Protein AF-0000000080330917 (afdb_homodimer)

Organism: NCBI:txid40318

Secondary structure (DSSP, 8-state):
--EEEEEE--TTGGG-HHHHHHHHHHHT--SEEEEEETTTSPPPPP-HHHHHGGGS-GGG--HHHHHHHHHHHHHHHHHHH-SEEEEE---BTTB--HHHHHHHHHH--BTTTB-SSS--TTTT-EEEEE---SS--STTSTTTT---SHHHHIIIIIIIT--EEEEE----TTTTT-GGGGGGHHHHHHHHHHHHHHHHHHHHHHSPP-/--EEEEEE--TTGGG-HHHHHHHHHHHT--SEEEEEETTTSPPPPP-HHHHHGGGS-GGG--HHHHHHHHHHHHHHHHHHH-SEEEEE---BTTB--HHHHHHHHHH--BTTTB-SSS--TTTT-EEEEE---SS--STTSTTTT---SHHHHIIIIIIIT--EEEEE----TTTTT-GGGGGGHHHHHHHHHHHHHHHHHHHHHHSPP-

InterPro domains:
  IPR003680 Flavodoxin-like fold [PF02525] (4-158)
  IPR023048 NADH:quinone oxidoreductase, FMN-dependent [MF_01216] (2-207)
  IPR029039 Flavoprotein-like superfamily [G3DSA:3.40.50.360] (1-176)
  IPR029039 Flavoprotein-like superfamily [SSF52218] (3-171)
  IPR050104 FMN-dependent NADH:quinone oxidoreductase, azoreductase type 1 [PTHR43741] (1-173)

Solvent-accessible surface area (backbone atoms only — not comparable to full-atom values): 21514 Å² total; per-residue (Å²): 126,72,25,34,37,33,40,39,34,49,47,56,58,89,76,24,63,20,51,53,35,47,48,45,17,56,71,51,36,73,63,50,73,47,77,46,50,26,49,85,57,57,67,70,62,71,38,46,43,51,65,46,38,81,80,42,57,76,94,71,48,48,74,65,18,49,52,34,45,52,53,29,50,52,50,34,50,57,57,67,54,35,57,31,38,37,38,21,45,32,55,46,95,53,22,59,33,33,42,47,47,16,52,50,57,49,40,65,35,76,80,67,38,23,59,102,70,76,78,26,78,50,45,66,31,47,28,38,38,27,35,19,31,49,54,53,51,50,90,93,34,96,39,45,86,53,64,38,33,63,65,47,46,47,43,49,48,22,72,51,28,28,26,43,70,45,79,38,62,29,32,26,68,36,13,85,77,35,78,93,35,44,91,42,34,67,60,18,54,50,32,42,53,50,32,39,51,50,24,40,51,48,18,60,70,65,34,63,83,128,126,72,25,32,38,33,39,39,34,50,46,55,57,88,75,25,62,18,50,52,34,47,47,46,18,56,71,51,36,74,61,52,72,46,76,47,49,27,48,85,58,57,67,71,64,68,39,45,41,50,65,46,37,81,78,41,55,79,94,71,49,50,74,65,17,49,54,33,46,53,51,30,50,53,51,36,49,56,58,68,53,33,56,31,38,38,38,21,44,32,56,46,94,53,22,57,33,32,42,46,48,17,52,50,57,48,41,64,34,76,80,66,38,22,60,99,68,73,78,25,77,48,44,66,31,46,29,39,37,25,36,21,30,48,55,54,50,49,90,90,35,95,39,43,86,54,66,40,33,63,65,48,45,47,43,48,47,21,72,51,28,29,27,42,69,43,80,37,64,30,31,24,67,35,11,85,78,34,79,93,35,45,90,42,34,67,59,18,54,51,32,42,52,50,30,39,51,49,24,41,50,50,18,61,72,66,34,62,82,128

Foldseek 3Di:
DAEEEEEAEDLPPPLALLVVLLVLLVVLFPGHYDYDYCNVPFDDAQDPLLVCLLVDDPVRRDPSNVVSVVVLVVLQCSVLRHQEYEYRFEDDPLETHPRVVRSLVSPPDAPRQFHDDDAGSNAAREYEYEYEYQADADPPGPNDPSRHYPVVCCCSVPVTSRYHYDYQYQYNNNCVPDPVNVVCVVVNVVSSVVSNVVSNVVSVVNHPDD/DAEEEEEAEDLPPPLALLVVLLVLLVVLFPGHYDYDYCNVPFDDAQDPLLVCLLVDDPVRRDPSNVVLVVVLVVLQCSVLRHQEYEYRFEDDPLETHPRVVRSLVSPPDDPRQFHDDDAGSNAAREYEYEYEYQADADPPGPNDPSRHYPVVCCCSVPVTSRYHYDYQYQYNNCCVPDPVNVVCVVVNVVSSVVSNVVSNVVSVVNHPDD

Radius of gyration: 21.71 Å; Cα contacts (8 Å, |Δi|>4): 792; chains: 2; bounding box: 59×66×42 Å

Nearest PDB structures (foldseek):
  7awv-assembly1_B  TM=9.173E-01  e=1.172E-19  Rhodococcus opacus
  1tik-assembly1_A  TM=8.571E-01  e=1.453E-16  Escherichia coli
  4n9q-assembly1_B  TM=8.647E-01  e=3.650E-16  Pseudomonas aeruginosa PAO1
  7n2x-assembly1_A  TM=8.408E-01  e=2.233E-16  Escherichia coli O157:H7
  4c0w-assembly1_A  TM=8.159E-01  e=1.005E-16  Pseudomonas putida

pLDDT: mean 96.28, std 5.66, range [60.38, 98.94]

Sequence (420 aa):
MSYLLRIDSSASGDASHSRQVADTFAKDWSGDVVTRDLALNPLGHLDAAGITVRTTPAHEQTPEQQEAAALQDELVEEFLGASAYLFAVPMYNYSMPSVFKAWLDHIMIVGRTFGTGGTAPASGRPAVLVSARGGGYGPGSPQYGKDFVVPALETILGDTLGLDVRTITPELTYAPIMQPLRHLVPLYETSLARAHDLARRHAADLSPAAMSYLLRIDSSASGDASHSRQVADTFAKDWSGDVVTRDLALNPLGHLDAAGITVRTTPAHEQTPEQQEAAALQDELVEEFLGASAYLFAVPMYNYSMPSVFKAWLDHIMIVGRTFGTGGTAPASGRPAVLVSARGGGYGPGSPQYGKDFVVPALETILGDTLGLDVRTITPELTYAPIMQPLRHLVPLYETSLARAHDLARRHAADLSPAA

Structure (mmCIF, N/CA/C/O backbone):
data_AF-0000000080330917-model_v1
#
loop_
_entity.id
_entity.type
_entity.pdbx_description
1 polymer 'FMN dependent NADH:quinone oxidoreductase'
#
loop_
_atom_site.group_PDB
_atom_site.id
_atom_site.type_symbol
_atom_site.label_atom_id
_atom_site.label_alt_id
_atom_site.label_comp_id
_atom_site.label_asym_id
_atom_site.label_entity_id
_atom_site.label_seq_id
_atom_site.pdbx_PDB_ins_code
_atom_site.Cartn_x
_atom_site.Cartn_y
_atom_site.Cartn_z
_atom_site.occupancy
_atom_site.B_iso_or_equiv
_atom_site.auth_seq_id
_atom_site.auth_comp_id
_atom_site.auth_asym_id
_atom_site.auth_atom_id
_atom_site.pdbx_PDB_model_num
ATOM 1 N N . MET A 1 1 ? 2.123 31.562 4.246 1 65.88 1 MET A N 1
ATOM 2 C CA . MET A 1 1 ? 1.029 31.391 5.199 1 65.88 1 MET A CA 1
ATOM 3 C C . MET A 1 1 ? 0.945 29.953 5.68 1 65.88 1 MET A C 1
ATOM 5 O O . MET A 1 1 ? 1.295 29.016 4.949 1 65.88 1 MET A O 1
ATOM 9 N N . SER A 1 2 ? 0.688 29.734 6.977 1 87.81 2 SER A N 1
ATOM 10 C CA . SER A 1 2 ? 0.585 28.438 7.648 1 87.81 2 SER A CA 1
ATOM 11 C C . SER A 1 2 ? -0.74 27.75 7.328 1 87.81 2 SER A C 1
ATOM 13 O O . SER A 1 2 ? -1.781 28.406 7.254 1 87.81 2 SER A O 1
ATOM 15 N N . TYR A 1 3 ? -0.72 26.562 6.801 1 97.12 3 TYR A N 1
ATOM 16 C CA . TYR A 1 3 ? -1.969 25.875 6.492 1 97.12 3 TYR A CA 1
ATOM 17 C C . TYR A 1 3 ? -1.917 24.422 6.945 1 97.12 3 TYR A C 1
ATOM 19 O O . TYR A 1 3 ? -0.837 23.875 7.199 1 97.12 3 TYR A O 1
ATOM 27 N N . LEU A 1 4 ? -3.18 23.859 7.105 1 98.5 4 LEU A N 1
ATOM 28 C CA . LEU A 1 4 ? -3.402 22.438 7.27 1 98.5 4 LEU A CA 1
ATOM 29 C C . LEU A 1 4 ? -3.459 21.734 5.918 1 98.5 4 LEU A C 1
ATOM 31 O O . LEU A 1 4 ? -4.25 22.109 5.051 1 98.5 4 LEU A O 1
ATOM 35 N N . LEU A 1 5 ? -2.557 20.859 5.691 1 98.81 5 LEU A N 1
ATOM 36 C CA . LEU A 1 5 ? -2.662 20.016 4.504 1 98.81 5 LEU A CA 1
ATOM 37 C C . LEU A 1 5 ? -3.527 18.797 4.781 1 98.81 5 LEU A C 1
ATOM 39 O O . LEU A 1 5 ? -3.182 17.953 5.625 1 98.81 5 LEU A O 1
ATOM 43 N N . ARG A 1 6 ? -4.656 18.719 4.148 1 98.94 6 ARG A N 1
ATOM 44 C CA . ARG A 1 6 ? -5.551 17.578 4.234 1 98.94 6 ARG A CA 1
ATOM 45 C C . ARG A 1 6 ? -5.418 16.672 3.01 1 98.94 6 ARG A C 1
ATOM 47 O O . ARG A 1 6 ? -5.52 17.156 1.875 1 98.94 6 ARG A O 1
ATOM 54 N N . ILE A 1 7 ? -5.184 15.391 3.24 1 98.94 7 ILE A N 1
ATOM 55 C CA . ILE A 1 7 ? -5.105 14.391 2.184 1 98.94 7 ILE A CA 1
ATOM 56 C C . ILE A 1 7 ? -6.234 13.375 2.35 1 98.94 7 ILE A C 1
ATOM 58 O O . ILE A 1 7 ? -6.348 12.727 3.393 1 98.94 7 ILE A O 1
ATOM 62 N N . ASP A 1 8 ? -7.094 13.266 1.379 1 98.81 8 ASP A N 1
ATOM 63 C CA . ASP A 1 8 ? -8.148 12.258 1.343 1 98.81 8 ASP A CA 1
ATOM 64 C C . ASP A 1 8 ? -7.777 11.117 0.392 1 98.81 8 ASP A C 1
ATOM 66 O O . ASP A 1 8 ? -7.227 11.359 -0.684 1 98.81 8 ASP A O 1
ATOM 70 N N . SER A 1 9 ? -8.148 9.859 0.807 1 98.81 9 SER A N 1
ATOM 71 C CA . SER A 1 9 ? -7.699 8.758 -0.035 1 98.81 9 SER A CA 1
ATOM 72 C C . SER A 1 9 ? -8.781 7.691 -0.171 1 98.81 9 SER A C 1
ATOM 74 O O . SER A 1 9 ? -8.523 6.602 -0.685 1 98.81 9 SER A O 1
ATOM 76 N N . SER A 1 10 ? -10 7.945 0.262 1 98.44 10 SER A N 1
ATOM 77 C CA . SER A 1 10 ? -11.086 6.98 0.13 1 98.44 10 SER A CA 1
ATOM 78 C C . SER A 1 10 ? -11.781 7.113 -1.22 1 98.44 10 SER A C 1
ATOM 80 O O . SER A 1 10 ? -12.086 8.227 -1.66 1 98.44 10 SER A O 1
ATOM 82 N N . ALA A 1 11 ? -12.086 5.98 -1.809 1 97.19 11 ALA A N 1
ATOM 83 C CA . ALA A 1 11 ? -12.805 5.957 -3.08 1 97.19 11 ALA A CA 1
ATOM 84 C C . ALA A 1 11 ? -14.312 6.055 -2.863 1 97.19 11 ALA A C 1
ATOM 86 O O . ALA A 1 11 ? -15.078 6.152 -3.824 1 97.19 11 ALA A O 1
ATOM 87 N N . SER A 1 12 ? -14.758 6.109 -1.614 1 94.94 12 SER A N 1
ATOM 88 C CA . SER A 1 12 ? -16.188 6.008 -1.319 1 94.94 12 SER A CA 1
ATOM 89 C C . SER A 1 12 ? -16.828 7.387 -1.232 1 94.94 12 SER A C 1
ATOM 91 O O . SER A 1 12 ? -18.016 7.504 -0.888 1 94.94 12 SER A O 1
ATOM 93 N N . GLY A 1 13 ? -16.062 8.438 -1.474 1 92.75 13 GLY A N 1
ATOM 94 C CA . GLY A 1 13 ? -16.625 9.773 -1.459 1 92.75 13 GLY A CA 1
ATOM 95 C C . GLY A 1 13 ? -17.281 10.141 -0.138 1 92.75 13 GLY A C 1
ATOM 96 O O . GLY A 1 13 ? -16.672 9.984 0.923 1 92.75 13 GLY A O 1
ATOM 97 N N . ASP A 1 14 ? -18.484 10.469 -0.175 1 91.44 14 ASP A N 1
ATOM 98 C CA . ASP A 1 14 ? -19.203 10.992 0.989 1 91.44 14 ASP A CA 1
ATOM 99 C C . ASP A 1 14 ? -19.547 9.867 1.968 1 91.44 14 ASP A C 1
ATOM 101 O O . ASP A 1 14 ? -19.828 10.125 3.139 1 91.44 14 ASP A O 1
ATOM 105 N N . ALA A 1 15 ? -19.5 8.68 1.508 1 94.38 15 ALA A N 1
ATOM 106 C CA . ALA A 1 15 ? -19.828 7.547 2.363 1 94.38 15 ALA A CA 1
ATOM 107 C C . ALA A 1 15 ? -18.641 7.129 3.219 1 94.38 15 ALA A C 1
ATOM 109 O O . ALA A 1 15 ? -18.781 6.289 4.113 1 94.38 15 ALA A O 1
ATOM 110 N N . SER A 1 16 ? -17.531 7.742 2.973 1 97.56 16 SER A N 1
ATOM 111 C CA . SER A 1 16 ? -16.312 7.363 3.664 1 97.56 16 SER A CA 1
ATOM 112 C C . SER A 1 16 ? -16.328 7.82 5.121 1 97.56 16 SER A C 1
ATOM 114 O O . SER A 1 16 ? -16.484 9.008 5.402 1 97.56 16 SER A O 1
ATOM 116 N N . HIS A 1 17 ? -16.109 6.863 6.059 1 98.62 17 HIS A N 1
ATOM 117 C CA . HIS A 1 17 ? -16.047 7.18 7.48 1 98.62 17 HIS A CA 1
ATOM 118 C C . HIS A 1 17 ? -14.797 8 7.797 1 98.62 17 HIS A C 1
ATOM 120 O O . HIS A 1 17 ? -14.852 8.922 8.617 1 98.62 17 HIS A O 1
ATOM 126 N N . SER A 1 18 ? -13.656 7.652 7.164 1 98.81 18 SER A N 1
ATOM 127 C CA . SER A 1 18 ? -12.445 8.422 7.406 1 98.81 18 SER A CA 1
ATOM 128 C C . SER A 1 18 ? -12.609 9.875 6.965 1 98.81 18 SER A C 1
ATOM 130 O O . SER A 1 18 ? -12.18 10.789 7.664 1 98.81 18 SER A O 1
ATOM 132 N N . ARG A 1 19 ? -13.281 10.141 5.848 1 98.56 19 ARG A N 1
ATOM 133 C CA . ARG A 1 19 ? -13.555 11.492 5.371 1 98.56 19 ARG A CA 1
ATOM 134 C C . ARG A 1 19 ? -14.461 12.242 6.34 1 98.56 19 ARG A C 1
ATOM 136 O O . ARG A 1 19 ? -14.242 13.422 6.621 1 98.56 19 ARG A O 1
ATOM 143 N N . GLN A 1 20 ? -15.484 11.547 6.801 1 98.81 20 GLN A N 1
ATOM 144 C CA . GLN A 1 20 ? -16.438 12.188 7.699 1 98.81 20 GLN A CA 1
ATOM 145 C C . GLN A 1 20 ? -15.758 12.641 8.992 1 98.81 20 GLN A C 1
ATOM 147 O O . GLN A 1 20 ? -16.016 13.75 9.469 1 98.81 20 GLN A O 1
ATOM 152 N N . VAL A 1 21 ? -14.93 11.781 9.547 1 98.94 21 VAL A N 1
ATOM 153 C CA . VAL A 1 21 ? -14.203 12.125 10.766 1 98.94 21 VAL A CA 1
ATOM 154 C C . VAL A 1 21 ? -13.219 13.258 10.469 1 98.94 21 VAL A C 1
ATOM 156 O O . VAL A 1 21 ? -13.062 14.18 11.273 1 98.94 21 VAL A O 1
ATOM 159 N N . ALA A 1 22 ? -12.547 13.203 9.352 1 98.88 22 ALA A N 1
ATOM 160 C CA . ALA A 1 22 ? -11.648 14.273 8.938 1 98.88 22 ALA A CA 1
ATOM 161 C C . ALA A 1 22 ? -12.398 15.594 8.773 1 98.88 22 ALA A C 1
ATOM 163 O O . ALA A 1 22 ? -11.883 16.656 9.102 1 98.88 22 ALA A O 1
ATOM 164 N N . ASP A 1 23 ? -13.648 15.531 8.211 1 98.75 23 ASP A N 1
ATOM 165 C CA . ASP A 1 23 ? -14.5 16.719 8.102 1 98.75 23 ASP A CA 1
ATOM 166 C C . ASP A 1 23 ? -14.734 17.344 9.469 1 98.75 23 ASP A C 1
ATOM 168 O O . ASP A 1 23 ? -14.68 18.562 9.617 1 98.75 23 ASP A O 1
ATOM 172 N N . THR A 1 24 ? -15.016 16.484 10.398 1 98.81 24 THR A N 1
ATOM 173 C CA . THR A 1 24 ? -15.25 16.969 11.758 1 98.81 24 THR A CA 1
ATOM 174 C C . THR A 1 24 ? -14.031 17.719 12.289 1 98.81 24 THR A C 1
ATOM 176 O O . THR A 1 24 ? -14.164 18.797 12.867 1 98.81 24 THR A O 1
ATOM 179 N N . PHE A 1 25 ? -12.82 17.172 12.141 1 98.88 25 PHE A N 1
ATOM 180 C CA . PHE A 1 25 ? -11.586 17.844 12.539 1 98.88 25 PHE A CA 1
ATOM 181 C C . PHE A 1 25 ? -11.438 19.188 11.828 1 98.88 25 PHE A C 1
ATOM 183 O O . PHE A 1 25 ? -11.195 20.203 12.469 1 98.88 25 PHE A O 1
ATOM 190 N N . ALA A 1 26 ? -11.586 19.141 10.492 1 98.25 26 ALA A N 1
ATOM 191 C CA . ALA A 1 26 ? -11.336 20.328 9.672 1 98.25 26 ALA A CA 1
ATOM 192 C C . ALA A 1 26 ? -12.32 21.438 10.008 1 98.25 26 ALA A C 1
ATOM 194 O O . ALA A 1 26 ? -11.977 22.625 9.922 1 98.25 26 ALA A O 1
ATOM 195 N N . LYS A 1 27 ? -13.516 21.078 10.32 1 96.94 27 LYS A N 1
ATOM 196 C CA . LYS A 1 27 ? -14.539 22.062 10.68 1 96.94 27 LYS A CA 1
ATOM 197 C C . LYS A 1 27 ? -14.117 22.875 11.898 1 96.94 27 LYS A C 1
ATOM 199 O O . LYS A 1 27 ? -14.422 24.062 11.992 1 96.94 27 LYS A O 1
ATOM 204 N N . ASP A 1 28 ? -13.422 22.266 12.797 1 96.25 28 ASP A N 1
ATOM 205 C CA . ASP A 1 28 ? -13.039 22.922 14.047 1 96.25 28 ASP A CA 1
ATOM 206 C C . ASP A 1 28 ? -11.617 23.469 13.961 1 96.25 28 ASP A C 1
ATOM 208 O O . ASP A 1 28 ? -11.078 23.953 14.953 1 96.25 28 ASP A O 1
ATOM 212 N N . TRP A 1 29 ? -10.961 23.344 12.828 1 96.38 29 TRP A N 1
ATOM 213 C CA . TRP A 1 29 ? -9.641 23.922 12.594 1 96.38 29 TRP A CA 1
ATOM 214 C C . TRP A 1 29 ? -9.727 25.422 12.344 1 96.38 29 TRP A C 1
ATOM 216 O O . TRP A 1 29 ? -10.547 25.875 11.539 1 96.38 29 TRP A O 1
ATOM 226 N N . SER A 1 30 ? -8.953 26.391 13.016 1 93.25 30 SER A N 1
ATOM 227 C CA . SER A 1 30 ? -9.031 27.844 12.898 1 93.25 30 SER A CA 1
ATOM 228 C C . SER A 1 30 ? -8.086 28.359 11.82 1 93.25 30 SER A C 1
ATOM 230 O O . SER A 1 30 ? -8.094 29.547 11.508 1 93.25 30 SER A O 1
ATOM 232 N N . GLY A 1 31 ? -7.609 27.719 10.883 1 93.06 31 GLY A N 1
ATOM 233 C CA . GLY A 1 31 ? -6.68 28.156 9.859 1 93.06 31 GLY A CA 1
ATOM 234 C C . GLY A 1 31 ? -7.051 27.656 8.469 1 93.06 31 GLY A C 1
ATOM 235 O O . GLY A 1 31 ? -8.094 27.031 8.289 1 93.06 31 GLY A O 1
ATOM 236 N N . ASP A 1 32 ? -6.223 28.047 7.547 1 96.25 32 ASP A N 1
ATOM 237 C CA . ASP A 1 32 ? -6.449 27.641 6.164 1 96.25 32 ASP A CA 1
ATOM 238 C C . ASP A 1 32 ? -6.277 26.141 5.992 1 96.25 32 ASP A C 1
ATOM 240 O O . ASP A 1 32 ? -5.406 25.531 6.621 1 96.25 32 ASP A O 1
ATOM 244 N N . VAL A 1 33 ? -7.125 25.594 5.254 1 98 33 VAL A N 1
ATOM 245 C CA . VAL A 1 33 ? -7.031 24.172 4.902 1 98 33 VAL A CA 1
ATOM 246 C C . VAL A 1 33 ? -6.789 24.031 3.402 1 98 33 VAL A C 1
ATOM 248 O O . VAL A 1 33 ? -7.523 24.594 2.592 1 98 33 VAL A O 1
ATOM 251 N N . VAL A 1 34 ? -5.766 23.375 3.004 1 98.38 34 VAL A N 1
ATOM 252 C CA . VAL A 1 34 ? -5.516 22.953 1.63 1 98.38 34 VAL A CA 1
ATOM 253 C C . VAL A 1 34 ? -5.781 21.453 1.491 1 98.38 34 VAL A C 1
ATOM 255 O O . VAL A 1 34 ? -5.207 20.656 2.227 1 98.38 34 VAL A O 1
ATOM 258 N N . THR A 1 35 ? -6.672 21.141 0.562 1 98.56 35 THR A N 1
ATOM 259 C CA . THR A 1 35 ? -7.102 19.75 0.455 1 98.56 35 THR A CA 1
ATOM 260 C C . THR A 1 35 ? -6.613 19.125 -0.851 1 98.56 35 THR A C 1
ATOM 262 O O . THR A 1 35 ? -6.754 19.734 -1.919 1 98.56 35 THR A O 1
ATOM 265 N N . ARG A 1 36 ? -5.996 18.047 -0.742 1 98.75 36 ARG A N 1
ATOM 266 C CA . ARG A 1 36 ? -5.711 17.172 -1.878 1 98.75 36 ARG A CA 1
ATOM 267 C C . ARG A 1 36 ? -6.496 15.875 -1.782 1 98.75 36 ARG A C 1
ATOM 269 O O . ARG A 1 36 ? -6.316 15.102 -0.839 1 98.75 36 ARG A O 1
ATOM 276 N N . ASP A 1 37 ? -7.379 15.664 -2.672 1 98.62 37 ASP A N 1
ATOM 277 C CA . ASP A 1 37 ? -8.164 14.438 -2.738 1 98.62 37 ASP A CA 1
ATOM 278 C C . ASP A 1 37 ? -7.57 13.461 -3.752 1 98.62 37 ASP A C 1
ATOM 280 O O . ASP A 1 37 ? -7.766 13.617 -4.961 1 98.62 37 ASP A O 1
ATOM 284 N N . LEU A 1 38 ? -6.945 12.375 -3.295 1 98.81 38 LEU A N 1
ATOM 285 C CA . LEU A 1 38 ? -6.211 11.445 -4.141 1 98.81 38 LEU A CA 1
ATOM 286 C C . LEU A 1 38 ? -7.16 10.461 -4.82 1 98.81 38 LEU A C 1
ATOM 288 O O . LEU A 1 38 ? -6.789 9.812 -5.801 1 98.81 38 LEU A O 1
ATOM 292 N N . ALA A 1 39 ? -8.32 10.266 -4.273 1 97.69 39 ALA A N 1
ATOM 293 C CA . ALA A 1 39 ? -9.297 9.375 -4.898 1 97.69 39 ALA A CA 1
ATOM 294 C C . ALA A 1 39 ? -9.977 10.055 -6.086 1 97.69 39 ALA A C 1
ATOM 296 O O . ALA A 1 39 ? -10.25 9.406 -7.102 1 97.69 39 ALA A O 1
ATOM 297 N N . LEU A 1 40 ? -10.242 11.336 -5.938 1 96.25 40 LEU A N 1
ATOM 298 C CA . LEU A 1 40 ? -10.883 12.102 -6.996 1 96.25 40 LEU A CA 1
ATOM 299 C C . LEU A 1 40 ? -9.891 12.445 -8.102 1 96.25 40 LEU A C 1
ATOM 301 O O . LEU A 1 40 ? -10.234 12.445 -9.281 1 96.25 40 LEU A O 1
ATOM 305 N N . ASN A 1 41 ? -8.672 12.781 -7.723 1 97.62 41 ASN A N 1
ATOM 306 C CA . ASN A 1 41 ? -7.586 13.109 -8.633 1 97.62 41 ASN A CA 1
ATOM 307 C C . ASN A 1 41 ? -6.34 12.281 -8.344 1 97.62 41 ASN A C 1
ATOM 309 O O . ASN A 1 41 ? -5.352 12.797 -7.824 1 97.62 41 ASN A O 1
ATOM 313 N N . PRO A 1 42 ? -6.355 11.031 -8.742 1 98.44 42 PRO A N 1
ATOM 314 C CA . PRO A 1 42 ? -5.254 10.125 -8.406 1 98.44 42 PRO A CA 1
ATOM 315 C C . PRO A 1 42 ? -3.953 10.484 -9.125 1 98.44 42 PRO A C 1
ATOM 317 O O . PRO A 1 42 ? -3.98 10.906 -10.281 1 98.44 42 PRO A O 1
ATOM 320 N N . LEU A 1 43 ? -2.855 10.359 -8.406 1 98.62 43 LEU A N 1
ATOM 321 C CA . LEU A 1 43 ? -1.525 10.422 -9 1 98.62 43 LEU A CA 1
ATOM 322 C C . LEU A 1 43 ? -1.154 9.102 -9.656 1 98.62 43 LEU A C 1
ATOM 324 O O . LEU A 1 43 ? -1.614 8.039 -9.234 1 98.62 43 LEU A O 1
ATOM 328 N N . GLY A 1 44 ? -0.384 9.188 -10.695 1 97.94 44 GLY A N 1
ATOM 329 C CA . GLY A 1 44 ? 0.227 7.969 -11.188 1 97.94 44 GLY A CA 1
ATOM 330 C C . GLY A 1 44 ? 1.16 7.316 -10.188 1 97.94 44 GLY A C 1
ATOM 331 O O . GLY A 1 44 ? 1.618 7.969 -9.242 1 97.94 44 GLY A O 1
ATOM 332 N N . HIS A 1 45 ? 1.441 6.047 -10.344 1 98.62 45 HIS A N 1
ATOM 333 C CA . HIS A 1 45 ? 2.41 5.344 -9.508 1 98.62 45 HIS A CA 1
ATOM 334 C C . HIS A 1 45 ? 3.816 5.891 -9.719 1 98.62 45 HIS A C 1
ATOM 336 O O . HIS A 1 45 ? 4.133 6.41 -10.789 1 98.62 45 HIS A O 1
ATOM 342 N N . LEU A 1 46 ? 4.621 5.84 -8.648 1 97.88 46 LEU A N 1
ATOM 343 C CA . LEU A 1 46 ? 6.039 6.121 -8.836 1 97.88 46 LEU A CA 1
ATOM 344 C C . LEU A 1 46 ? 6.668 5.125 -9.805 1 97.88 46 LEU A C 1
ATOM 346 O O . LEU A 1 46 ? 6.551 3.912 -9.625 1 97.88 46 LEU A O 1
ATOM 350 N N . ASP A 1 47 ? 7.289 5.645 -10.852 1 97.31 47 ASP A N 1
ATOM 351 C CA . ASP A 1 47 ? 7.887 4.793 -11.875 1 97.31 47 ASP A CA 1
ATOM 352 C C . ASP A 1 47 ? 9.406 4.973 -11.922 1 97.31 47 ASP A C 1
ATOM 354 O O . ASP A 1 47 ? 9.984 5.625 -11.055 1 97.31 47 ASP A O 1
ATOM 358 N N . ALA A 1 48 ? 10.016 4.336 -12.898 1 96.94 48 ALA A N 1
ATOM 359 C CA . ALA A 1 48 ? 11.469 4.359 -13.023 1 96.94 48 ALA A CA 1
ATOM 360 C C . ALA A 1 48 ? 11.984 5.785 -13.172 1 96.94 48 ALA A C 1
ATOM 362 O O . ALA A 1 48 ? 13.008 6.152 -12.586 1 96.94 48 ALA A O 1
ATOM 363 N N . ALA A 1 49 ? 11.289 6.574 -13.961 1 97.56 49 ALA A N 1
ATOM 364 C CA . ALA A 1 49 ? 11.688 7.961 -14.172 1 97.56 49 ALA A CA 1
ATOM 365 C C . ALA A 1 49 ? 11.68 8.742 -12.859 1 97.56 49 ALA A C 1
ATOM 367 O O . ALA A 1 49 ? 12.609 9.492 -12.562 1 97.56 49 ALA A O 1
ATOM 368 N N . GLY A 1 50 ? 10.594 8.539 -12.07 1 97.31 50 GLY A N 1
ATOM 369 C CA . GLY A 1 50 ? 10.484 9.227 -10.789 1 97.31 50 GLY A CA 1
ATOM 370 C C . GLY A 1 50 ? 11.562 8.812 -9.805 1 97.31 50 GLY A C 1
ATOM 371 O O . GLY A 1 50 ? 12.039 9.633 -9.016 1 97.31 50 GLY A O 1
ATOM 372 N N . ILE A 1 51 ? 11.945 7.594 -9.852 1 96.06 51 ILE A N 1
ATOM 373 C CA . ILE A 1 51 ? 12.961 7.078 -8.938 1 96.06 51 ILE A CA 1
ATOM 374 C C . ILE A 1 51 ? 14.336 7.598 -9.352 1 96.06 51 ILE A C 1
ATOM 376 O O . ILE A 1 51 ? 15.102 8.086 -8.508 1 96.06 51 ILE A O 1
ATOM 380 N N . THR A 1 52 ? 14.641 7.637 -10.60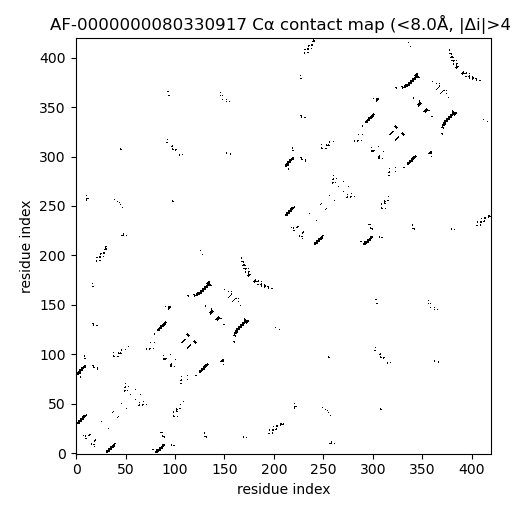2 1 95.75 52 THR A N 1
ATOM 381 C CA . THR A 1 52 ? 16 7.891 -11.07 1 95.75 52 THR A CA 1
ATOM 382 C C . THR A 1 52 ? 16.234 9.391 -11.242 1 95.75 52 THR A C 1
ATOM 384 O O . THR A 1 52 ? 17.391 9.836 -11.297 1 95.75 52 THR A O 1
ATOM 387 N N . VAL A 1 53 ? 15.195 10.148 -11.359 1 96.5 53 VAL A N 1
ATOM 388 C CA . VAL A 1 53 ? 15.336 11.57 -11.664 1 96.5 53 VAL A CA 1
ATOM 389 C C . VAL A 1 53 ? 16.125 12.266 -10.555 1 96.5 53 VAL A C 1
ATOM 391 O O . VAL A 1 53 ? 16.844 13.234 -10.805 1 96.5 53 VAL A O 1
ATOM 394 N N . ARG A 1 54 ? 16.062 11.703 -9.398 1 92.31 54 ARG A N 1
ATOM 395 C CA . ARG A 1 54 ? 16.641 12.398 -8.25 1 92.31 54 ARG A CA 1
ATOM 396 C C . ARG A 1 54 ? 18.156 12.188 -8.18 1 92.31 54 ARG A C 1
ATOM 398 O O . ARG A 1 54 ? 18.859 12.898 -7.453 1 92.31 54 ARG A O 1
ATOM 405 N N . THR A 1 55 ? 18.625 11.25 -8.953 1 91.38 55 THR A N 1
ATOM 406 C CA . THR A 1 55 ? 20.062 11.008 -9 1 91.38 55 THR A CA 1
ATOM 407 C C . THR A 1 55 ? 20.609 11.266 -10.398 1 91.38 55 THR A C 1
ATOM 409 O O . THR A 1 55 ? 21.781 10.969 -10.688 1 91.38 55 THR A O 1
ATOM 412 N N . THR A 1 56 ? 19.781 11.781 -11.273 1 95.56 56 THR A N 1
ATOM 413 C CA . THR A 1 56 ? 20.188 12.109 -12.633 1 95.56 56 THR A CA 1
ATOM 414 C C . THR A 1 56 ? 20.469 13.609 -12.773 1 95.56 56 THR A C 1
ATOM 416 O O . THR A 1 56 ? 19.594 14.43 -12.484 1 95.56 56 THR A O 1
ATOM 419 N N . PRO A 1 57 ? 21.641 13.922 -13.25 1 95.88 57 PRO A N 1
ATOM 420 C CA . PRO A 1 57 ? 21.906 15.352 -13.477 1 95.88 57 PRO A CA 1
ATOM 421 C C . PRO A 1 57 ? 20.875 16 -14.398 1 95.88 57 PRO A C 1
ATOM 423 O O . PRO A 1 57 ? 20.406 15.367 -15.359 1 95.88 57 PRO A O 1
ATOM 426 N N . ALA A 1 58 ? 20.625 17.219 -14.094 1 93.12 58 ALA A N 1
ATOM 427 C CA . ALA A 1 58 ? 19.562 17.938 -14.781 1 93.12 58 ALA A CA 1
ATOM 428 C C . ALA A 1 58 ? 19.75 17.906 -16.297 1 93.12 58 ALA A C 1
ATOM 430 O O . ALA A 1 58 ? 18.797 17.688 -17.047 1 93.12 58 ALA A O 1
ATOM 431 N N . HIS A 1 59 ? 21 18.062 -16.766 1 95.38 59 HIS A N 1
ATOM 432 C CA . HIS A 1 59 ? 21.281 18.156 -18.188 1 95.38 59 HIS A CA 1
ATOM 433 C C . HIS A 1 59 ? 21.156 16.797 -18.875 1 95.38 59 HIS A C 1
ATOM 435 O O . HIS A 1 59 ? 21.125 16.719 -20.094 1 95.38 59 HIS A O 1
ATOM 441 N N . GLU A 1 60 ? 21.016 15.719 -18.094 1 97.38 60 GLU A N 1
ATOM 442 C CA . GLU A 1 60 ? 20.938 14.367 -18.625 1 97.38 60 GLU A CA 1
ATOM 443 C C . GLU A 1 60 ? 19.516 13.805 -18.484 1 97.38 60 GLU A C 1
ATOM 445 O O . GLU A 1 60 ? 19.234 12.695 -18.953 1 97.38 60 GLU A O 1
ATOM 450 N N . GLN A 1 61 ? 18.656 14.547 -17.922 1 97.5 61 GLN A N 1
ATOM 451 C CA . GLN A 1 61 ? 17.312 14.062 -17.641 1 97.5 61 GLN A CA 1
ATOM 452 C C . GLN A 1 61 ? 16.484 13.977 -18.906 1 97.5 61 GLN A C 1
ATOM 454 O O . GLN A 1 61 ? 16.516 14.891 -19.734 1 97.5 61 GLN A O 1
ATOM 459 N N . THR A 1 62 ? 15.812 12.891 -19.109 1 98.06 62 THR A N 1
ATOM 460 C CA . THR A 1 62 ? 14.844 12.727 -20.188 1 98.06 62 THR A CA 1
ATOM 461 C C . THR A 1 62 ? 13.602 13.586 -19.922 1 98.06 62 THR A C 1
ATOM 463 O O . THR A 1 62 ? 13.398 14.07 -18.812 1 98.06 62 THR A O 1
ATOM 466 N N . PRO A 1 63 ? 12.805 13.812 -20.969 1 98 63 PRO A N 1
ATOM 467 C CA . PRO A 1 63 ? 11.547 14.531 -20.75 1 98 63 PRO A CA 1
ATOM 468 C C . PRO A 1 63 ? 10.664 13.883 -19.688 1 98 63 PRO A C 1
ATOM 470 O O . PRO A 1 63 ? 10.031 14.578 -18.906 1 98 63 PRO A O 1
ATOM 473 N N . GLU A 1 64 ? 10.656 12.547 -19.656 1 97.69 64 GLU A N 1
ATOM 474 C CA . GLU A 1 64 ? 9.875 11.828 -18.656 1 97.69 64 GLU A CA 1
ATOM 475 C C . GLU A 1 64 ? 10.406 12.086 -17.25 1 97.69 64 GLU A C 1
ATOM 477 O O . GLU A 1 64 ? 9.625 12.227 -16.312 1 97.69 64 GLU A O 1
ATOM 482 N N . GLN A 1 65 ? 11.648 12.109 -17.141 1 98.19 65 GLN A N 1
ATOM 483 C CA . GLN A 1 65 ? 12.266 12.398 -15.852 1 98.19 65 GLN A CA 1
ATOM 484 C C . GLN A 1 65 ? 11.953 13.82 -15.398 1 98.19 65 GLN A C 1
ATOM 486 O O . GLN A 1 65 ? 11.688 14.055 -14.219 1 98.19 65 GLN A O 1
ATOM 491 N N . GLN A 1 66 ? 12 14.734 -16.297 1 98.25 66 GLN A N 1
ATOM 492 C CA . GLN A 1 66 ? 11.703 16.125 -15.969 1 98.25 66 GLN A CA 1
ATOM 493 C C . GLN A 1 66 ? 10.258 16.281 -15.492 1 98.25 66 GLN A C 1
ATOM 495 O O . GLN A 1 66 ? 9.992 17.016 -14.547 1 98.25 66 GLN A O 1
ATOM 500 N N . GLU A 1 67 ? 9.391 15.602 -16.172 1 98.25 67 GLU A N 1
ATOM 501 C CA . GLU A 1 67 ? 7.996 15.617 -15.758 1 98.25 67 GLU A CA 1
ATOM 502 C C . GLU A 1 67 ? 7.84 15.031 -14.359 1 98.25 67 GLU A C 1
ATOM 504 O O . GLU A 1 67 ? 7.098 15.57 -13.531 1 98.25 67 GLU A O 1
ATOM 509 N N . ALA A 1 68 ? 8.508 13.938 -14.117 1 98.19 68 ALA A N 1
ATOM 510 C CA . ALA A 1 68 ? 8.477 13.305 -12.805 1 98.19 68 ALA A CA 1
ATOM 511 C C . ALA A 1 68 ? 9.031 14.234 -11.734 1 98.19 68 ALA A C 1
ATOM 513 O O . ALA A 1 68 ? 8.469 14.344 -10.641 1 98.19 68 ALA A O 1
ATOM 514 N N . ALA A 1 69 ? 10.102 14.906 -12.039 1 97.94 69 ALA A N 1
ATOM 515 C CA . ALA A 1 69 ? 10.703 15.852 -11.102 1 97.94 69 ALA A CA 1
ATOM 516 C C . ALA A 1 69 ? 9.742 16.984 -10.766 1 97.94 69 ALA A C 1
ATOM 518 O O . ALA A 1 69 ? 9.617 17.375 -9.602 1 97.94 69 ALA A O 1
ATOM 519 N N . ALA A 1 70 ? 9.125 17.516 -11.781 1 98.38 70 ALA A N 1
ATOM 520 C CA . ALA A 1 70 ? 8.195 18.625 -11.586 1 98.38 70 ALA A CA 1
ATOM 521 C C . ALA A 1 70 ? 7.043 18.219 -10.672 1 98.38 70 ALA A C 1
ATOM 523 O O . ALA A 1 70 ? 6.656 18.969 -9.773 1 98.38 70 ALA A O 1
ATOM 524 N N . LEU A 1 71 ? 6.508 17.031 -10.891 1 98.69 71 LEU A N 1
ATOM 525 C CA . LEU A 1 71 ? 5.434 16.531 -10.039 1 98.69 71 LEU A CA 1
ATOM 526 C C . LEU A 1 71 ? 5.914 16.375 -8.602 1 98.69 71 LEU A C 1
ATOM 528 O O . LEU A 1 71 ? 5.254 16.844 -7.668 1 98.69 71 LEU A O 1
ATOM 532 N N . GLN A 1 72 ? 7.02 15.719 -8.469 1 98.75 72 GLN A N 1
ATOM 533 C CA . GLN A 1 72 ? 7.566 15.508 -7.133 1 98.75 72 GLN A CA 1
ATOM 534 C C . GLN A 1 72 ? 7.836 16.828 -6.426 1 98.75 72 GLN A C 1
ATOM 536 O O . GLN A 1 72 ? 7.539 16.984 -5.238 1 98.75 72 GLN A O 1
ATOM 541 N N . ASP A 1 73 ? 8.414 17.781 -7.133 1 98.5 73 ASP A N 1
ATOM 542 C CA . ASP A 1 73 ? 8.688 19.094 -6.559 1 98.5 73 ASP A CA 1
ATOM 543 C C . ASP A 1 73 ? 7.398 19.766 -6.082 1 98.5 73 ASP A C 1
ATOM 545 O O . ASP A 1 73 ? 7.355 20.344 -4.992 1 98.5 73 ASP A O 1
ATOM 549 N N . GLU A 1 74 ? 6.383 19.672 -6.906 1 98.69 74 GLU A N 1
ATOM 550 C CA . GLU A 1 74 ? 5.086 20.234 -6.539 1 98.69 74 GLU A CA 1
ATOM 551 C C . GLU A 1 74 ? 4.555 19.609 -5.254 1 98.69 74 GLU A C 1
ATOM 553 O O . GLU A 1 74 ? 4.125 20.312 -4.34 1 98.69 74 GLU A O 1
ATOM 558 N N . LEU A 1 75 ? 4.566 18.328 -5.188 1 98.88 75 LEU A N 1
ATOM 559 C CA . LEU A 1 75 ? 4.035 17.594 -4.043 1 98.88 75 LEU A CA 1
ATOM 560 C C . LEU A 1 75 ? 4.867 17.859 -2.793 1 98.88 75 LEU A C 1
ATOM 562 O O . LEU A 1 75 ? 4.316 18.031 -1.702 1 98.88 75 LEU A O 1
ATOM 566 N N . VAL A 1 76 ? 6.16 17.859 -2.959 1 98.5 76 VAL A N 1
ATOM 567 C CA . VAL A 1 76 ? 7.059 18.109 -1.836 1 98.5 76 VAL A CA 1
ATOM 568 C C . VAL A 1 76 ? 6.867 19.531 -1.312 1 98.5 76 VAL A C 1
ATOM 570 O O . VAL A 1 76 ? 6.84 19.75 -0.099 1 98.5 76 VAL A O 1
ATOM 573 N N . GLU A 1 77 ? 6.758 20.5 -2.186 1 98.44 77 GLU A N 1
ATOM 574 C CA . GLU A 1 77 ? 6.52 21.875 -1.774 1 98.44 77 GLU A CA 1
ATOM 575 C C . GLU A 1 77 ? 5.203 22.016 -1.017 1 98.44 77 GLU A C 1
ATOM 577 O O . GLU A 1 77 ? 5.129 22.719 -0.003 1 98.44 77 GLU A O 1
ATOM 582 N N . GLU A 1 78 ? 4.18 21.359 -1.524 1 98.75 78 GLU A N 1
ATOM 583 C CA . GLU A 1 78 ? 2.895 21.359 -0.831 1 98.75 78 GLU A CA 1
ATOM 584 C C . GLU A 1 78 ? 3.025 20.766 0.567 1 98.75 78 GLU A C 1
ATOM 586 O O . GLU A 1 78 ? 2.521 21.328 1.539 1 98.75 78 GLU A O 1
ATOM 591 N N . PHE A 1 79 ? 3.711 19.719 0.689 1 98.81 79 PHE A N 1
ATOM 592 C CA . PHE A 1 79 ? 3.906 19.016 1.95 1 98.81 79 PHE A CA 1
ATOM 593 C C . PHE A 1 79 ? 4.727 19.859 2.92 1 98.81 79 PHE A C 1
ATOM 595 O O . PHE A 1 79 ? 4.328 20.062 4.07 1 98.81 79 PHE A O 1
ATOM 602 N N . LEU A 1 80 ? 5.832 20.344 2.434 1 98.25 80 LEU A N 1
ATOM 603 C CA . LEU A 1 80 ? 6.75 21.062 3.312 1 98.25 80 LEU A CA 1
ATOM 604 C C . LEU A 1 80 ? 6.227 22.453 3.619 1 98.25 80 LEU A C 1
ATOM 606 O O . LEU A 1 80 ? 6.668 23.094 4.578 1 98.25 80 LEU A O 1
ATOM 610 N N . GLY A 1 81 ? 5.352 22.938 2.809 1 98.19 81 GLY A N 1
ATOM 611 C CA . GLY A 1 81 ? 4.773 24.234 3.061 1 98.19 81 GLY A CA 1
ATOM 612 C C . GLY A 1 81 ? 3.75 24.234 4.18 1 98.19 81 GLY A C 1
ATOM 613 O O . GLY A 1 81 ? 3.402 25.297 4.715 1 98.19 81 GLY A O 1
ATOM 614 N N . ALA A 1 82 ? 3.258 23.094 4.547 1 98.38 82 ALA A N 1
ATOM 615 C CA . ALA A 1 82 ? 2.207 22.969 5.559 1 98.38 82 ALA A CA 1
ATOM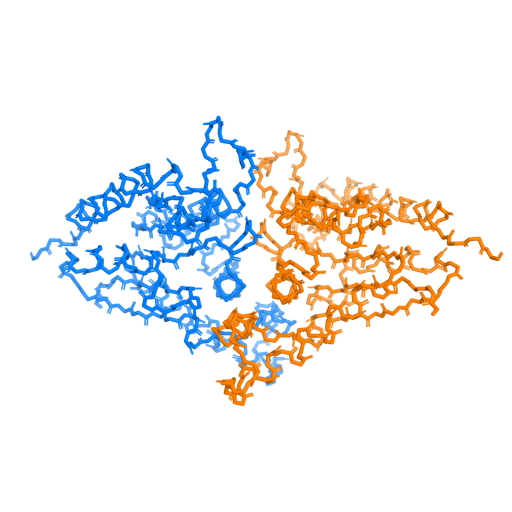 616 C C . ALA A 1 82 ? 2.791 23.031 6.965 1 98.38 82 ALA A C 1
ATOM 618 O O . ALA A 1 82 ? 3.936 22.625 7.188 1 98.38 82 ALA A O 1
ATOM 619 N N . SER A 1 83 ? 1.943 23.5 7.906 1 97.44 83 SER A N 1
ATOM 620 C CA . SER A 1 83 ? 2.367 23.547 9.297 1 97.44 83 SER A CA 1
ATOM 621 C C . SER A 1 83 ? 1.734 22.438 10.117 1 97.44 83 SER A C 1
ATOM 623 O O . SER A 1 83 ? 2.15 22.172 11.25 1 97.44 83 SER A O 1
ATOM 625 N N . ALA A 1 84 ? 0.704 21.812 9.547 1 98.44 84 ALA A N 1
ATOM 626 C CA . ALA A 1 84 ? -0.021 20.688 10.133 1 98.44 84 ALA A CA 1
ATOM 627 C C . ALA A 1 84 ? -0.623 19.797 9.047 1 98.44 84 ALA A C 1
ATOM 629 O O . ALA A 1 84 ? -0.75 20.203 7.891 1 98.44 84 ALA A O 1
ATOM 630 N N . TYR A 1 85 ? -0.975 18.547 9.508 1 98.88 85 TYR A N 1
ATOM 631 C CA . TYR A 1 85 ? -1.423 17.578 8.516 1 98.88 85 TYR A CA 1
ATOM 632 C C . TYR A 1 85 ? -2.65 16.828 9.008 1 98.88 85 TYR A C 1
ATOM 634 O O . TYR A 1 85 ? -2.781 16.547 10.211 1 98.88 85 TYR A O 1
ATOM 642 N N . LEU A 1 86 ? -3.562 16.516 8.133 1 98.94 86 LEU A N 1
ATOM 643 C CA . LEU A 1 86 ? -4.723 15.656 8.328 1 98.94 86 LEU A CA 1
ATOM 644 C C . LEU A 1 86 ? -4.812 14.602 7.223 1 98.94 86 LEU A C 1
ATOM 646 O O . LEU A 1 86 ? -5.066 14.938 6.062 1 98.94 86 LEU A O 1
ATOM 650 N N . PHE A 1 87 ? -4.543 13.367 7.602 1 98.94 87 PHE A N 1
ATOM 651 C CA . PHE A 1 87 ? -4.559 12.266 6.648 1 98.94 87 PHE A CA 1
ATOM 652 C C . PHE A 1 87 ? -5.789 11.383 6.855 1 98.94 87 PHE A C 1
ATOM 654 O O . PHE A 1 87 ? -5.926 10.734 7.895 1 98.94 87 PHE A O 1
ATOM 661 N N . ALA A 1 88 ? -6.73 11.391 5.934 1 98.94 88 ALA A N 1
ATOM 662 C CA . ALA A 1 88 ? -7.836 10.43 5.918 1 98.94 88 ALA A CA 1
ATOM 663 C C . ALA A 1 88 ? -7.504 9.227 5.047 1 98.94 88 ALA A C 1
ATOM 665 O O . ALA A 1 88 ? -7.602 9.289 3.818 1 98.94 88 ALA A O 1
ATOM 666 N N . VAL A 1 89 ? -7.141 8.102 5.66 1 98.94 89 VAL A N 1
ATOM 667 C CA . VAL A 1 89 ? -6.613 6.918 4.984 1 98.94 89 VAL A CA 1
ATOM 668 C C . VAL A 1 89 ? -7.328 5.668 5.488 1 98.94 89 VAL A C 1
ATOM 670 O O . VAL A 1 89 ? -6.898 5.047 6.465 1 98.94 89 VAL A O 1
ATOM 673 N N . PRO A 1 90 ? -8.398 5.281 4.816 1 98.81 90 PRO A N 1
ATOM 674 C CA . PRO A 1 90 ? -9.07 4.055 5.25 1 98.81 90 PRO A CA 1
ATOM 675 C C . PRO A 1 90 ? -8.25 2.797 4.961 1 98.81 90 PRO A C 1
ATOM 677 O O . PRO A 1 90 ? -7.242 2.863 4.254 1 98.81 90 PRO A O 1
ATOM 680 N N . MET A 1 91 ? -8.68 1.723 5.598 1 98.56 91 MET A N 1
ATOM 681 C CA . MET A 1 91 ? -8.094 0.424 5.281 1 98.56 91 MET A CA 1
ATOM 682 C C . MET A 1 91 ? -8.789 -0.207 4.078 1 98.56 91 MET A C 1
ATOM 684 O O . MET A 1 91 ? -10.016 -0.337 4.059 1 98.56 91 MET A O 1
ATOM 688 N N . TYR A 1 92 ? -8.008 -0.534 3.016 1 98.06 92 TYR A N 1
ATOM 689 C CA . TYR A 1 92 ? -8.453 -1.355 1.895 1 98.06 92 TYR A CA 1
ATOM 690 C C . TYR A 1 92 ? -7.664 -2.656 1.824 1 98.06 92 TYR A C 1
ATOM 692 O O . TYR A 1 92 ? -6.441 -2.639 1.66 1 98.06 92 TYR A O 1
ATOM 700 N N . ASN A 1 93 ? -8.43 -3.764 2.041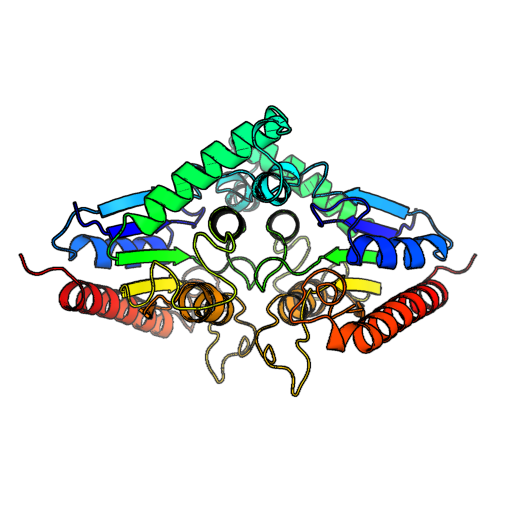 1 97.25 93 ASN A N 1
ATOM 701 C CA . ASN A 1 93 ? -7.785 -5.066 1.919 1 97.25 93 ASN A CA 1
ATOM 702 C C . ASN A 1 93 ? -6.512 -5.141 2.754 1 97.25 93 ASN A C 1
ATOM 704 O O . ASN A 1 93 ? -5.445 -5.473 2.236 1 97.25 93 ASN A O 1
ATOM 708 N N . TYR A 1 94 ? -6.59 -4.766 4.07 1 98.19 94 TYR A N 1
ATOM 709 C CA . TYR A 1 94 ? -5.617 -4.941 5.145 1 98.19 94 TYR A CA 1
ATOM 710 C C . TYR A 1 94 ? -4.523 -3.883 5.07 1 98.19 94 TYR A C 1
ATOM 712 O O . TYR A 1 94 ? -3.719 -3.746 5.996 1 98.19 94 TYR A O 1
ATOM 720 N N . SER A 1 95 ? -4.43 -3.059 4.023 1 98.5 95 SER A N 1
ATOM 721 C CA . SER A 1 95 ? -3.367 -2.076 3.852 1 98.5 95 SER A CA 1
ATOM 722 C C . SER A 1 95 ? -3.916 -0.752 3.328 1 98.5 95 SER A C 1
ATOM 724 O O . SER A 1 95 ? -5.125 -0.611 3.129 1 98.5 95 SER A O 1
ATOM 726 N N . MET A 1 96 ? -3.023 0.257 3.213 1 98.88 96 MET A N 1
ATOM 727 C CA . MET A 1 96 ? -3.438 1.591 2.787 1 98.88 96 MET A CA 1
ATOM 728 C C . MET A 1 96 ? -3.877 1.584 1.327 1 98.88 96 MET A C 1
ATOM 730 O O . MET A 1 96 ? -3.439 0.738 0.546 1 98.88 96 MET A O 1
ATOM 734 N N . PRO A 1 97 ? -4.781 2.52 0.966 1 98.81 97 PRO A N 1
ATOM 735 C CA . PRO A 1 97 ? -5.156 2.637 -0.445 1 98.81 97 PRO A CA 1
ATOM 736 C C . PRO A 1 97 ? -3.957 2.893 -1.355 1 98.81 97 PRO A C 1
ATOM 738 O O . PRO A 1 97 ? -3.045 3.637 -0.987 1 98.81 97 PRO A O 1
ATOM 741 N N . SER A 1 98 ? -4.012 2.311 -2.559 1 98.81 98 SER A N 1
ATOM 742 C CA . SER A 1 98 ? -2.9 2.453 -3.494 1 98.81 98 SER A CA 1
ATOM 743 C C . SER A 1 98 ? -2.67 3.916 -3.861 1 98.81 98 S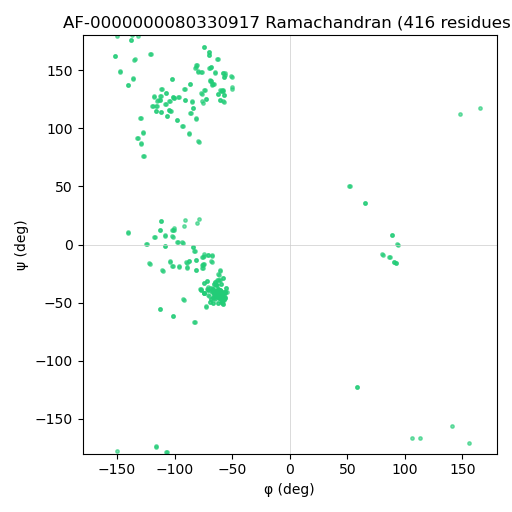ER A C 1
ATOM 745 O O . SER A 1 98 ? -1.532 4.332 -4.09 1 98.81 98 SER A O 1
ATOM 747 N N . VAL A 1 99 ? -3.729 4.773 -3.869 1 98.88 99 VAL A N 1
ATOM 748 C CA . VAL A 1 99 ? -3.594 6.184 -4.227 1 98.88 99 VAL A CA 1
ATOM 749 C C . VAL A 1 99 ? -2.756 6.906 -3.172 1 98.88 99 VAL A C 1
ATOM 751 O O . VAL A 1 99 ? -1.961 7.789 -3.498 1 98.88 99 VAL A O 1
ATOM 754 N N . PHE A 1 100 ? -2.951 6.547 -1.925 1 98.94 100 PHE A N 1
ATOM 755 C CA . PHE A 1 100 ? -2.172 7.168 -0.86 1 98.94 100 PHE A CA 1
ATOM 756 C C . PHE A 1 100 ? -0.72 6.707 -0.914 1 98.94 100 PHE A C 1
ATOM 758 O O . PHE A 1 100 ? 0.198 7.512 -0.743 1 98.94 100 PHE A O 1
ATOM 765 N N . LYS A 1 101 ? -0.52 5.395 -1.123 1 98.94 101 LYS A N 1
ATOM 766 C CA . LYS A 1 101 ? 0.833 4.859 -1.234 1 98.94 101 LYS A CA 1
ATOM 767 C C . LYS A 1 101 ? 1.602 5.535 -2.365 1 98.94 101 LYS A C 1
ATOM 769 O O . LYS A 1 101 ? 2.803 5.781 -2.246 1 98.94 101 LYS A O 1
ATOM 774 N N . ALA A 1 102 ? 0.919 5.746 -3.473 1 98.88 102 ALA A N 1
ATOM 775 C CA . ALA A 1 102 ? 1.562 6.445 -4.582 1 98.88 102 ALA A CA 1
ATOM 776 C C . ALA A 1 102 ? 2.012 7.84 -4.168 1 98.88 102 ALA A C 1
ATOM 778 O O . ALA A 1 102 ? 3.141 8.25 -4.457 1 98.88 102 ALA A O 1
ATOM 779 N N . TRP A 1 103 ? 1.147 8.586 -3.51 1 98.94 103 TRP A N 1
ATOM 780 C CA . TRP A 1 103 ? 1.469 9.93 -3.025 1 98.94 103 TRP A CA 1
ATOM 781 C C . TRP A 1 103 ? 2.68 9.891 -2.098 1 98.94 103 TRP A C 1
ATOM 783 O O . TRP A 1 103 ? 3.619 10.672 -2.264 1 98.94 103 TRP A O 1
ATOM 793 N N . LEU A 1 104 ? 2.67 8.945 -1.115 1 98.88 104 LEU A N 1
ATOM 794 C CA . LEU A 1 104 ? 3.783 8.797 -0.185 1 98.88 104 LEU A CA 1
ATOM 795 C C . LEU A 1 104 ? 5.09 8.562 -0.935 1 98.88 104 LEU A C 1
ATOM 797 O O . LEU A 1 104 ? 6.105 9.195 -0.631 1 98.88 104 LEU A O 1
ATOM 801 N N . ASP A 1 105 ? 5.055 7.703 -1.889 1 98.62 105 ASP A N 1
ATOM 802 C CA . ASP A 1 105 ? 6.266 7.336 -2.613 1 98.62 105 ASP A CA 1
ATOM 803 C C . ASP A 1 105 ? 6.824 8.523 -3.393 1 98.62 105 ASP A C 1
ATOM 805 O O . ASP A 1 105 ? 8.039 8.656 -3.547 1 98.62 105 ASP A O 1
ATOM 809 N N . HIS A 1 106 ? 5.93 9.391 -3.867 1 98.75 106 HIS A N 1
ATOM 810 C CA . HIS A 1 106 ? 6.379 10.562 -4.617 1 98.75 106 HIS A CA 1
ATOM 811 C C . HIS A 1 106 ? 7.051 11.578 -3.701 1 98.75 106 HIS A C 1
ATOM 813 O O . HIS A 1 106 ? 7.953 12.305 -4.129 1 98.75 106 HIS A O 1
ATOM 819 N N . ILE A 1 107 ? 6.641 11.68 -2.436 1 98.62 107 ILE A N 1
ATOM 820 C CA . ILE A 1 107 ? 7.152 12.781 -1.623 1 98.62 107 ILE A CA 1
ATOM 821 C C . ILE A 1 107 ? 8.336 12.297 -0.787 1 98.62 107 ILE A C 1
ATOM 823 O O . ILE A 1 107 ? 9.078 13.109 -0.225 1 98.62 107 ILE A O 1
ATOM 827 N N . MET A 1 108 ? 8.492 10.961 -0.59 1 97.62 108 MET A N 1
ATOM 828 C CA . MET A 1 108 ? 9.609 10.445 0.208 1 97.62 108 MET A CA 1
ATOM 829 C C . MET A 1 108 ? 10.898 10.43 -0.604 1 97.62 108 MET A C 1
ATOM 831 O O . MET A 1 108 ? 11.188 9.445 -1.29 1 97.62 108 MET A O 1
ATOM 835 N N . ILE A 1 109 ? 11.562 11.516 -0.544 1 96 109 ILE A N 1
ATOM 836 C CA . ILE A 1 109 ? 12.812 11.727 -1.265 1 96 109 ILE A CA 1
ATOM 837 C C . ILE A 1 109 ? 13.945 11.992 -0.271 1 96 109 ILE A C 1
ATOM 839 O O . ILE A 1 109 ? 13.891 12.953 0.499 1 96 109 ILE A O 1
ATOM 843 N N . VAL A 1 110 ? 14.914 11.141 -0.301 1 92.5 110 VAL A N 1
ATOM 844 C CA . VAL A 1 110 ? 16.062 11.281 0.582 1 92.5 110 VAL A CA 1
ATOM 845 C C . VAL A 1 110 ? 16.734 12.633 0.362 1 92.5 110 VAL A C 1
ATOM 847 O O . VAL A 1 110 ? 16.953 13.047 -0.778 1 92.5 110 VAL A O 1
ATOM 850 N N . GLY A 1 111 ? 17 13.297 1.398 1 91.69 111 GLY A N 1
ATOM 851 C CA . GLY A 1 111 ? 17.656 14.594 1.322 1 91.69 111 GLY A CA 1
ATOM 852 C C . GLY A 1 111 ? 16.672 15.742 1.139 1 91.69 111 GLY A C 1
ATOM 853 O O . GLY A 1 111 ? 17.047 16.906 1.259 1 91.69 111 GLY A O 1
ATOM 854 N N . ARG A 1 112 ? 15.477 15.367 0.86 1 94.5 112 ARG A N 1
ATOM 855 C CA . ARG A 1 112 ? 14.484 16.406 0.659 1 94.5 112 ARG A CA 1
ATOM 856 C C . ARG A 1 112 ? 13.43 16.391 1.764 1 94.5 112 ARG A C 1
ATOM 858 O O . ARG A 1 112 ? 13.172 17.406 2.406 1 94.5 112 ARG A O 1
ATOM 865 N N . THR A 1 113 ? 12.805 15.203 1.92 1 97.25 113 THR A N 1
ATOM 866 C CA . THR A 1 113 ? 11.758 15.141 2.932 1 97.25 113 THR A CA 1
ATOM 867 C C . THR A 1 113 ? 12.195 14.281 4.117 1 97.25 113 THR A C 1
ATOM 869 O O . THR A 1 113 ? 11.555 14.305 5.172 1 97.25 113 THR A O 1
ATOM 872 N N . PHE A 1 114 ? 13.18 13.375 3.857 1 93.88 114 PHE A N 1
ATOM 873 C CA . PHE A 1 114 ? 13.781 12.625 4.957 1 93.88 114 PHE A CA 1
ATOM 874 C C . PHE A 1 114 ? 15.234 12.281 4.645 1 93.88 114 PHE A C 1
ATOM 876 O O . PHE A 1 114 ? 15.695 12.492 3.523 1 93.88 114 PHE A O 1
ATOM 883 N N . GLY A 1 115 ? 16.031 11.578 5.531 1 78.56 115 GLY A N 1
ATOM 884 C CA . GLY A 1 115 ? 17.375 11.227 5.094 1 78.56 115 GLY A CA 1
ATOM 885 C C . GLY A 1 115 ? 18.344 11.008 6.242 1 78.56 115 GLY A C 1
ATOM 886 O O . GLY A 1 115 ? 17.938 10.922 7.398 1 78.56 115 GLY A O 1
ATOM 887 N N . THR A 1 116 ? 19.828 10.859 5.637 1 61.5 116 THR A N 1
ATOM 888 C CA . THR A 1 116 ? 20.969 10.102 6.145 1 61.5 116 THR A CA 1
ATOM 889 C C . THR A 1 116 ? 21.672 10.867 7.262 1 61.5 116 THR A C 1
ATOM 891 O O . THR A 1 116 ? 22.797 10.531 7.641 1 61.5 116 THR A O 1
ATOM 894 N N . GLY A 1 117 ? 20.953 11.773 7.781 1 63.53 117 GLY A N 1
ATOM 895 C CA . GLY A 1 117 ? 21.578 12.508 8.875 1 63.53 117 GLY A CA 1
ATOM 896 C C . GLY A 1 117 ? 20.844 13.789 9.227 1 63.53 117 GLY A C 1
ATOM 897 O O . GLY A 1 117 ? 20.141 14.359 8.391 1 63.53 117 GLY A O 1
ATOM 898 N N . GLY A 1 118 ? 20.375 13.789 10.461 1 75.62 118 GLY A N 1
ATOM 899 C CA . GLY A 1 118 ? 19.734 14.969 11.016 1 75.62 118 GLY A CA 1
ATOM 900 C C . GLY A 1 118 ? 18.234 14.836 11.133 1 75.62 118 GLY A C 1
ATOM 901 O O . GLY A 1 118 ? 17.688 13.75 10.953 1 75.62 118 GLY A O 1
ATOM 902 N N . THR A 1 119 ? 17.609 15.992 11.375 1 89.5 119 THR A N 1
ATOM 903 C CA . THR A 1 119 ? 16.172 16.078 11.609 1 89.5 119 THR A CA 1
ATOM 904 C C . THR A 1 119 ? 15.422 16.312 10.305 1 89.5 119 THR A C 1
ATOM 906 O O . THR A 1 119 ? 15.82 17.156 9.5 1 89.5 119 THR A O 1
ATOM 909 N N . ALA A 1 120 ? 14.445 15.469 9.938 1 94.44 120 ALA A N 1
ATOM 910 C CA . ALA A 1 120 ? 13.602 15.68 8.766 1 94.44 120 ALA A CA 1
ATOM 911 C C . ALA A 1 120 ? 13 17.078 8.758 1 94.44 120 ALA A C 1
ATOM 913 O O . ALA A 1 120 ? 12.664 17.625 9.812 1 94.44 120 ALA A O 1
ATOM 914 N N . PRO A 1 121 ? 12.859 17.641 7.594 1 96 121 PRO A N 1
ATOM 915 C CA . PRO A 1 121 ? 12.422 19.031 7.488 1 96 121 PRO A CA 1
ATOM 916 C C . PRO A 1 121 ? 11.07 19.281 8.156 1 96 121 PRO A C 1
ATOM 918 O O . PRO A 1 121 ? 10.82 20.375 8.656 1 96 121 PRO A O 1
ATOM 921 N N . ALA A 1 122 ? 10.211 18.297 8.211 1 97 122 ALA A N 1
ATOM 922 C CA . ALA A 1 122 ? 8.875 18.5 8.758 1 97 122 ALA A CA 1
ATOM 923 C C . ALA A 1 122 ? 8.789 17.984 10.195 1 97 122 ALA A C 1
ATOM 925 O O . ALA A 1 122 ? 7.695 17.875 10.758 1 97 122 ALA A O 1
ATOM 926 N N . SER A 1 123 ? 9.953 17.719 10.797 1 97.31 123 SER A N 1
ATOM 927 C CA . SER A 1 123 ? 9.992 17.078 12.117 1 97.31 123 SER A CA 1
ATOM 928 C C . SER A 1 123 ? 9.25 17.922 13.148 1 97.31 123 SER A C 1
ATOM 930 O O . SER A 1 123 ? 9.406 19.141 13.188 1 97.31 123 SER A O 1
ATOM 932 N N . GLY A 1 124 ? 8.414 17.203 13.906 1 97.62 124 GLY A N 1
ATOM 933 C CA . GLY A 1 124 ? 7.746 17.828 15.039 1 97.62 124 GLY A CA 1
ATOM 934 C C . GLY A 1 124 ? 6.406 18.438 14.672 1 97.62 124 GLY A C 1
ATOM 935 O O . GLY A 1 124 ? 5.613 18.781 15.555 1 97.62 124 GLY A O 1
ATOM 936 N N . ARG A 1 125 ? 6.082 18.641 13.375 1 98.06 125 ARG A N 1
ATOM 937 C CA . ARG A 1 125 ? 4.805 19.219 12.984 1 98.06 125 ARG A CA 1
ATOM 938 C C . ARG A 1 125 ? 3.652 18.266 13.297 1 98.06 125 ARG A C 1
ATOM 940 O O . ARG A 1 125 ? 3.775 17.062 13.102 1 98.06 125 ARG A O 1
ATOM 947 N N . PRO A 1 126 ? 2.564 18.781 13.812 1 98.5 126 PRO A N 1
ATOM 948 C CA . PRO A 1 126 ? 1.444 17.922 14.203 1 98.5 126 PRO A CA 1
ATOM 949 C C . PRO A 1 126 ? 0.735 17.297 13.008 1 98.5 126 PRO A C 1
ATOM 951 O O . PRO A 1 126 ? 0.587 17.938 11.961 1 98.5 126 PRO A O 1
ATOM 954 N N . ALA A 1 127 ? 0.352 16.062 13.18 1 98.88 127 ALA A N 1
ATOM 955 C CA . ALA A 1 127 ? -0.394 15.32 12.172 1 98.88 127 ALA A CA 1
ATOM 956 C C . ALA A 1 127 ? -1.479 14.453 12.812 1 98.88 127 ALA A C 1
ATOM 958 O O . ALA A 1 127 ? -1.26 13.844 13.859 1 98.88 127 ALA A O 1
ATOM 959 N N . VAL A 1 128 ? -2.658 14.445 12.203 1 98.94 128 VAL A N 1
ATOM 960 C CA . VAL A 1 128 ? -3.734 13.539 12.586 1 98.94 128 VAL A CA 1
ATOM 961 C C . VAL A 1 128 ? -3.979 12.531 11.461 1 98.94 128 VAL A C 1
ATOM 963 O O . VAL A 1 128 ? -4.148 12.914 10.305 1 98.94 128 VAL A O 1
ATOM 966 N N . LEU A 1 129 ? -3.906 11.281 11.805 1 98.94 129 LEU A N 1
ATOM 967 C CA . LEU A 1 129 ? -4.215 10.172 10.914 1 98.94 129 LEU A CA 1
ATOM 968 C C . LEU A 1 129 ? -5.57 9.562 11.258 1 98.94 129 LEU A C 1
ATOM 970 O O . LEU A 1 129 ? -5.781 9.094 12.375 1 98.94 129 LEU A O 1
ATOM 974 N N . VAL A 1 130 ? -6.496 9.656 10.344 1 98.94 130 VAL A N 1
ATOM 975 C CA . VAL A 1 130 ? -7.793 9 10.484 1 98.94 130 VAL A CA 1
ATOM 976 C C . VAL A 1 130 ? -7.844 7.75 9.609 1 98.94 130 VAL A C 1
ATOM 978 O O . VAL A 1 130 ? -7.82 7.852 8.383 1 98.94 130 VAL A O 1
ATOM 981 N N . SER A 1 131 ? -7.949 6.605 10.219 1 98.94 131 SER A N 1
ATOM 982 C CA . SER A 1 131 ? -7.949 5.352 9.469 1 98.94 131 SER A CA 1
ATOM 983 C C . SER A 1 131 ? -9.156 4.492 9.836 1 98.94 131 SER A C 1
ATOM 985 O O . SER A 1 131 ? -9.125 3.756 10.82 1 98.94 131 SER A O 1
ATOM 987 N N . ALA A 1 132 ? -10.172 4.582 9.039 1 98.75 132 ALA A N 1
ATOM 988 C CA . ALA A 1 132 ? -11.383 3.785 9.242 1 98.75 132 ALA A CA 1
ATOM 989 C C . ALA A 1 132 ? -11.172 2.346 8.773 1 98.75 132 ALA A C 1
ATOM 991 O O . ALA A 1 132 ? -10.438 2.1 7.812 1 98.75 132 ALA A O 1
ATOM 992 N N . ARG A 1 133 ? -11.844 1.428 9.43 1 97.81 133 ARG A N 1
ATOM 993 C CA . ARG A 1 133 ? -11.719 0.026 9.039 1 97.81 133 ARG A CA 1
ATOM 994 C C . ARG A 1 133 ? -13.023 -0.729 9.281 1 97.81 133 ARG A C 1
ATOM 996 O O . ARG A 1 133 ? -13.766 -0.415 10.203 1 97.81 133 ARG A O 1
ATOM 1003 N N . GLY A 1 134 ? -13.242 -1.68 8.477 1 96.88 134 GLY A N 1
ATOM 1004 C CA . GLY A 1 134 ? -14.5 -2.412 8.477 1 96.88 134 GLY A CA 1
ATOM 1005 C C . GLY A 1 134 ? -14.672 -3.303 9.695 1 96.88 134 GLY A C 1
ATOM 1006 O O . GLY A 1 134 ? -15.773 -3.408 10.242 1 96.88 134 GLY A O 1
ATOM 1007 N N . GLY A 1 135 ? -13.586 -3.949 10.133 1 96.06 135 GLY A N 1
ATOM 1008 C CA . GLY A 1 135 ? -13.609 -4.859 11.266 1 96.06 135 GLY A CA 1
ATOM 1009 C C . GLY A 1 135 ? -12.938 -4.293 12.5 1 96.06 135 GLY A C 1
ATOM 1010 O O . GLY A 1 135 ? -12.625 -3.102 12.555 1 96.06 135 GLY A O 1
ATOM 1011 N N . GLY A 1 136 ? -12.93 -5.125 13.492 1 95.94 136 GLY A N 1
ATOM 1012 C CA . GLY A 1 136 ? -12.133 -4.832 14.672 1 95.94 136 GLY A CA 1
ATOM 1013 C C . GLY A 1 136 ? -10.727 -5.406 14.602 1 95.94 136 GLY A C 1
ATOM 1014 O O . GLY A 1 136 ? -10.539 -6.551 14.188 1 95.94 136 GLY A O 1
ATOM 1015 N N . TYR A 1 137 ? -9.734 -4.609 14.953 1 96.81 137 TYR A N 1
ATOM 1016 C CA . TYR A 1 137 ? -8.344 -5.027 14.797 1 96.81 137 TYR A CA 1
ATOM 1017 C C . TYR A 1 137 ? -7.598 -4.926 16.125 1 96.81 137 TYR A C 1
ATOM 1019 O O . TYR A 1 137 ? -6.387 -5.152 16.188 1 96.81 137 TYR A O 1
ATOM 1027 N N . GLY A 1 138 ? -8.266 -4.508 17.156 1 92.88 138 GLY A N 1
ATOM 1028 C CA . GLY A 1 138 ? -7.656 -4.395 18.469 1 92.88 138 GLY A CA 1
ATOM 1029 C C . GLY A 1 138 ? -7.441 -5.738 19.141 1 92.88 138 GLY A C 1
ATOM 1030 O O . GLY A 1 138 ? -7.879 -6.77 18.625 1 92.88 138 GLY A O 1
ATOM 1031 N N . PRO A 1 139 ? -6.699 -5.68 20.25 1 92.75 139 PRO A N 1
ATOM 1032 C CA . PRO A 1 139 ? -6.477 -6.926 20.984 1 92.75 139 PRO A CA 1
ATOM 1033 C C . PRO A 1 139 ? -7.773 -7.684 21.266 1 92.75 139 PRO A C 1
ATOM 1035 O O . PRO A 1 139 ? -8.781 -7.078 21.625 1 92.75 139 PRO A O 1
ATOM 1038 N N . GLY A 1 140 ? -7.797 -8.984 21.062 1 92.12 140 GLY A N 1
ATOM 1039 C CA . GLY A 1 140 ? -8.961 -9.82 21.344 1 92.12 140 GLY A CA 1
ATOM 1040 C C . GLY A 1 140 ? -9.867 -9.977 20.141 1 92.12 140 GLY A C 1
ATOM 1041 O O . GLY A 1 140 ? -10.727 -10.867 20.109 1 92.12 140 GLY A O 1
ATOM 1042 N N . SER A 1 141 ? -9.719 -9.141 19.125 1 92.62 141 SER A N 1
ATOM 1043 C CA . SER A 1 141 ? -10.531 -9.25 17.906 1 92.62 141 SER A CA 1
ATOM 1044 C C . SER A 1 141 ? -9.977 -10.328 16.984 1 92.62 141 SER A C 1
ATOM 1046 O O . SER A 1 141 ? -8.797 -10.672 17.047 1 92.62 141 SER A O 1
ATOM 1048 N N . PRO A 1 142 ? -10.859 -10.883 16.141 1 88.62 142 PRO A N 1
ATOM 1049 C CA . PRO A 1 142 ? -10.414 -11.914 15.195 1 88.62 142 PRO A CA 1
ATOM 1050 C C . PRO A 1 142 ? -9.352 -11.406 14.227 1 88.62 142 PRO A C 1
ATOM 1052 O O . PRO A 1 142 ? -8.578 -12.195 13.68 1 88.62 142 PRO A O 1
ATOM 1055 N N . GLN A 1 143 ? -9.305 -10.102 14.039 1 94.62 143 GLN A N 1
ATOM 1056 C CA . GLN A 1 143 ? -8.383 -9.562 13.047 1 94.62 143 GLN A CA 1
ATOM 1057 C C . GLN A 1 143 ? -7.133 -8.984 13.711 1 94.62 143 GLN A C 1
ATOM 1059 O O . GLN A 1 143 ? -6.328 -8.312 13.062 1 94.62 143 GLN A O 1
ATOM 1064 N N . TYR A 1 144 ? -6.961 -9.297 15.023 1 95.69 144 TYR A N 1
ATOM 1065 C CA . TYR A 1 144 ? -5.805 -8.781 15.758 1 95.69 144 TYR A CA 1
ATOM 1066 C C . TYR A 1 144 ? -4.504 -9.188 15.07 1 95.69 144 TYR A C 1
ATOM 1068 O O . TYR A 1 144 ? -4.328 -10.344 14.688 1 95.69 144 TYR A O 1
ATOM 1076 N N . GLY A 1 145 ? -3.641 -8.164 14.828 1 95.69 145 GLY A N 1
ATOM 1077 C CA . GLY A 1 145 ? -2.352 -8.43 14.211 1 95.69 145 GLY A CA 1
ATOM 1078 C C . GLY A 1 145 ? -2.373 -8.273 12.695 1 95.69 145 GLY A C 1
ATOM 1079 O O . GLY A 1 145 ? -1.336 -8.391 12.039 1 95.69 145 GLY A O 1
ATOM 1080 N N . LYS A 1 146 ? -3.535 -7.926 12.156 1 97.62 146 LYS A N 1
ATOM 1081 C CA . LYS A 1 146 ? -3.648 -7.883 10.703 1 97.62 146 LYS A CA 1
ATOM 1082 C C . LYS A 1 146 ? -3.85 -6.453 10.211 1 97.62 146 LYS A C 1
ATOM 1084 O O . LYS A 1 146 ? -4.371 -6.234 9.117 1 97.62 146 LYS A O 1
ATOM 1089 N N . ASP A 1 147 ? -3.615 -5.496 11.141 1 98.19 147 ASP A N 1
ATOM 1090 C CA . ASP A 1 147 ? -3.588 -4.094 10.727 1 98.19 147 ASP A CA 1
ATOM 1091 C C . ASP A 1 147 ? -2.236 -3.729 10.117 1 98.19 147 ASP A C 1
ATOM 1093 O O . ASP A 1 147 ? -1.247 -3.578 10.844 1 98.19 147 ASP A O 1
ATOM 1097 N N . PHE A 1 148 ? -2.221 -3.545 8.812 1 98.5 148 PHE A N 1
ATOM 1098 C CA . PHE A 1 148 ? -0.986 -3.158 8.141 1 98.5 148 PHE A CA 1
ATOM 1099 C C . PHE A 1 148 ? -1.084 -1.732 7.609 1 98.5 148 PHE A C 1
ATOM 1101 O O . PHE A 1 148 ? -0.401 -1.375 6.648 1 98.5 148 PHE A O 1
ATOM 1108 N N . VAL A 1 149 ? -2.004 -0.921 8.148 1 98.75 149 VAL A N 1
ATOM 1109 C CA . VAL A 1 149 ? -2.17 0.481 7.781 1 98.75 149 VAL A CA 1
ATOM 1110 C C . VAL A 1 149 ? -1.533 1.374 8.844 1 98.75 149 VAL A C 1
ATOM 1112 O O . VAL A 1 149 ? -0.536 2.049 8.578 1 98.75 149 VAL A O 1
ATOM 1115 N N . VAL A 1 150 ? -2.047 1.284 10.078 1 98.69 150 VAL A N 1
ATOM 1116 C CA . VAL A 1 150 ? -1.719 2.275 11.102 1 98.69 150 VAL A CA 1
ATOM 1117 C C . VAL A 1 150 ? -0.257 2.123 11.516 1 98.69 150 VAL A C 1
ATOM 1119 O O . VAL A 1 150 ? 0.505 3.092 11.492 1 98.69 150 VAL A O 1
ATOM 1122 N N . PRO A 1 151 ? 0.228 0.879 11.844 1 98.5 151 PRO A N 1
ATOM 1123 C CA . PRO A 1 151 ? 1.645 0.784 12.203 1 98.5 151 PRO A CA 1
ATOM 1124 C C . PRO A 1 151 ? 2.57 1.228 11.07 1 98.5 151 PRO A C 1
ATOM 1126 O O . PRO A 1 151 ? 3.598 1.86 11.32 1 98.5 151 PRO A O 1
ATOM 1129 N N . ALA A 1 152 ? 2.203 0.877 9.859 1 98.81 152 ALA A N 1
ATOM 1130 C CA . ALA A 1 152 ? 3.004 1.31 8.711 1 98.81 152 ALA A CA 1
ATOM 1131 C C . ALA A 1 152 ? 3.045 2.832 8.617 1 98.81 152 ALA A C 1
ATOM 1133 O O . ALA A 1 152 ? 4.117 3.422 8.461 1 98.81 152 ALA A O 1
ATOM 1134 N N . LEU A 1 153 ? 1.896 3.461 8.773 1 98.94 153 LEU A N 1
ATOM 1135 C CA . LEU A 1 153 ? 1.821 4.906 8.586 1 98.94 153 LEU A CA 1
ATOM 1136 C C . LEU A 1 153 ? 2.457 5.641 9.766 1 98.94 153 LEU A C 1
ATOM 1138 O O . LEU A 1 153 ? 3.047 6.707 9.586 1 98.94 153 LEU A O 1
ATOM 1142 N N . GLU A 1 154 ? 2.355 5.086 10.938 1 98.75 154 GLU A N 1
ATOM 1143 C CA . GLU A 1 154 ? 3.055 5.688 12.07 1 98.75 154 GLU A CA 1
ATOM 1144 C C . GLU A 1 154 ? 4.566 5.594 11.898 1 98.75 154 GLU A C 1
ATOM 1146 O O . GLU A 1 154 ? 5.301 6.496 12.305 1 98.75 154 GLU A O 1
ATOM 1151 N N . THR A 1 155 ? 5.027 4.543 11.305 1 98.25 155 THR A N 1
ATOM 1152 C CA . THR A 1 155 ? 6.445 4.395 11 1 98.25 155 THR A CA 1
ATOM 1153 C C . THR A 1 155 ? 6.879 5.391 9.93 1 98.25 155 THR A C 1
ATOM 1155 O O . THR A 1 155 ? 7.879 6.09 10.094 1 98.25 155 THR A O 1
ATOM 1158 N N . ILE A 1 156 ? 6.117 5.512 8.859 1 98.5 156 ILE A N 1
ATOM 1159 C CA . ILE A 1 156 ? 6.477 6.336 7.711 1 98.5 156 ILE A CA 1
ATOM 1160 C C . ILE A 1 156 ? 6.328 7.812 8.062 1 98.5 156 ILE A C 1
ATOM 1162 O O . ILE A 1 156 ? 7.285 8.578 7.969 1 98.5 156 ILE A O 1
ATOM 1166 N N . LEU A 1 157 ? 5.133 8.219 8.57 1 98.81 157 LEU A N 1
ATOM 1167 C CA . LEU A 1 157 ? 4.832 9.617 8.859 1 98.81 157 LEU A CA 1
ATOM 1168 C C . LEU A 1 157 ? 5.547 10.078 10.125 1 98.81 157 LEU A C 1
ATOM 1170 O O . LEU A 1 157 ? 6.066 11.195 10.18 1 98.81 157 LEU A O 1
ATOM 1174 N N . GLY A 1 158 ? 5.543 9.211 11.109 1 98.06 158 GLY A N 1
ATOM 1175 C CA . GLY A 1 158 ? 6.137 9.539 12.398 1 98.06 158 GLY A CA 1
ATOM 1176 C C . GLY A 1 158 ? 7.641 9.344 12.43 1 98.06 158 GLY A C 1
ATOM 1177 O O . GLY A 1 158 ? 8.398 10.305 12.367 1 98.06 158 GLY A O 1
ATOM 1178 N N . ASP A 1 159 ? 8.102 8.109 12.328 1 95.75 159 ASP A N 1
ATOM 1179 C CA . ASP A 1 159 ? 9.508 7.777 12.531 1 95.75 159 ASP A CA 1
ATOM 1180 C C . ASP A 1 159 ? 10.367 8.297 11.383 1 95.75 159 ASP A C 1
ATOM 1182 O O . ASP A 1 159 ? 11.484 8.781 11.609 1 95.75 159 ASP A O 1
ATOM 1186 N N . THR A 1 160 ? 9.914 8.25 10.172 1 96.31 160 THR A N 1
ATOM 1187 C CA . THR A 1 160 ? 10.75 8.562 9.016 1 96.31 160 THR A CA 1
ATOM 1188 C C . THR A 1 160 ? 10.625 10.039 8.641 1 96.31 160 THR A C 1
ATOM 1190 O O . THR A 1 160 ? 11.625 10.742 8.531 1 96.31 160 THR A O 1
ATOM 1193 N N . LEU A 1 161 ? 9.398 10.555 8.578 1 98.06 161 LEU A N 1
ATOM 1194 C CA . LEU A 1 161 ? 9.195 11.945 8.18 1 98.06 161 LEU A CA 1
ATOM 1195 C C . LEU A 1 161 ? 9.219 12.867 9.391 1 98.06 161 LEU A C 1
ATOM 1197 O O . LEU A 1 161 ? 9.258 14.094 9.25 1 98.06 161 LEU A O 1
ATOM 1201 N N . GLY A 1 162 ? 9.102 12.32 10.617 1 97.69 162 GLY A N 1
ATOM 1202 C CA . GLY A 1 162 ? 9.336 13.039 11.859 1 97.69 162 GLY A CA 1
ATOM 1203 C C . GLY A 1 162 ? 8.094 13.727 12.398 1 97.69 162 GLY A C 1
ATOM 1204 O O . GLY A 1 162 ? 8.164 14.5 13.352 1 97.69 162 GLY A O 1
ATOM 1205 N N . LEU A 1 163 ? 6.93 13.484 11.828 1 98.56 163 LEU A N 1
ATOM 1206 C CA . LEU A 1 163 ? 5.715 14.164 12.258 1 98.56 163 LEU A CA 1
ATOM 1207 C C . LEU A 1 163 ? 5.289 13.688 13.641 1 98.56 163 LEU A C 1
ATOM 1209 O O . LEU A 1 163 ? 5.617 12.57 14.047 1 98.56 163 LEU A O 1
ATOM 1213 N N . ASP A 1 164 ? 4.613 14.523 14.391 1 98.75 164 ASP A N 1
ATOM 1214 C CA . ASP A 1 164 ? 3.951 14.156 15.633 1 98.75 164 ASP A CA 1
ATOM 1215 C C . ASP A 1 164 ? 2.537 13.641 15.375 1 98.75 164 ASP A C 1
ATOM 1217 O O . ASP A 1 164 ? 1.584 14.422 15.336 1 98.75 164 ASP A O 1
ATOM 1221 N N . VAL A 1 165 ? 2.402 12.352 15.289 1 98.88 165 VAL A N 1
ATOM 1222 C CA . VAL A 1 165 ? 1.199 11.75 14.719 1 98.88 165 VAL A CA 1
ATOM 1223 C C . VAL A 1 165 ? 0.237 11.359 15.844 1 98.88 165 VAL A C 1
ATOM 1225 O O . VAL A 1 165 ? 0.623 10.672 16.797 1 98.88 165 VAL A O 1
ATOM 1228 N N . ARG A 1 166 ? -0.977 11.805 15.758 1 98.88 166 ARG A N 1
ATOM 1229 C CA . ARG A 1 166 ? -2.121 11.312 16.516 1 98.88 166 ARG A CA 1
ATOM 1230 C C . ARG A 1 166 ? -3.062 10.508 15.625 1 98.88 166 ARG A C 1
ATOM 1232 O O . ARG A 1 166 ? -3.502 10.992 14.578 1 98.88 166 ARG A O 1
ATOM 1239 N N . THR A 1 167 ? -3.418 9.32 16.094 1 98.88 167 THR A N 1
ATOM 1240 C CA . THR A 1 167 ? -4.184 8.414 15.242 1 98.88 167 THR A CA 1
ATOM 1241 C C . THR A 1 167 ? -5.609 8.258 15.773 1 98.88 167 THR A C 1
ATOM 1243 O O . THR A 1 167 ? -5.816 8.109 16.984 1 98.88 167 THR A O 1
ATOM 1246 N N . ILE A 1 168 ? -6.543 8.352 14.891 1 98.88 168 ILE A N 1
ATOM 1247 C CA . ILE A 1 168 ? -7.957 8.094 15.141 1 98.88 168 ILE A CA 1
ATOM 1248 C C . ILE A 1 168 ? -8.43 6.922 14.281 1 98.88 168 ILE A C 1
ATOM 1250 O O . ILE A 1 168 ? -8.25 6.93 13.062 1 98.88 168 ILE A O 1
ATOM 1254 N N . THR A 1 169 ? -9.062 5.887 14.883 1 98.62 169 THR A N 1
ATOM 1255 C CA . THR A 1 169 ? -9.438 4.699 14.125 1 98.62 169 THR A CA 1
ATOM 1256 C C . THR A 1 169 ? -10.906 4.352 14.359 1 98.62 169 THR A C 1
ATOM 1258 O O . THR A 1 169 ? -11.234 3.557 15.242 1 98.62 169 THR A O 1
ATOM 1261 N N . PRO A 1 170 ? -11.805 4.934 13.609 1 98.5 170 PRO A N 1
ATOM 1262 C CA . PRO A 1 170 ? -13.156 4.371 13.641 1 98.5 170 PRO A CA 1
ATOM 1263 C C . PRO A 1 170 ? -13.211 2.928 13.141 1 98.5 170 PRO A C 1
ATOM 1265 O O . PRO A 1 170 ? -12.766 2.639 12.031 1 98.5 170 PRO A O 1
ATOM 1268 N N . GLU A 1 171 ? -13.836 2.018 13.914 1 98.06 171 GLU A N 1
ATOM 1269 C CA . GLU A 1 171 ? -13.805 0.588 13.617 1 98.06 171 GLU A CA 1
ATOM 1270 C C . GLU A 1 171 ? -15.219 0.031 13.438 1 98.06 171 GLU A C 1
ATOM 1272 O O . GLU A 1 171 ? -16.203 0.672 13.82 1 98.06 171 GLU A O 1
ATOM 1277 N N . LEU A 1 172 ? -15.312 -1.135 12.867 1 97.88 172 LEU A N 1
ATOM 1278 C CA . LEU A 1 172 ? -16.531 -1.924 12.711 1 97.88 172 LEU A CA 1
ATOM 1279 C C . LEU A 1 172 ? -17.516 -1.22 11.789 1 97.88 172 LEU A C 1
ATOM 1281 O O . LEU A 1 172 ? -18.734 -1.309 11.992 1 97.88 172 LEU A O 1
ATOM 1285 N N . THR A 1 173 ? -16.922 -0.542 10.773 1 97.94 173 THR A N 1
ATOM 1286 C CA . THR A 1 173 ? -17.766 0.226 9.859 1 97.94 173 THR A CA 1
ATOM 1287 C C . THR A 1 173 ? -18.578 -0.702 8.969 1 97.94 173 THR A C 1
ATOM 1289 O O . THR A 1 173 ? -19.531 -0.266 8.32 1 97.94 173 THR A O 1
ATOM 1292 N N . TYR A 1 174 ? -18.312 -2.002 8.977 1 95.62 174 TYR A N 1
ATOM 1293 C CA . TYR A 1 174 ? -19.078 -2.975 8.219 1 95.62 174 TYR A CA 1
ATOM 1294 C C . TYR A 1 174 ? -20.281 -3.461 9.023 1 95.62 174 TYR A C 1
ATOM 1296 O O . TYR A 1 174 ? -21.203 -4.074 8.469 1 95.62 174 TYR A O 1
ATOM 1304 N N . ALA A 1 175 ? -20.328 -3.215 10.312 1 97.25 175 ALA A N 1
ATOM 1305 C CA . ALA A 1 175 ? -21.359 -3.756 11.188 1 97.25 175 ALA A CA 1
ATOM 1306 C C . ALA A 1 175 ? -22.766 -3.377 10.695 1 97.25 175 ALA A C 1
ATOM 1308 O O . ALA A 1 175 ? -23.656 -4.219 10.641 1 97.25 175 ALA A O 1
ATOM 1309 N N . PRO A 1 176 ? -22.953 -2.104 10.219 1 96.69 176 PRO A N 1
ATOM 1310 C CA . PRO A 1 176 ? -24.312 -1.732 9.797 1 96.69 176 PRO A CA 1
ATOM 1311 C C . PRO A 1 176 ? -24.688 -2.336 8.453 1 96.69 176 PRO A C 1
ATOM 1313 O O . PRO A 1 176 ? -25.875 -2.348 8.086 1 96.69 176 PRO A O 1
ATOM 1316 N N . ILE A 1 177 ? -23.75 -2.934 7.684 1 92.88 177 ILE A N 1
ATOM 1317 C CA . ILE A 1 177 ? -24.078 -3.262 6.301 1 92.88 177 ILE A CA 1
ATOM 1318 C C . ILE A 1 177 ? -23.891 -4.758 6.066 1 92.88 177 ILE A C 1
ATOM 1320 O O . ILE A 1 177 ? -24.344 -5.297 5.055 1 92.88 177 ILE A O 1
ATOM 1324 N N . MET A 1 178 ? -23.203 -5.41 6.953 1 91.44 178 MET A N 1
ATOM 1325 C CA . MET A 1 178 ? -23 -6.852 6.832 1 91.44 178 MET A CA 1
ATOM 1326 C C . MET A 1 178 ? -23.812 -7.609 7.871 1 91.44 178 MET A C 1
ATOM 1328 O O . MET A 1 178 ? -23.578 -7.469 9.07 1 91.44 178 MET A O 1
ATOM 1332 N N . GLN A 1 179 ? -24.656 -8.453 7.426 1 92.12 179 GLN A N 1
ATOM 1333 C CA . GLN A 1 179 ? -25.609 -9.141 8.281 1 92.12 179 GLN A CA 1
ATOM 1334 C C . GLN A 1 179 ? -24.906 -9.891 9.406 1 92.12 179 GLN A C 1
ATOM 1336 O O . GLN A 1 179 ? -25.281 -9.773 10.578 1 92.12 179 GLN A O 1
ATOM 1341 N N . PRO A 1 180 ? -23.766 -10.555 9.125 1 90.12 180 PRO A N 1
ATOM 1342 C CA . PRO A 1 180 ? -23.109 -11.328 10.18 1 90.12 180 PRO A CA 1
ATOM 1343 C C . PRO A 1 180 ? -22.516 -10.453 11.273 1 90.12 180 PRO A C 1
ATOM 1345 O O . PRO A 1 180 ? -22.219 -10.938 12.367 1 90.12 180 PRO A O 1
ATOM 1348 N N . LEU A 1 181 ? -22.406 -9.172 10.984 1 94.25 181 LEU A N 1
ATOM 1349 C CA . LEU A 1 181 ? -21.75 -8.281 11.93 1 94.25 181 LEU A CA 1
ATOM 1350 C C . LEU A 1 181 ? -22.766 -7.371 12.609 1 94.25 181 LEU A C 1
ATOM 1352 O O . LEU A 1 181 ? -22.406 -6.508 13.414 1 94.25 181 LEU A O 1
ATOM 1356 N N . ARG A 1 182 ? -24.031 -7.57 12.438 1 96.25 182 ARG A N 1
ATOM 1357 C CA . ARG A 1 182 ? -25.078 -6.668 12.906 1 96.25 182 ARG A CA 1
ATOM 1358 C C . ARG A 1 182 ? -25.078 -6.578 14.43 1 96.25 182 ARG A C 1
ATOM 1360 O O . ARG A 1 182 ? -25.406 -5.527 14.992 1 96.25 182 ARG A O 1
ATOM 1367 N N . HIS A 1 183 ? -24.688 -7.645 15.078 1 96.38 183 HIS A N 1
ATOM 1368 C CA . HIS A 1 183 ? -24.672 -7.672 16.531 1 96.38 183 HIS A CA 1
ATOM 1369 C C . HIS A 1 183 ? -23.609 -6.727 17.094 1 96.38 183 HIS A C 1
ATOM 1371 O O . HIS A 1 183 ? -23.625 -6.41 18.281 1 96.38 183 HIS A O 1
ATOM 1377 N N . LEU A 1 184 ? -22.75 -6.184 16.203 1 97.5 184 LEU A N 1
ATOM 1378 C CA . LEU A 1 184 ? -21.656 -5.32 16.625 1 97.5 184 LEU A CA 1
ATOM 1379 C C . LEU A 1 184 ? -21.984 -3.854 16.375 1 97.5 184 LEU A C 1
ATOM 1381 O O . LEU A 1 184 ? -21.156 -2.973 16.625 1 97.5 184 LEU A O 1
ATOM 1385 N N . VAL A 1 185 ? -23.203 -3.525 15.969 1 98.31 185 VAL A N 1
ATOM 1386 C CA . VAL A 1 185 ? -23.609 -2.172 15.602 1 98.31 185 VAL A CA 1
ATOM 1387 C C . VAL A 1 185 ? -23.438 -1.239 16.797 1 98.31 185 VAL A C 1
ATOM 1389 O O . VAL A 1 185 ? -22.922 -0.127 16.656 1 98.31 185 VAL A O 1
ATOM 1392 N N . PRO A 1 186 ? -23.766 -1.635 18.047 1 98.38 186 PRO A N 1
ATOM 1393 C CA . PRO A 1 186 ? -23.547 -0.718 19.172 1 98.38 186 PRO A CA 1
ATOM 1394 C C . PRO A 1 186 ? -22.078 -0.36 19.359 1 98.38 186 PRO A C 1
ATOM 1396 O O . PRO A 1 186 ? -21.75 0.786 19.688 1 98.38 186 PRO A O 1
ATOM 1399 N N . LEU A 1 187 ? -21.188 -1.305 19.172 1 97.56 187 LEU A N 1
ATOM 1400 C CA . LEU A 1 187 ? -19.766 -1.045 19.281 1 97.56 187 LEU A CA 1
ATOM 1401 C C . LEU A 1 187 ? -19.281 -0.131 18.156 1 97.56 187 LEU A C 1
ATOM 1403 O O . LEU A 1 187 ? -18.422 0.721 18.375 1 97.56 187 LEU A O 1
ATOM 1407 N N . TYR A 1 188 ? -19.859 -0.364 17.016 1 98.19 188 TYR A N 1
ATOM 1408 C CA . TYR A 1 188 ? -19.609 0.522 15.883 1 98.19 188 TYR A CA 1
ATOM 1409 C C . TYR A 1 188 ? -20 1.954 16.203 1 98.19 188 TYR A C 1
ATOM 1411 O O . TYR A 1 188 ? -19.219 2.887 16.016 1 98.19 188 TYR A O 1
ATOM 1419 N N . GLU A 1 189 ? -21.172 2.174 16.703 1 98.56 189 GLU A N 1
ATOM 1420 C CA . GLU A 1 189 ? -21.672 3.504 17.031 1 98.56 189 GLU A CA 1
ATOM 1421 C C . GLU A 1 189 ? -20.797 4.184 18.078 1 98.56 189 GLU A C 1
ATOM 1423 O O . GLU A 1 189 ? -20.5 5.375 17.984 1 98.56 189 GLU A O 1
ATOM 1428 N N . THR A 1 190 ? -20.359 3.432 19.047 1 98.56 190 THR A N 1
ATOM 1429 C CA . THR A 1 190 ? -19.484 3.951 20.078 1 98.56 190 THR A CA 1
ATOM 1430 C C . THR A 1 190 ? -18.125 4.352 19.484 1 98.56 190 THR A C 1
ATOM 1432 O O . THR A 1 190 ? -17.609 5.426 19.797 1 98.56 190 THR A O 1
ATOM 1435 N N . SER A 1 191 ? -17.594 3.49 18.656 1 98.5 191 SER A N 1
ATOM 1436 C CA . SER A 1 191 ? -16.312 3.754 18.016 1 98.5 191 SER A CA 1
ATOM 1437 C C . SER A 1 191 ? -16.375 5.012 17.156 1 98.5 191 SER A C 1
ATOM 1439 O O . SER A 1 191 ? -15.461 5.84 17.188 1 98.5 191 SER A O 1
ATOM 1441 N N . LEU A 1 192 ? -17.422 5.133 16.438 1 98.69 192 LEU A N 1
ATOM 1442 C CA . LEU A 1 192 ? -17.594 6.281 15.547 1 98.69 192 LEU A CA 1
ATOM 1443 C C . LEU A 1 192 ? -17.75 7.566 16.359 1 98.69 192 LEU A C 1
ATOM 1445 O O . LEU A 1 192 ? -17.141 8.594 16.016 1 98.69 192 LEU A O 1
ATOM 1449 N N . ALA A 1 193 ? -18.547 7.527 17.375 1 98.81 193 ALA A N 1
ATOM 1450 C CA . ALA A 1 193 ? -18.734 8.695 18.25 1 98.81 193 ALA A CA 1
ATOM 1451 C C . ALA A 1 193 ? -17.406 9.125 18.859 1 98.81 193 ALA A C 1
ATOM 1453 O O . ALA A 1 193 ? -17.094 10.312 18.906 1 98.81 193 ALA A O 1
ATOM 1454 N N . ARG A 1 194 ? -16.672 8.18 19.344 1 98.81 194 ARG A N 1
ATOM 1455 C CA . ARG A 1 194 ? -15.375 8.461 19.922 1 98.81 194 ARG A CA 1
ATOM 1456 C C . ARG A 1 194 ? -14.438 9.086 18.906 1 98.81 194 ARG A C 1
ATOM 1458 O O . ARG A 1 194 ? -13.68 10 19.219 1 98.81 194 ARG A O 1
ATOM 1465 N N . ALA A 1 195 ? -14.453 8.586 17.703 1 98.94 195 ALA A N 1
ATOM 1466 C CA . ALA A 1 195 ? -13.609 9.117 16.625 1 98.94 195 ALA A CA 1
ATOM 1467 C C . ALA A 1 195 ? -13.914 10.586 16.375 1 98.94 195 ALA A C 1
ATOM 1469 O O . ALA A 1 195 ? -13 11.406 16.25 1 98.94 195 ALA A O 1
ATOM 1470 N N . HIS A 1 196 ? -15.156 10.938 16.297 1 98.94 196 HIS A N 1
ATOM 1471 C CA . HIS A 1 196 ? -15.547 12.32 16.094 1 98.94 196 HIS A CA 1
ATOM 1472 C C . HIS A 1 196 ? -15.164 13.195 17.281 1 98.94 196 HIS A C 1
ATOM 1474 O O . HIS A 1 196 ? -14.742 14.344 17.094 1 98.94 196 HIS A O 1
ATOM 1480 N N . ASP A 1 197 ? -15.336 12.664 18.469 1 98.88 197 ASP A N 1
ATOM 1481 C CA . ASP A 1 197 ? -14.938 13.406 19.656 1 98.88 197 ASP A CA 1
ATOM 1482 C C . ASP A 1 197 ? -13.438 13.695 19.656 1 98.88 197 ASP A C 1
ATOM 1484 O O . ASP A 1 197 ? -13.023 14.82 19.922 1 98.88 197 ASP A O 1
ATOM 1488 N N . LEU A 1 198 ? -12.672 12.688 19.328 1 98.88 198 LEU A N 1
ATOM 1489 C CA . LEU A 1 198 ? -11.227 12.867 19.25 1 98.88 198 LEU A CA 1
ATOM 1490 C C . LEU A 1 198 ? -10.859 13.891 18.188 1 98.88 198 LEU A C 1
ATOM 1492 O O . LEU A 1 198 ? -9.953 14.703 18.375 1 98.88 198 LEU A O 1
ATOM 1496 N N . ALA A 1 199 ? -11.547 13.805 17.062 1 98.88 199 ALA A N 1
ATOM 1497 C CA . ALA A 1 199 ? -11.297 14.766 15.977 1 98.88 199 ALA A CA 1
ATOM 1498 C C . ALA A 1 199 ? -11.508 16.203 16.453 1 98.88 199 ALA A C 1
ATOM 1500 O O . ALA A 1 199 ? -10.68 17.078 16.188 1 98.88 199 ALA A O 1
ATOM 1501 N N . ARG A 1 200 ? -12.602 16.469 17.156 1 98.56 200 ARG A N 1
ATOM 1502 C CA . ARG A 1 200 ? -12.891 17.797 17.672 1 98.56 200 ARG A CA 1
ATOM 1503 C C . ARG A 1 200 ? -11.836 18.234 18.688 1 98.56 200 ARG A C 1
ATOM 1505 O O . ARG A 1 200 ? -11.344 19.359 18.625 1 98.56 200 ARG A O 1
ATOM 1512 N N . ARG A 1 201 ? -11.477 17.328 19.531 1 98.44 201 ARG A N 1
ATOM 1513 C CA . ARG A 1 201 ? -10.5 17.656 20.562 1 98.44 201 ARG A CA 1
ATOM 1514 C C . ARG A 1 201 ? -9.133 17.953 19.953 1 98.44 201 ARG A C 1
ATOM 1516 O O . ARG A 1 201 ? -8.477 18.922 20.359 1 98.44 201 ARG A O 1
ATOM 1523 N N . HIS A 1 202 ? -8.711 17.109 19.031 1 98.56 202 HIS A N 1
ATOM 1524 C CA . HIS A 1 202 ? -7.422 17.328 18.391 1 98.56 202 HIS A CA 1
ATOM 1525 C C . HIS A 1 202 ? -7.402 18.641 17.609 1 98.56 202 HIS A C 1
ATOM 1527 O O . HIS A 1 202 ? -6.387 19.344 17.594 1 98.56 202 HIS A O 1
ATOM 1533 N N . ALA A 1 203 ? -8.477 18.938 16.922 1 98.06 203 ALA A N 1
ATOM 1534 C CA . ALA A 1 203 ? -8.547 20.203 16.203 1 98.06 203 ALA A CA 1
ATOM 1535 C C . ALA A 1 203 ? -8.383 21.391 17.141 1 98.06 203 ALA A C 1
ATOM 1537 O O . ALA A 1 203 ? -7.648 22.328 16.844 1 98.06 203 ALA A O 1
ATOM 1538 N N . ALA A 1 204 ? -9.094 21.328 18.266 1 96.12 204 ALA A N 1
ATOM 1539 C CA . ALA A 1 204 ? -9 22.406 19.25 1 96.12 204 ALA A CA 1
ATOM 1540 C C . ALA A 1 204 ? -7.582 22.5 19.812 1 96.12 204 ALA A C 1
ATOM 1542 O O . ALA A 1 204 ? -7.066 23.609 20 1 96.12 204 ALA A O 1
ATOM 1543 N N . ASP A 1 205 ? -6.973 21.406 20.047 1 96.75 205 ASP A N 1
ATOM 1544 C CA . ASP A 1 205 ? -5.645 21.328 20.641 1 96.75 205 ASP A CA 1
ATOM 1545 C C . ASP A 1 205 ? -4.578 21.844 19.672 1 96.75 205 ASP A C 1
ATOM 1547 O O . ASP A 1 205 ? -3.613 22.484 20.078 1 96.75 205 ASP A O 1
ATOM 1551 N N . LEU A 1 206 ? -4.73 21.578 18.391 1 96.31 206 LEU A N 1
ATOM 1552 C CA . LEU A 1 206 ? -3.641 21.75 17.438 1 96.31 206 LEU A CA 1
ATOM 1553 C C . LEU A 1 206 ? -3.805 23.031 16.641 1 96.31 206 LEU A C 1
ATOM 1555 O O . LEU A 1 206 ? -2.854 23.5 16.016 1 96.31 206 LEU A O 1
ATOM 1559 N N . SER A 1 207 ? -4.977 23.547 16.641 1 93.75 207 SER A N 1
ATOM 1560 C CA . SER A 1 207 ? -5.242 24.75 15.859 1 93.75 207 SER A CA 1
ATOM 1561 C C . SER A 1 207 ? -4.359 25.922 16.312 1 93.75 207 SER A C 1
ATOM 1563 O O . SER A 1 207 ? -4.133 26.109 17.5 1 93.75 207 SER A O 1
ATOM 1565 N N . PRO A 1 208 ? -3.807 26.516 15.289 1 87.5 208 PRO A N 1
ATOM 1566 C CA . PRO A 1 208 ? -3.057 27.719 15.68 1 87.5 208 PRO A CA 1
ATOM 1567 C C . PRO A 1 208 ? -3.922 28.75 16.406 1 87.5 208 PRO A C 1
ATOM 1569 O O . PRO A 1 208 ? -5.141 28.766 16.219 1 87.5 208 PRO A O 1
ATOM 1572 N N . ALA A 1 209 ? -3.268 29.422 17.297 1 78.81 209 ALA A N 1
ATOM 1573 C CA . ALA A 1 209 ? -3.965 30.516 17.984 1 78.81 209 ALA A CA 1
ATOM 1574 C C . ALA A 1 209 ? -4.5 31.547 16.984 1 78.81 209 ALA A C 1
ATOM 1576 O O . ALA A 1 209 ? -3.855 31.828 15.984 1 78.81 209 ALA A O 1
ATOM 1577 N N . ALA A 1 210 ? -5.988 31.703 17.156 1 62.78 210 ALA A N 1
ATOM 1578 C CA . ALA A 1 210 ? -6.602 32.781 16.375 1 62.78 210 ALA A CA 1
ATOM 1579 C C . ALA A 1 210 ? -5.816 34.062 16.5 1 62.78 210 ALA A C 1
ATOM 1581 O O . ALA A 1 210 ? -5.246 34.344 17.562 1 62.78 210 ALA A O 1
ATOM 1582 N N . MET B 1 1 ? -5.113 -24.906 -19.938 1 65.56 1 MET B N 1
ATOM 1583 C CA . MET B 1 1 ? -3.732 -25.297 -19.672 1 65.56 1 MET B CA 1
ATOM 1584 C C . MET B 1 1 ? -3.23 -24.688 -18.375 1 65.56 1 MET B C 1
ATOM 1586 O O . MET B 1 1 ? -3.666 -23.594 -18 1 65.56 1 MET B O 1
ATOM 1590 N N . SER B 1 2 ? -2.49 -25.438 -17.547 1 87.62 2 SER B N 1
ATOM 1591 C CA . SER B 1 2 ? -1.93 -25.062 -16.25 1 87.62 2 SER B CA 1
ATOM 1592 C C . SER B 1 2 ? -0.714 -24.156 -16.422 1 87.62 2 SER B C 1
ATOM 1594 O O . SER B 1 2 ? 0.108 -24.375 -17.312 1 87.62 2 SER B O 1
ATOM 1596 N N . TYR B 1 3 ? -0.731 -22.969 -15.875 1 97.06 3 TYR B N 1
ATOM 1597 C CA . TYR B 1 3 ? 0.419 -22.094 -16 1 97.06 3 TYR B CA 1
ATOM 1598 C C . TYR B 1 3 ? 0.776 -21.453 -14.672 1 97.06 3 TYR B C 1
ATOM 1600 O O . TYR B 1 3 ? -0.032 -21.453 -13.734 1 97.06 3 TYR B O 1
ATOM 1608 N N . LEU B 1 4 ? 2.082 -20.984 -14.633 1 98.5 4 LEU B N 1
ATOM 1609 C CA . LEU B 1 4 ? 2.584 -20.109 -13.578 1 98.5 4 LEU B CA 1
ATOM 1610 C C . LEU B 1 4 ? 2.262 -18.656 -13.883 1 98.5 4 LEU B C 1
ATOM 1612 O O . LEU B 1 4 ? 2.613 -18.156 -14.945 1 98.5 4 LEU B O 1
ATOM 1616 N N . LEU B 1 5 ? 1.502 -18.062 -13.047 1 98.81 5 LEU B N 1
ATOM 1617 C CA . LEU B 1 5 ? 1.309 -16.625 -13.172 1 98.81 5 LEU B CA 1
ATOM 1618 C C . LEU B 1 5 ? 2.404 -15.859 -12.438 1 98.81 5 LEU B C 1
ATOM 1620 O O . LEU B 1 5 ? 2.531 -15.969 -11.211 1 98.81 5 LEU B O 1
ATOM 1624 N N . ARG B 1 6 ? 3.221 -15.164 -13.164 1 98.94 6 ARG B N 1
ATOM 1625 C CA . ARG B 1 6 ? 4.266 -14.32 -12.602 1 98.94 6 ARG B CA 1
ATOM 1626 C C . ARG B 1 6 ? 3.85 -12.852 -12.625 1 98.94 6 ARG B C 1
ATOM 1628 O O . ARG B 1 6 ? 3.457 -12.328 -13.672 1 98.94 6 ARG B O 1
ATOM 1635 N N . ILE B 1 7 ? 3.918 -12.195 -11.469 1 98.94 7 ILE B N 1
ATOM 1636 C CA . ILE B 1 7 ? 3.631 -10.773 -11.336 1 98.94 7 ILE B CA 1
ATOM 1637 C C . ILE B 1 7 ? 4.895 -10.031 -10.906 1 98.94 7 ILE B C 1
ATOM 1639 O O . ILE B 1 7 ? 5.48 -10.336 -9.867 1 98.94 7 ILE B O 1
ATOM 1643 N N . ASP B 1 8 ? 5.359 -9.109 -11.711 1 98.81 8 ASP B N 1
ATOM 1644 C CA . ASP B 1 8 ? 6.477 -8.234 -11.375 1 98.81 8 ASP B CA 1
ATOM 1645 C C . ASP B 1 8 ? 5.984 -6.848 -10.969 1 98.81 8 ASP B C 1
ATOM 1647 O O . ASP B 1 8 ? 5.047 -6.316 -11.57 1 98.81 8 ASP B O 1
ATOM 1651 N N . SER B 1 9 ? 6.672 -6.238 -9.945 1 98.81 9 SER B N 1
ATOM 1652 C CA . SER B 1 9 ? 6.137 -4.969 -9.469 1 98.81 9 SER B CA 1
ATOM 1653 C C . SER B 1 9 ? 7.254 -3.977 -9.164 1 98.81 9 SER B C 1
ATOM 1655 O O . SER B 1 9 ? 7.008 -2.912 -8.594 1 98.81 9 SER B O 1
ATOM 1657 N N . SER B 1 10 ? 8.492 -4.266 -9.531 1 98.44 10 SER B N 1
ATOM 1658 C CA . SER B 1 10 ? 9.602 -3.346 -9.297 1 98.44 10 SER B CA 1
ATOM 1659 C C . SER B 1 10 ? 9.734 -2.334 -10.43 1 98.44 10 SER B C 1
ATOM 1661 O O . SER B 1 10 ? 9.672 -2.701 -11.602 1 98.44 10 SER B O 1
ATOM 1663 N N . ALA B 1 11 ? 9.977 -1.096 -10.062 1 97.12 11 ALA B N 1
ATOM 1664 C CA . ALA B 1 11 ? 10.18 -0.033 -11.047 1 97.12 11 ALA B CA 1
ATOM 1665 C C . ALA B 1 11 ? 11.625 -0.007 -11.531 1 97.12 11 ALA B C 1
ATOM 1667 O O . ALA B 1 11 ? 11.969 0.75 -12.438 1 97.12 11 ALA B O 1
ATOM 1668 N N . SER B 1 12 ? 12.477 -0.872 -10.992 1 94.81 12 SER B N 1
ATOM 1669 C CA . SER B 1 12 ? 13.914 -0.786 -11.258 1 94.81 12 SER B CA 1
ATOM 1670 C C . SER B 1 12 ? 14.305 -1.661 -12.445 1 94.81 12 SER B C 1
ATOM 1672 O O . SER B 1 12 ? 15.492 -1.789 -12.758 1 94.81 12 SER B O 1
ATOM 1674 N N . GLY B 1 13 ? 13.344 -2.316 -13.062 1 92.5 13 GLY B N 1
ATOM 1675 C CA . GLY B 1 13 ? 13.641 -3.129 -14.227 1 92.5 13 GLY B CA 1
ATOM 1676 C C . GLY B 1 13 ? 14.664 -4.219 -13.953 1 92.5 13 GLY B C 1
ATOM 1677 O O . GLY B 1 13 ? 14.516 -4.988 -13 1 92.5 13 GLY B O 1
ATOM 1678 N N . ASP B 1 14 ? 15.711 -4.211 -14.664 1 91.12 14 ASP B N 1
ATOM 1679 C CA . ASP B 1 14 ? 16.703 -5.285 -14.625 1 91.12 14 ASP B CA 1
ATOM 1680 C C . ASP B 1 14 ? 17.547 -5.191 -13.359 1 91.12 14 ASP B C 1
ATOM 1682 O O . ASP B 1 14 ? 18.203 -6.164 -12.969 1 91.12 14 ASP B O 1
ATOM 1686 N N . ALA B 1 15 ? 17.531 -4.074 -12.742 1 94.12 15 ALA B N 1
ATOM 1687 C CA . ALA B 1 15 ? 18.344 -3.881 -11.547 1 94.12 15 ALA B CA 1
ATOM 1688 C C . ALA B 1 15 ? 17.625 -4.422 -10.312 1 94.12 15 ALA B C 1
ATOM 1690 O O . ALA B 1 15 ? 18.219 -4.496 -9.227 1 94.12 15 ALA B O 1
ATOM 1691 N N . SER B 1 16 ? 16.422 -4.844 -10.5 1 97.44 16 SER B N 1
ATOM 1692 C CA . SER B 1 16 ? 15.609 -5.301 -9.383 1 97.44 16 SER B CA 1
ATOM 1693 C C . SER B 1 16 ? 16.094 -6.656 -8.875 1 97.44 16 SER B C 1
ATOM 1695 O O . SER B 1 16 ? 16.125 -7.633 -9.625 1 97.44 16 SER B O 1
ATOM 1697 N N . HIS B 1 17 ? 16.391 -6.738 -7.543 1 98.62 17 HIS B N 1
ATOM 1698 C CA . HIS B 1 17 ? 16.781 -7.996 -6.914 1 98.62 17 HIS B CA 1
ATOM 1699 C C . HIS B 1 17 ? 15.617 -8.984 -6.883 1 98.62 17 HIS B C 1
ATOM 1701 O O . HIS B 1 17 ? 15.805 -10.18 -7.09 1 98.62 17 HIS B O 1
ATOM 1707 N N . SER B 1 18 ? 14.398 -8.477 -6.59 1 98.81 18 SER B N 1
ATOM 1708 C CA . SER B 1 18 ? 13.242 -9.367 -6.57 1 98.81 18 SER B CA 1
ATOM 1709 C C . SER B 1 18 ? 12.992 -9.984 -7.941 1 98.81 18 SER B C 1
ATOM 1711 O O . SER B 1 18 ? 12.703 -11.18 -8.047 1 98.81 18 SER B O 1
ATOM 1713 N N . ARG B 1 19 ? 13.172 -9.234 -9.031 1 98.56 19 ARG B N 1
ATOM 1714 C CA . ARG B 1 19 ? 13.023 -9.75 -10.391 1 98.56 19 ARG B CA 1
ATOM 1715 C C . ARG B 1 19 ? 14.086 -10.805 -10.695 1 98.56 19 ARG B C 1
ATOM 1717 O O . ARG B 1 19 ? 13.789 -11.828 -11.312 1 98.56 19 ARG B O 1
ATOM 1724 N N . GLN B 1 20 ? 15.305 -10.508 -10.297 1 98.75 20 GLN B N 1
ATOM 1725 C CA . GLN B 1 20 ? 16.391 -11.43 -10.578 1 98.75 20 GLN B CA 1
ATOM 1726 C C . GLN B 1 20 ? 16.172 -12.781 -9.906 1 98.75 20 GLN B C 1
ATOM 1728 O O . GLN B 1 20 ? 16.391 -13.828 -10.523 1 98.75 20 GLN B O 1
ATOM 1733 N N . VAL B 1 21 ? 15.75 -12.75 -8.648 1 98.94 21 VAL B N 1
ATOM 1734 C CA . VAL B 1 21 ? 15.461 -13.984 -7.93 1 98.94 21 VAL B CA 1
ATOM 1735 C C . VAL B 1 21 ? 14.258 -14.688 -8.57 1 98.94 21 VAL B C 1
ATOM 1737 O O . VAL B 1 21 ? 14.258 -15.914 -8.711 1 98.94 21 VAL B O 1
ATOM 1740 N N . ALA B 1 22 ? 13.242 -13.953 -8.945 1 98.88 22 ALA B N 1
ATOM 1741 C CA . ALA B 1 22 ? 12.094 -14.516 -9.648 1 98.88 22 ALA B CA 1
ATOM 1742 C C . ALA B 1 22 ? 12.516 -15.148 -10.969 1 98.88 22 ALA B C 1
ATOM 1744 O O . ALA B 1 22 ? 11.992 -16.188 -11.367 1 98.88 22 ALA B O 1
ATOM 1745 N N . ASP B 1 23 ? 13.469 -14.492 -11.703 1 98.75 23 ASP B N 1
ATOM 1746 C CA . ASP B 1 23 ? 14.023 -15.062 -12.93 1 98.75 23 ASP B CA 1
ATOM 1747 C C . ASP B 1 23 ? 14.625 -16.438 -12.672 1 98.75 23 ASP B C 1
ATOM 1749 O O . ASP B 1 23 ? 14.43 -17.375 -13.461 1 98.75 23 ASP B O 1
ATOM 1753 N N . THR B 1 24 ? 15.367 -16.5 -11.602 1 98.81 24 THR B N 1
ATOM 1754 C CA . THR B 1 24 ? 15.992 -17.766 -11.242 1 98.81 24 THR B CA 1
ATOM 1755 C C . THR B 1 24 ? 14.938 -18.859 -11.047 1 98.81 24 THR B C 1
ATOM 1757 O O . THR B 1 24 ? 15.094 -19.969 -11.539 1 98.81 24 THR B O 1
ATOM 1760 N N . PHE B 1 25 ? 13.867 -18.578 -10.305 1 98.88 25 PHE B N 1
ATOM 1761 C CA . PHE B 1 25 ? 12.766 -19.516 -10.109 1 98.88 25 PHE B CA 1
ATOM 1762 C C . PHE B 1 25 ? 12.156 -19.922 -11.445 1 98.88 25 PHE B C 1
ATOM 1764 O O . PHE B 1 25 ? 11.992 -21.109 -11.727 1 98.88 25 PHE B O 1
ATOM 1771 N N . ALA B 1 26 ? 11.812 -18.906 -12.25 1 98.25 26 ALA B N 1
ATOM 1772 C CA . ALA B 1 26 ? 11.094 -19.141 -13.5 1 98.25 26 ALA B CA 1
ATOM 1773 C C . ALA B 1 26 ? 11.938 -19.969 -14.469 1 98.25 26 ALA B C 1
ATOM 1775 O O . ALA B 1 26 ? 11.398 -20.75 -15.258 1 98.25 26 ALA B O 1
ATOM 1776 N N . LYS B 1 27 ? 13.211 -19.75 -14.445 1 96.88 27 LYS B N 1
ATOM 1777 C CA . LYS B 1 27 ? 14.117 -20.5 -15.312 1 96.88 27 LYS B CA 1
ATOM 1778 C C . LYS B 1 27 ? 14.039 -21.984 -15.031 1 96.88 27 LYS B C 1
ATOM 1780 O O . LYS B 1 27 ? 14.156 -22.812 -15.953 1 96.88 27 LYS B O 1
ATOM 1785 N N . ASP B 1 28 ? 13.82 -22.359 -13.82 1 96.25 28 ASP B N 1
ATOM 1786 C CA . ASP B 1 28 ? 13.805 -23.766 -13.414 1 96.25 28 ASP B CA 1
ATOM 1787 C C . ASP B 1 28 ? 12.383 -24.297 -13.359 1 96.25 28 ASP B C 1
ATOM 1789 O O . ASP B 1 28 ? 12.164 -25.438 -12.945 1 96.25 28 ASP B O 1
ATOM 1793 N N . TRP B 1 29 ? 11.391 -23.5 -13.703 1 96.31 29 TRP B N 1
ATOM 1794 C CA . TRP B 1 29 ? 10 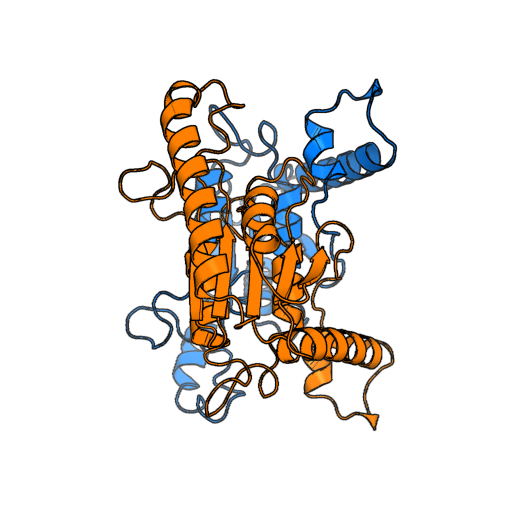-23.938 -13.781 1 96.31 29 TRP B CA 1
ATOM 1795 C C . TRP B 1 29 ? 9.75 -24.734 -15.055 1 96.31 29 TRP B C 1
ATOM 1797 O O . TRP B 1 29 ? 10.148 -24.328 -16.141 1 96.31 29 TRP B O 1
ATOM 1807 N N . SER B 1 30 ? 9.117 -25.984 -15.094 1 93.19 30 SER B N 1
ATOM 1808 C CA . SER B 1 30 ? 8.922 -26.859 -16.25 1 93.19 30 SER B CA 1
ATOM 1809 C C . SER B 1 30 ? 7.586 -26.594 -16.938 1 93.19 30 SER B C 1
ATOM 1811 O O . SER B 1 30 ? 7.305 -27.141 -18 1 93.19 30 SER B O 1
ATOM 1813 N N . GLY B 1 31 ? 6.879 -25.578 -16.766 1 93 31 GLY B N 1
ATOM 1814 C CA . GLY B 1 31 ? 5.586 -25.281 -17.359 1 93 31 GLY B CA 1
ATOM 1815 C C . GLY B 1 31 ? 5.504 -23.891 -17.953 1 93 31 GLY B C 1
ATOM 1816 O O . GLY B 1 31 ? 6.5 -23.156 -17.984 1 93 31 GLY B O 1
ATOM 1817 N N . ASP B 1 32 ? 4.344 -23.609 -18.5 1 96.19 32 ASP B N 1
ATOM 1818 C CA . ASP B 1 32 ? 4.117 -22.297 -19.094 1 96.19 32 ASP B CA 1
ATOM 1819 C C . ASP B 1 32 ? 4.145 -21.188 -18.047 1 96.19 32 ASP B C 1
ATOM 1821 O O . ASP B 1 32 ? 3.682 -21.391 -16.922 1 96.19 32 ASP B O 1
ATOM 1825 N N . VAL B 1 33 ? 4.75 -20.141 -18.391 1 98 33 VAL B N 1
ATOM 1826 C CA . VAL B 1 33 ? 4.773 -18.969 -17.531 1 98 33 VAL B CA 1
ATOM 1827 C C . VAL B 1 33 ? 4.031 -17.812 -18.219 1 98 33 VAL B C 1
ATOM 1829 O O . VAL B 1 33 ? 4.312 -17.484 -19.375 1 98 33 VAL B O 1
ATOM 1832 N N . VAL B 1 34 ? 3.057 -17.266 -17.609 1 98.38 34 VAL B N 1
ATOM 1833 C CA . VAL B 1 34 ? 2.398 -16.016 -18.016 1 98.38 34 VAL B CA 1
ATOM 1834 C C . VAL B 1 34 ? 2.84 -14.875 -17.109 1 98.38 34 VAL B C 1
ATOM 1836 O O . VAL B 1 34 ? 2.717 -14.969 -15.883 1 98.38 34 VAL B O 1
ATOM 1839 N N . THR B 1 35 ? 3.375 -13.844 -17.75 1 98.56 35 THR B N 1
ATOM 1840 C CA . THR B 1 35 ? 3.965 -12.766 -16.953 1 98.56 35 THR B CA 1
ATOM 1841 C C . THR B 1 35 ? 3.148 -11.484 -17.094 1 98.56 35 THR B C 1
ATOM 1843 O O . THR B 1 35 ? 2.791 -11.086 -18.203 1 98.56 35 THR B O 1
ATOM 1846 N N . ARG B 1 36 ? 2.801 -10.945 -16.031 1 98.75 36 ARG B N 1
ATOM 1847 C CA . ARG B 1 36 ? 2.271 -9.586 -15.953 1 98.75 36 ARG B CA 1
ATOM 1848 C C . ARG B 1 36 ? 3.242 -8.656 -15.234 1 98.75 36 ARG B C 1
ATOM 1850 O O . ARG B 1 36 ? 3.541 -8.852 -14.055 1 98.75 36 ARG B O 1
ATOM 1857 N N . ASP B 1 37 ? 3.766 -7.723 -15.914 1 98.62 37 ASP B N 1
ATOM 1858 C CA . ASP B 1 37 ? 4.664 -6.727 -15.344 1 98.62 37 ASP B CA 1
ATOM 1859 C C . ASP B 1 37 ? 3.912 -5.438 -15.016 1 98.62 37 ASP B C 1
ATOM 1861 O O . ASP B 1 37 ? 3.627 -4.633 -15.906 1 98.62 37 ASP B O 1
ATOM 1865 N N . LEU B 1 38 ? 3.682 -5.156 -13.734 1 98.81 38 LEU B N 1
ATOM 1866 C CA . LEU B 1 38 ? 2.854 -4.043 -13.289 1 98.81 38 LEU B CA 1
ATOM 1867 C C . LEU B 1 38 ? 3.639 -2.734 -13.312 1 98.81 38 LEU B C 1
ATOM 1869 O O . LEU B 1 38 ? 3.051 -1.651 -13.281 1 98.81 38 LEU B O 1
ATOM 1873 N N . ALA B 1 39 ? 4.941 -2.805 -13.273 1 97.69 39 ALA B N 1
ATOM 1874 C CA . ALA B 1 39 ? 5.754 -1.593 -13.336 1 97.69 39 ALA B CA 1
ATOM 1875 C C . ALA B 1 39 ? 5.84 -1.067 -14.766 1 97.69 39 ALA B C 1
ATOM 1877 O O . ALA B 1 39 ? 5.828 0.145 -14.992 1 97.69 39 ALA B O 1
ATOM 1878 N N . LEU B 1 40 ? 5.934 -1.98 -15.703 1 96.19 40 LEU B N 1
ATOM 1879 C CA . LEU B 1 40 ? 6.02 -1.613 -17.109 1 96.19 40 LEU B CA 1
ATOM 1880 C C . LEU B 1 40 ? 4.652 -1.217 -17.656 1 96.19 40 LEU B C 1
ATOM 1882 O O . LEU B 1 40 ? 4.547 -0.303 -18.469 1 96.19 40 LEU B O 1
ATOM 1886 N N . ASN B 1 41 ? 3.617 -1.914 -17.25 1 97.62 41 ASN B N 1
ATOM 1887 C CA . ASN B 1 41 ? 2.234 -1.656 -17.625 1 97.62 41 ASN B CA 1
ATOM 1888 C C . ASN B 1 41 ? 1.33 -1.516 -16.406 1 97.62 41 ASN B C 1
ATOM 1890 O O . ASN B 1 41 ? 0.523 -2.4 -16.125 1 97.62 41 ASN B O 1
ATOM 1894 N N . PRO B 1 42 ? 1.399 -0.391 -15.742 1 98.38 42 PRO B N 1
ATOM 1895 C CA . PRO B 1 42 ? 0.66 -0.215 -14.492 1 98.38 42 PRO B CA 1
ATOM 1896 C C . PRO B 1 42 ? -0.852 -0.152 -14.703 1 98.38 42 PRO B C 1
ATOM 1898 O O . PRO B 1 42 ? -1.316 0.412 -15.695 1 98.38 42 PRO B O 1
ATOM 1901 N N . LEU B 1 43 ? -1.576 -0.765 -13.797 1 98.62 43 LEU B N 1
ATOM 1902 C CA . LEU B 1 43 ? -3.023 -0.601 -13.719 1 98.62 43 LEU B CA 1
ATOM 1903 C C . LEU B 1 43 ? -3.385 0.701 -13.016 1 98.62 43 LEU B C 1
ATOM 1905 O O . LEU B 1 43 ? -2.631 1.182 -12.164 1 98.62 43 LEU B O 1
ATOM 1909 N N . GLY B 1 44 ? -4.492 1.259 -13.406 1 97.94 44 GLY B N 1
ATOM 1910 C CA . GLY B 1 44 ? -5.031 2.332 -12.594 1 97.94 44 GLY B CA 1
ATOM 1911 C C . GLY B 1 44 ? -5.414 1.885 -11.195 1 97.94 44 GLY B C 1
ATOM 1912 O O . GLY B 1 44 ? -5.594 0.69 -10.945 1 97.94 44 GLY B O 1
ATOM 1913 N N . HIS B 1 45 ? -5.52 2.799 -10.258 1 98.62 45 HIS B N 1
ATOM 1914 C CA . HIS B 1 45 ? -5.992 2.506 -8.914 1 98.62 45 HIS B CA 1
ATOM 1915 C C . HIS B 1 45 ? -7.449 2.055 -8.922 1 98.62 45 HIS B C 1
ATOM 1917 O O . HIS B 1 45 ? -8.211 2.434 -9.812 1 98.62 45 HIS B O 1
ATOM 1923 N N . LEU B 1 46 ? -7.789 1.178 -7.98 1 97.94 46 LEU B N 1
ATOM 1924 C CA . LEU B 1 46 ? -9.203 0.893 -7.781 1 97.94 46 LEU B CA 1
ATOM 1925 C C . LEU B 1 46 ? -9.969 2.158 -7.395 1 97.94 46 LEU B C 1
ATOM 1927 O O . LEU B 1 46 ? -9.594 2.844 -6.438 1 97.94 46 LEU B O 1
ATOM 1931 N N . ASP B 1 47 ? -11.008 2.475 -8.156 1 97.44 47 ASP B N 1
ATOM 1932 C CA . ASP B 1 47 ? -11.781 3.689 -7.918 1 97.44 47 ASP B CA 1
ATOM 1933 C C . ASP B 1 47 ? -13.219 3.355 -7.527 1 97.44 47 ASP B C 1
ATOM 1935 O O . ASP B 1 47 ? -13.547 2.193 -7.289 1 97.44 47 ASP B O 1
ATOM 1939 N N . ALA B 1 48 ? -14.023 4.387 -7.418 1 97 48 ALA B N 1
ATOM 1940 C CA . ALA B 1 48 ? -15.406 4.219 -6.98 1 97 48 ALA B CA 1
ATOM 1941 C C . ALA B 1 48 ? -16.172 3.297 -7.922 1 97 48 ALA B C 1
ATOM 1943 O O . ALA B 1 48 ? -16.953 2.457 -7.48 1 97 48 ALA B O 1
ATOM 1944 N N . ALA B 1 49 ? -15.945 3.461 -9.203 1 97.62 49 ALA B N 1
ATOM 1945 C CA . ALA B 1 49 ? -16.625 2.619 -10.188 1 97.62 49 ALA B CA 1
ATOM 1946 C C . ALA B 1 49 ? -16.266 1.148 -9.984 1 97.62 49 ALA B C 1
ATOM 1948 O O . ALA B 1 49 ? -17.141 0.283 -10.031 1 97.62 49 ALA B O 1
ATOM 1949 N N . GLY B 1 50 ? -14.945 0.886 -9.781 1 97.38 50 GLY B N 1
ATOM 1950 C CA . GLY B 1 50 ? -14.508 -0.484 -9.562 1 97.38 50 GLY B CA 1
ATOM 1951 C C . GLY B 1 50 ? -15.062 -1.102 -8.297 1 97.38 50 GLY B C 1
ATOM 1952 O O . GLY B 1 50 ? -15.359 -2.297 -8.266 1 97.38 50 GLY B O 1
ATOM 1953 N N . ILE B 1 51 ? -15.234 -0.317 -7.305 1 96.12 51 ILE B N 1
ATOM 1954 C CA . ILE B 1 51 ? -15.75 -0.8 -6.027 1 96.12 51 ILE B CA 1
ATOM 1955 C C . ILE B 1 51 ? -17.25 -1.074 -6.145 1 96.12 51 ILE B C 1
ATOM 1957 O O . ILE B 1 51 ? -17.719 -2.131 -5.727 1 96.12 51 ILE B O 1
ATOM 1961 N N . THR B 1 52 ? -17.984 -0.234 -6.793 1 95.81 52 THR B N 1
ATOM 1962 C CA . THR B 1 52 ? -19.438 -0.291 -6.758 1 95.81 52 THR B CA 1
ATOM 1963 C C . THR B 1 52 ? -19.969 -1.2 -7.863 1 95.81 52 THR B C 1
ATOM 1965 O O . THR B 1 52 ? -21.125 -1.649 -7.805 1 95.81 52 THR B O 1
ATOM 1968 N N . VAL B 1 53 ? -19.172 -1.456 -8.859 1 96.56 53 VAL B N 1
ATOM 1969 C CA . VAL B 1 53 ? -19.656 -2.203 -10.023 1 96.56 53 VAL B CA 1
ATOM 1970 C C . VAL B 1 53 ? -20.094 -3.602 -9.594 1 96.56 53 VAL B C 1
ATOM 1972 O O . VAL B 1 53 ? -21 -4.184 -10.188 1 96.56 53 VAL B O 1
ATOM 1975 N N . ARG B 1 54 ? -19.531 -4.059 -8.531 1 92.44 54 ARG B N 1
ATOM 1976 C CA . ARG B 1 54 ? -19.766 -5.449 -8.156 1 92.44 54 ARG B CA 1
ATOM 1977 C C . ARG B 1 54 ? -21.094 -5.602 -7.414 1 92.44 54 ARG B C 1
ATOM 1979 O O . ARG B 1 54 ? -21.594 -6.715 -7.246 1 92.44 54 ARG B O 1
ATOM 1986 N N . THR B 1 55 ? -21.656 -4.5 -7.004 1 91.44 55 THR B N 1
ATOM 198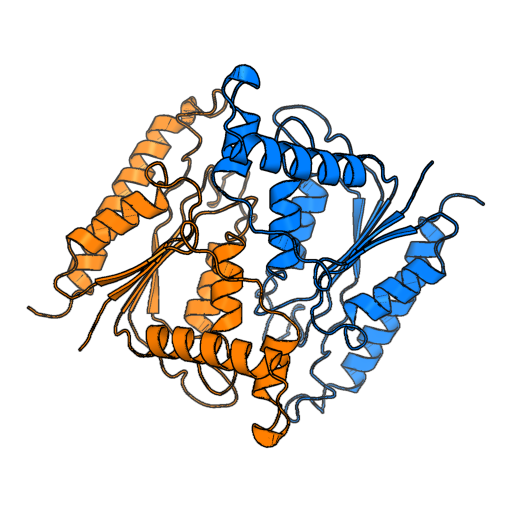7 C CA . THR B 1 55 ? -22.953 -4.535 -6.336 1 91.44 55 THR B CA 1
ATOM 1988 C C . THR B 1 55 ? -24 -3.785 -7.148 1 91.44 55 THR B C 1
ATOM 1990 O O . THR B 1 55 ? -25.109 -3.572 -6.68 1 91.44 55 THR B O 1
ATOM 1993 N N . THR B 1 56 ? -23.641 -3.355 -8.344 1 95.56 56 THR B N 1
ATOM 1994 C CA . THR B 1 56 ? -24.562 -2.656 -9.227 1 95.56 56 THR B CA 1
ATOM 1995 C C . THR B 1 56 ? -25.109 -3.604 -10.297 1 95.56 56 THR B C 1
ATOM 1997 O O . THR B 1 56 ? -24.344 -4.223 -11.031 1 95.56 56 THR B O 1
ATOM 2000 N N . PRO B 1 57 ? -26.406 -3.672 -10.383 1 95.94 57 PRO B N 1
ATOM 2001 C CA . PRO B 1 57 ? -26.953 -4.5 -11.453 1 95.94 57 PRO B CA 1
ATOM 2002 C C . PRO B 1 57 ? -26.453 -4.094 -12.836 1 95.94 57 PRO B C 1
ATOM 2004 O O . PRO B 1 57 ? -26.281 -2.902 -13.109 1 95.94 57 PRO B O 1
ATOM 2007 N N . ALA B 1 58 ? -26.344 -5.098 -13.633 1 93.06 58 ALA B N 1
ATOM 2008 C CA . ALA B 1 58 ? -25.719 -4.902 -14.945 1 93.06 58 ALA B CA 1
ATOM 2009 C C . ALA B 1 58 ? -26.438 -3.811 -15.734 1 93.06 58 ALA B C 1
ATOM 2011 O O . ALA B 1 58 ? -25.797 -2.971 -16.375 1 93.06 58 ALA B O 1
ATOM 2012 N N . HIS B 1 59 ? -27.766 -3.797 -15.688 1 95.31 59 HIS B N 1
ATOM 2013 C CA . HIS B 1 59 ? -28.547 -2.871 -16.5 1 95.31 59 HIS B CA 1
ATOM 2014 C C . HIS B 1 59 ? -28.469 -1.452 -15.945 1 95.31 59 HIS B C 1
ATOM 2016 O O . HIS B 1 59 ? -28.875 -0.497 -16.609 1 95.31 59 HIS B O 1
ATOM 2022 N N . GLU B 1 60 ? -27.875 -1.266 -14.742 1 97.38 60 GLU B N 1
ATOM 2023 C CA . GLU B 1 60 ? -27.766 0.044 -14.109 1 97.38 60 GLU B CA 1
ATOM 2024 C C . GLU B 1 60 ? -26.328 0.554 -14.133 1 97.38 60 GLU B C 1
ATOM 2026 O O . GLU B 1 60 ? -26.047 1.671 -13.688 1 97.38 60 GLU B O 1
ATOM 2031 N N . GLN B 1 61 ? -25.453 -0.206 -14.648 1 97.44 61 GLN B N 1
ATOM 2032 C CA . GLN B 1 61 ? -24.047 0.138 -14.609 1 97.44 61 GLN B CA 1
ATOM 2033 C C . GLN B 1 61 ? -23.719 1.256 -15.602 1 97.44 61 GLN B C 1
ATOM 2035 O O . GLN B 1 61 ? -24.203 1.251 -16.734 1 97.44 61 GLN B O 1
ATOM 2040 N N . THR B 1 62 ? -23 2.236 -15.156 1 98.06 62 THR B N 1
ATOM 2041 C CA . THR B 1 62 ? -22.469 3.283 -16.031 1 98.06 62 THR B CA 1
ATOM 2042 C C . THR B 1 62 ? -21.375 2.732 -16.938 1 98.06 62 THR B C 1
ATOM 2044 O O . THR B 1 62 ? -20.875 1.63 -16.719 1 98.06 62 THR B O 1
ATOM 2047 N N . PRO B 1 63 ? -21.047 3.461 -18.016 1 98 63 PRO B N 1
ATOM 2048 C CA . PRO B 1 63 ? -19.938 3.031 -18.859 1 98 63 PRO B CA 1
ATOM 2049 C C . PRO B 1 63 ? -18.641 2.84 -18.078 1 98 63 PRO B C 1
ATOM 2051 O O . PRO B 1 63 ? -17.875 1.903 -18.359 1 98 63 PRO B O 1
ATOM 2054 N N . GLU B 1 64 ? -18.391 3.711 -17.094 1 97.75 64 GLU B N 1
ATOM 2055 C CA . GLU B 1 64 ? -17.203 3.596 -16.266 1 97.75 64 GLU B CA 1
ATOM 2056 C C . GLU B 1 64 ? -17.219 2.312 -15.445 1 97.75 64 GLU B C 1
ATOM 2058 O O . GLU B 1 64 ? -16.188 1.656 -15.281 1 97.75 64 GLU B O 1
ATOM 2063 N N . GLN B 1 65 ? -18.328 2.004 -14.961 1 98.19 65 GLN B N 1
ATOM 2064 C CA . GLN B 1 65 ? -18.469 0.775 -14.188 1 98.19 65 GLN B CA 1
ATOM 2065 C C . GLN B 1 65 ? -18.266 -0.455 -15.062 1 98.19 65 GLN B C 1
ATOM 2067 O O . GLN B 1 65 ? -17.625 -1.425 -14.641 1 98.19 65 GLN B O 1
ATOM 2072 N N . GLN B 1 66 ? -18.781 -0.411 -16.25 1 98.25 66 GLN B N 1
ATOM 2073 C CA . GLN B 1 66 ? -18.609 -1.529 -17.172 1 98.25 66 GLN B CA 1
ATOM 2074 C C . GLN B 1 66 ? -17.141 -1.74 -17.516 1 98.25 66 GLN B C 1
ATOM 2076 O O . GLN B 1 66 ? -16.672 -2.879 -17.609 1 98.25 66 GLN B O 1
ATOM 2081 N N . GLU B 1 67 ? -16.484 -0.651 -17.734 1 98.25 67 GLU B N 1
ATOM 2082 C CA . GLU B 1 67 ? -15.055 -0.738 -18 1 98.25 67 GLU B CA 1
ATOM 2083 C C . GLU B 1 67 ? -14.305 -1.335 -16.812 1 98.25 67 GLU B C 1
ATOM 2085 O O . GLU B 1 67 ? -13.422 -2.172 -16.984 1 98.25 67 GLU B O 1
ATOM 2090 N N . ALA B 1 68 ? -14.656 -0.89 -15.641 1 98.25 68 ALA B N 1
ATOM 2091 C CA . ALA B 1 68 ? -14.055 -1.417 -14.422 1 98.25 68 ALA B CA 1
ATOM 2092 C C . ALA B 1 68 ? -14.328 -2.91 -14.273 1 98.25 68 ALA B C 1
ATOM 2094 O O . ALA B 1 68 ? -13.438 -3.68 -13.914 1 98.25 68 ALA B O 1
ATOM 2095 N N . ALA B 1 69 ? -15.523 -3.312 -14.555 1 97.94 69 ALA B N 1
ATOM 2096 C CA . ALA B 1 69 ? -15.898 -4.723 -14.477 1 97.94 69 ALA B CA 1
ATOM 2097 C C . ALA B 1 69 ? -15.086 -5.566 -15.445 1 97.94 69 ALA B C 1
ATOM 2099 O O . ALA B 1 69 ? -14.609 -6.648 -15.094 1 97.94 69 ALA B O 1
ATOM 2100 N N . ALA B 1 70 ? -14.977 -5.082 -16.641 1 98.38 70 ALA B N 1
ATOM 2101 C CA . ALA B 1 70 ? -14.234 -5.809 -17.672 1 98.38 70 ALA B CA 1
ATOM 2102 C C . ALA B 1 70 ? -12.781 -6.012 -17.25 1 98.38 70 ALA B C 1
ATOM 2104 O O . ALA B 1 70 ? -12.227 -7.102 -17.422 1 98.38 70 ALA B O 1
ATOM 2105 N N . LEU B 1 71 ? -12.172 -4.977 -16.719 1 98.69 71 LEU B N 1
ATOM 2106 C CA . LEU B 1 71 ? -10.797 -5.082 -16.25 1 98.69 71 LEU B CA 1
ATOM 2107 C C . LEU B 1 71 ? -10.695 -6.098 -15.117 1 98.69 71 LEU B C 1
ATOM 2109 O O . LEU B 1 71 ? -9.828 -6.977 -15.141 1 98.69 71 LEU B O 1
ATOM 2113 N N . GLN B 1 72 ? -11.547 -5.941 -14.164 1 98.75 72 GLN B N 1
ATOM 2114 C CA . GLN B 1 72 ? -11.531 -6.855 -13.031 1 98.75 72 GLN B CA 1
ATOM 2115 C C . GLN B 1 72 ? -11.75 -8.297 -13.484 1 98.75 72 GLN B C 1
ATOM 2117 O O . GLN B 1 72 ? -11.078 -9.211 -13 1 98.75 72 GLN B O 1
ATOM 2122 N N . ASP B 1 73 ? -12.688 -8.508 -14.375 1 98.5 73 ASP B N 1
ATOM 2123 C CA . ASP B 1 73 ? -12.945 -9.852 -14.891 1 98.5 73 ASP B CA 1
ATOM 2124 C C . ASP B 1 73 ? -11.703 -10.43 -15.562 1 98.5 73 ASP B C 1
ATOM 2126 O O . ASP B 1 73 ? -11.375 -11.602 -15.359 1 98.5 73 ASP B O 1
ATOM 2130 N N . GLU B 1 74 ? -11.055 -9.609 -16.344 1 98.69 74 GLU B N 1
ATOM 2131 C CA . GLU B 1 74 ? -9.828 -10.039 -17 1 98.69 74 GLU B CA 1
ATOM 2132 C C . GLU B 1 74 ? -8.773 -10.461 -15.984 1 98.69 74 GLU B C 1
ATOM 2134 O O . GLU B 1 74 ? -8.164 -11.531 -16.125 1 98.69 74 GLU B O 1
ATOM 2139 N N . LEU B 1 75 ? -8.555 -9.656 -15.016 1 98.88 75 LEU B N 1
ATOM 2140 C CA . LEU B 1 75 ? -7.531 -9.906 -14.008 1 98.88 75 LEU B CA 1
ATOM 2141 C C . LEU B 1 75 ? -7.887 -11.133 -13.172 1 98.88 75 LEU B C 1
ATOM 2143 O O . LEU B 1 75 ? -7.02 -11.945 -12.852 1 98.88 75 LEU B O 1
ATOM 2147 N N . VAL B 1 76 ? -9.133 -11.227 -12.805 1 98.5 76 VAL B N 1
ATOM 2148 C CA . VAL B 1 76 ? -9.594 -12.352 -12 1 98.5 76 VAL B CA 1
ATOM 2149 C C . VAL B 1 76 ? -9.461 -13.648 -12.789 1 98.5 76 VAL B C 1
ATOM 2151 O O . VAL B 1 76 ? -9.039 -14.672 -12.25 1 98.5 76 VAL B O 1
ATOM 2154 N N . GLU B 1 77 ? -9.844 -13.648 -14.055 1 98.44 77 GLU B N 1
ATOM 2155 C CA . GLU B 1 77 ? -9.703 -14.828 -14.898 1 98.44 77 GLU B CA 1
ATOM 2156 C C . GLU B 1 77 ? -8.242 -15.25 -15.023 1 98.44 77 GLU B C 1
ATOM 2158 O O . GLU B 1 77 ? -7.922 -16.438 -14.961 1 98.44 77 GLU B O 1
ATOM 2163 N N . GLU B 1 78 ? -7.387 -14.281 -15.219 1 98.75 78 GLU B N 1
ATOM 2164 C CA . GLU B 1 78 ? -5.957 -14.57 -15.273 1 98.75 78 GLU B CA 1
ATOM 2165 C C . GLU B 1 78 ? -5.477 -15.203 -13.977 1 98.75 78 GLU B C 1
ATOM 2167 O O . GLU B 1 78 ? -4.762 -16.219 -14 1 98.75 78 GLU B O 1
ATOM 2172 N N . PHE B 1 79 ? -5.879 -14.703 -12.906 1 98.81 79 PHE B N 1
ATOM 2173 C CA . PHE B 1 79 ? -5.484 -15.18 -11.586 1 98.81 79 PHE B CA 1
ATOM 2174 C C . PHE B 1 79 ? -6.027 -16.578 -11.328 1 98.81 79 PHE B C 1
ATOM 2176 O O . PHE B 1 79 ? -5.277 -17.484 -10.953 1 98.81 79 PHE B O 1
ATOM 2183 N N . LEU B 1 80 ? -7.285 -16.734 -11.562 1 98.25 80 LEU B N 1
ATOM 2184 C CA . LEU B 1 80 ? -7.93 -18 -11.234 1 98.25 80 LEU B CA 1
ATOM 2185 C C . LEU B 1 80 ? -7.57 -19.062 -12.258 1 98.25 80 LEU B C 1
ATOM 2187 O O . LEU B 1 80 ? -7.738 -20.266 -12 1 98.25 80 LEU B O 1
ATOM 2191 N N . GLY B 1 81 ? -7.145 -18.656 -13.391 1 98.19 81 GLY B N 1
ATOM 2192 C CA . GLY B 1 81 ? -6.742 -19.609 -14.406 1 98.19 81 GLY B CA 1
ATOM 2193 C C . GLY B 1 81 ? -5.395 -20.25 -14.117 1 98.19 81 GLY B C 1
ATOM 2194 O O . GLY B 1 81 ? -5.059 -21.281 -14.695 1 98.19 81 GLY B O 1
ATOM 2195 N N . ALA B 1 82 ? -4.613 -19.688 -13.25 1 98.38 82 ALA B N 1
ATOM 2196 C CA . ALA B 1 82 ? -3.266 -20.156 -12.945 1 98.38 82 ALA B CA 1
ATOM 2197 C C . ALA B 1 82 ? -3.301 -21.312 -11.953 1 98.38 82 ALA B C 1
ATOM 2199 O O . ALA B 1 82 ? -4.199 -21.391 -11.109 1 98.38 82 ALA B O 1
ATOM 2200 N N . SER B 1 83 ? -2.27 -22.172 -12.047 1 97.44 83 SER B N 1
ATOM 2201 C CA . SER B 1 83 ? -2.164 -23.297 -11.117 1 97.44 83 SER B CA 1
ATOM 2202 C C . SER B 1 83 ? -1.102 -23.031 -10.055 1 97.44 83 SER B C 1
ATOM 2204 O O . SER B 1 83 ? -1.033 -23.75 -9.055 1 97.44 83 SER B O 1
ATOM 2206 N N . ALA B 1 84 ? -0.263 -22.031 -10.312 1 98.44 84 ALA B N 1
ATOM 2207 C CA . ALA B 1 84 ? 0.8 -21.578 -9.414 1 98.44 84 ALA B CA 1
ATOM 2208 C C . ALA B 1 84 ? 1.106 -20.109 -9.625 1 98.44 84 ALA B C 1
ATOM 2210 O O . ALA B 1 84 ? 0.738 -19.516 -10.648 1 98.44 84 ALA B O 1
ATOM 2211 N N . TYR B 1 85 ? 1.798 -19.547 -8.578 1 98.88 85 TYR B N 1
ATOM 2212 C CA . TYR B 1 85 ? 2.012 -18.109 -8.609 1 98.88 85 TYR B CA 1
ATOM 2213 C C . TYR B 1 85 ? 3.439 -17.75 -8.211 1 98.88 85 TYR B C 1
ATOM 2215 O O . TYR B 1 85 ? 4.031 -18.422 -7.359 1 98.88 85 TYR B O 1
ATOM 2223 N N . LEU B 1 86 ? 4.012 -16.766 -8.836 1 98.94 86 LEU B N 1
ATOM 2224 C CA . LEU B 1 86 ? 5.289 -16.141 -8.516 1 98.94 86 LEU B CA 1
ATOM 2225 C C . LEU B 1 86 ? 5.148 -14.625 -8.43 1 98.94 86 LEU B C 1
ATOM 2227 O O . LEU B 1 86 ? 4.906 -13.961 -9.438 1 98.94 86 LEU B O 1
ATOM 2231 N N . PHE B 1 87 ? 5.238 -14.117 -7.207 1 98.94 87 PHE B N 1
ATOM 2232 C CA . PHE B 1 87 ? 5.09 -12.688 -6.969 1 98.94 87 PHE B CA 1
ATOM 2233 C C . PHE B 1 87 ? 6.434 -12.047 -6.652 1 98.94 87 PHE B C 1
ATOM 2235 O O . PHE B 1 87 ? 7.043 -12.352 -5.621 1 98.94 87 PHE B O 1
ATOM 2242 N N . ALA B 1 88 ? 6.969 -11.227 -7.535 1 98.94 88 ALA B N 1
ATOM 2243 C CA . ALA B 1 88 ? 8.141 -10.391 -7.25 1 98.94 88 ALA B CA 1
ATOM 2244 C C . ALA B 1 88 ? 7.723 -9.008 -6.762 1 98.94 88 ALA B C 1
ATOM 2246 O O . ALA B 1 88 ? 7.352 -8.148 -7.562 1 98.94 88 ALA B O 1
ATOM 2247 N N . VAL B 1 89 ? 7.789 -8.766 -5.449 1 98.94 89 VAL B N 1
ATOM 2248 C CA . VAL B 1 89 ? 7.254 -7.574 -4.797 1 98.94 89 VAL B CA 1
ATOM 2249 C C . VAL B 1 89 ? 8.305 -6.988 -3.852 1 98.94 89 VAL B C 1
ATOM 2251 O O . VAL B 1 89 ? 8.352 -7.348 -2.672 1 98.94 89 VAL B O 1
ATOM 2254 N N . PRO B 1 90 ? 9.117 -6.074 -4.348 1 98.81 90 PRO B N 1
ATOM 2255 C CA . PRO B 1 90 ? 10.094 -5.461 -3.445 1 98.81 90 PRO B CA 1
ATOM 2256 C C . PRO B 1 90 ? 9.445 -4.543 -2.412 1 98.81 90 PRO B C 1
ATOM 2258 O O . PRO B 1 90 ? 8.258 -4.234 -2.512 1 98.81 90 PRO B O 1
ATOM 2261 N N . MET B 1 91 ? 10.242 -4.215 -1.412 1 98.56 91 MET B N 1
ATOM 2262 C CA . MET B 1 91 ? 9.805 -3.213 -0.446 1 98.56 91 MET B CA 1
ATOM 2263 C C . MET B 1 91 ? 10.109 -1.805 -0.944 1 98.56 91 MET B C 1
ATOM 2265 O O . MET B 1 91 ? 11.25 -1.505 -1.31 1 98.56 91 MET B O 1
ATOM 2269 N N . TYR B 1 92 ? 9.07 -0.941 -1.044 1 98.06 92 TYR B N 1
ATOM 2270 C CA . TYR B 1 92 ? 9.211 0.493 -1.268 1 98.06 92 TYR B CA 1
ATOM 2271 C C . TYR B 1 92 ? 8.672 1.285 -0.08 1 98.06 92 TYR B C 1
ATOM 2273 O O . TYR B 1 92 ? 7.488 1.199 0.25 1 98.06 92 TYR B O 1
ATOM 2281 N N . ASN B 1 93 ? 9.641 1.982 0.577 1 97.31 93 ASN B N 1
ATOM 2282 C CA . ASN B 1 93 ? 9.227 2.838 1.683 1 97.31 93 ASN B CA 1
ATOM 2283 C C . ASN B 1 93 ? 8.367 2.074 2.686 1 97.31 93 ASN B C 1
ATOM 2285 O O . ASN B 1 93 ? 7.254 2.502 3.012 1 97.31 93 ASN B O 1
ATOM 2289 N N . TYR B 1 94 ? 8.844 0.874 3.15 1 98.19 94 TYR B N 1
ATOM 2290 C CA . TYR B 1 94 ? 8.367 0.054 4.258 1 98.19 94 TYR B CA 1
ATOM 2291 C C . TYR B 1 94 ? 7.16 -0.776 3.84 1 98.19 94 TYR B C 1
ATOM 2293 O O . TYR B 1 94 ? 6.727 -1.668 4.574 1 98.19 94 TYR B O 1
ATOM 2301 N N . SER B 1 95 ? 6.562 -0.582 2.67 1 98.5 95 SER B N 1
ATOM 2302 C CA . SER B 1 95 ? 5.359 -1.285 2.238 1 98.5 95 SER B CA 1
ATOM 2303 C C . SER B 1 95 ? 5.461 -1.701 0.774 1 98.5 95 SER B C 1
ATOM 2305 O O . SER B 1 95 ? 6.477 -1.458 0.122 1 98.5 95 SER B O 1
ATOM 2307 N N . MET B 1 96 ? 4.43 -2.438 0.294 1 98.88 96 MET B N 1
ATOM 2308 C CA . MET B 1 96 ? 4.441 -2.951 -1.073 1 98.88 96 MET B CA 1
ATOM 2309 C C . MET B 1 96 ? 4.316 -1.813 -2.082 1 98.88 96 MET B C 1
ATOM 2311 O O . MET B 1 96 ? 3.771 -0.755 -1.768 1 98.88 96 MET B O 1
ATOM 2315 N N . PRO B 1 97 ? 4.863 -2.023 -3.301 1 98.81 97 PRO B N 1
ATOM 2316 C CA . PRO B 1 97 ? 4.68 -1.016 -4.348 1 98.81 97 PRO B CA 1
ATOM 2317 C C . PRO B 1 97 ? 3.209 -0.726 -4.637 1 98.81 97 PRO B C 1
ATOM 2319 O O . PRO B 1 97 ? 2.383 -1.643 -4.637 1 98.81 97 PRO B O 1
ATOM 2322 N N . SER B 1 98 ? 2.914 0.542 -4.938 1 98.81 98 SER B N 1
ATOM 2323 C CA . SER B 1 98 ? 1.535 0.944 -5.191 1 98.81 98 SER B CA 1
ATOM 2324 C C . SER B 1 98 ? 0.95 0.195 -6.383 1 98.81 98 SER B C 1
ATOM 2326 O O . SER B 1 98 ? -0.245 -0.103 -6.41 1 98.81 98 SER B 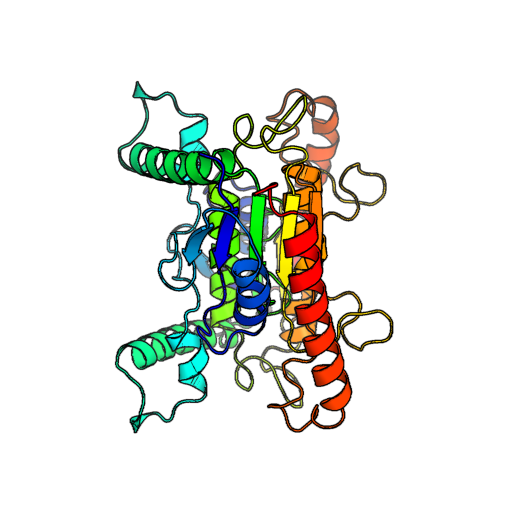O 1
ATOM 2328 N N . VAL B 1 99 ? 1.781 -0.193 -7.395 1 98.88 99 VAL B N 1
ATOM 2329 C CA . VAL B 1 99 ? 1.295 -0.897 -8.578 1 98.88 99 VAL B CA 1
ATOM 2330 C C . VAL B 1 99 ? 0.787 -2.281 -8.18 1 98.88 99 VAL B C 1
ATOM 2332 O O . VAL B 1 99 ? -0.207 -2.766 -8.727 1 98.88 99 VAL B O 1
ATOM 2335 N N . PHE B 1 100 ? 1.472 -2.918 -7.27 1 98.94 100 PHE B N 1
ATOM 2336 C CA . PHE B 1 100 ? 1.038 -4.234 -6.816 1 98.94 100 PHE B CA 1
ATOM 2337 C C . PHE B 1 100 ? -0.237 -4.129 -5.988 1 98.94 100 PHE B C 1
ATOM 2339 O O . PHE B 1 100 ? -1.151 -4.941 -6.137 1 98.94 100 PHE B O 1
ATOM 2346 N N . LYS B 1 101 ? -0.278 -3.135 -5.078 1 98.94 101 LYS B N 1
ATOM 2347 C CA . LYS B 1 101 ? -1.472 -2.92 -4.266 1 98.94 101 LYS B CA 1
ATOM 2348 C C . LYS B 1 101 ? -2.697 -2.676 -5.141 1 98.94 101 LYS B C 1
ATOM 2350 O O . LYS B 1 101 ? -3.797 -3.131 -4.82 1 98.94 101 LYS B O 1
ATOM 2355 N N . ALA B 1 102 ? -2.504 -1.901 -6.191 1 98.88 102 ALA B N 1
ATOM 2356 C CA . ALA B 1 102 ? -3.609 -1.664 -7.113 1 98.88 102 ALA B CA 1
ATOM 2357 C C . ALA B 1 102 ? -4.105 -2.973 -7.727 1 98.88 102 ALA B C 1
ATOM 2359 O O . ALA B 1 102 ? -5.312 -3.221 -7.781 1 98.88 102 ALA B O 1
ATOM 2360 N N . TRP B 1 103 ? -3.195 -3.807 -8.203 1 98.94 103 TRP B N 1
ATOM 2361 C CA . TRP B 1 103 ? -3.537 -5.102 -8.773 1 98.94 103 TRP B CA 1
ATOM 2362 C C . TRP B 1 103 ? -4.309 -5.957 -7.773 1 98.94 103 TRP B C 1
ATOM 2364 O O . TRP B 1 103 ? -5.359 -6.512 -8.102 1 98.94 103 TRP B O 1
ATOM 2374 N N . LEU B 1 104 ? -3.789 -6.039 -6.508 1 98.88 104 LEU B N 1
ATOM 2375 C CA . LEU B 1 104 ? -4.457 -6.801 -5.457 1 98.88 104 LEU B CA 1
ATOM 2376 C C . LEU B 1 104 ? -5.887 -6.312 -5.258 1 98.88 104 LEU B C 1
ATOM 2378 O O . LEU B 1 104 ? -6.816 -7.121 -5.172 1 98.88 104 LEU B O 1
ATOM 2382 N N . ASP B 1 105 ? -6.051 -5.027 -5.199 1 98.62 105 ASP B N 1
ATOM 2383 C CA . ASP B 1 105 ? -7.363 -4.457 -4.922 1 98.62 105 ASP B CA 1
ATOM 2384 C C . ASP B 1 105 ? -8.352 -4.777 -6.043 1 98.62 105 ASP B C 1
ATOM 2386 O O . ASP B 1 105 ? -9.547 -4.949 -5.793 1 98.62 105 ASP B O 1
ATOM 2390 N N . HIS B 1 106 ? -7.848 -4.867 -7.27 1 98.75 106 HIS B N 1
ATOM 2391 C CA . HIS B 1 106 ? -8.719 -5.176 -8.398 1 98.75 106 HIS B CA 1
ATOM 2392 C C . HIS B 1 106 ? -9.18 -6.633 -8.359 1 98.75 106 HIS B C 1
ATOM 2394 O O . HIS B 1 106 ? -10.281 -6.949 -8.805 1 98.75 106 HIS B O 1
ATOM 2400 N N . ILE B 1 107 ? -8.359 -7.551 -7.84 1 98.62 107 ILE B N 1
ATOM 2401 C CA . ILE B 1 107 ? -8.719 -8.953 -7.98 1 98.62 107 ILE B CA 1
ATOM 2402 C C . ILE B 1 107 ? -9.422 -9.438 -6.719 1 98.62 107 ILE B C 1
ATOM 2404 O O . ILE B 1 107 ? -10.031 -10.508 -6.707 1 98.62 107 ILE B O 1
ATOM 2408 N N . MET B 1 108 ? -9.289 -8.719 -5.574 1 97.62 108 MET B N 1
ATOM 2409 C CA . MET B 1 108 ? -9.938 -9.141 -4.332 1 97.62 108 MET B CA 1
ATOM 2410 C C . MET B 1 108 ? -11.406 -8.75 -4.332 1 97.62 108 MET B C 1
ATOM 2412 O O . MET B 1 108 ? -11.766 -7.648 -3.914 1 97.62 108 MET B O 1
ATOM 2416 N N . ILE B 1 109 ? -12.18 -9.633 -4.832 1 96 109 ILE B N 1
ATOM 2417 C CA . ILE B 1 109 ? -13.625 -9.461 -4.957 1 96 109 ILE B CA 1
ATOM 2418 C C . ILE B 1 109 ? -14.352 -10.539 -4.16 1 96 109 ILE B C 1
ATOM 2420 O O . ILE B 1 109 ? -14.18 -11.734 -4.426 1 96 109 ILE B O 1
ATOM 2424 N N . VAL B 1 110 ? -15.117 -10.117 -3.221 1 92.5 110 VAL B N 1
ATOM 2425 C CA . VAL B 1 110 ? -15.875 -11.039 -2.385 1 92.5 110 VAL B CA 1
ATOM 2426 C C . VAL B 1 110 ? -16.781 -11.898 -3.258 1 92.5 110 VAL B C 1
ATOM 2428 O O . VAL B 1 110 ? -17.484 -11.383 -4.141 1 92.5 110 VAL B O 1
ATOM 2431 N N . GLY B 1 111 ? -16.781 -13.133 -3.033 1 91.69 111 GLY B N 1
ATOM 2432 C CA . GLY B 1 111 ? -17.609 -14.055 -3.785 1 91.69 111 GLY B CA 1
ATOM 2433 C C . GLY B 1 111 ? -16.969 -14.531 -5.074 1 91.69 111 GLY B C 1
ATOM 2434 O O . GLY B 1 111 ? -17.469 -15.461 -5.719 1 91.69 111 GLY B O 1
ATOM 2435 N N . ARG B 1 112 ? -15.914 -13.883 -5.398 1 94.5 112 ARG B N 1
ATOM 2436 C CA . ARG B 1 112 ? -15.234 -14.273 -6.633 1 94.5 112 ARG B CA 1
ATOM 2437 C C . ARG B 1 112 ? -13.867 -14.875 -6.34 1 94.5 112 ARG B C 1
ATOM 2439 O O . ARG B 1 112 ? -13.562 -15.984 -6.793 1 94.5 112 ARG B O 1
ATOM 2446 N N . THR B 1 113 ? -13.039 -14.086 -5.613 1 97.25 113 THR B N 1
ATOM 2447 C CA . THR B 1 113 ? -11.703 -14.609 -5.355 1 97.25 113 THR B CA 1
ATOM 2448 C C . THR B 1 113 ? -11.531 -14.961 -3.881 1 97.25 113 THR B C 1
ATOM 2450 O O . THR B 1 113 ? -10.57 -15.625 -3.502 1 97.25 113 THR B O 1
ATOM 2453 N N . PHE B 1 114 ? -12.375 -14.336 -3.002 1 94 114 PHE B N 1
ATOM 2454 C CA . PHE B 1 114 ? -12.398 -14.727 -1.599 1 94 114 PHE B CA 1
ATOM 2455 C C . PHE B 1 114 ? -13.781 -14.516 -0.999 1 94 114 PHE B C 1
ATOM 2457 O O . PHE B 1 114 ? -14.648 -13.922 -1.635 1 94 114 PHE B O 1
ATOM 2464 N N . GLY B 1 115 ? -14.047 -14.773 0.331 1 77.56 115 GLY B N 1
ATOM 2465 C CA . GLY B 1 115 ? -15.328 -14.375 0.883 1 77.56 115 GLY B CA 1
ATOM 2466 C C . GLY B 1 115 ? -15.898 -15.391 1.854 1 77.56 115 GLY B C 1
ATOM 2467 O O . GLY B 1 115 ? -15.172 -16.25 2.363 1 77.56 115 GLY B O 1
ATOM 2468 N N . THR B 1 116 ? -17.578 -15.219 1.93 1 60.38 116 THR B N 1
ATOM 2469 C CA . THR B 1 116 ? -18.531 -15.258 3.029 1 60.38 116 THR B CA 1
ATOM 2470 C C . THR B 1 116 ? -18.828 -16.688 3.439 1 60.38 116 THR B C 1
ATOM 2472 O O . THR B 1 116 ? -19.859 -16.969 4.055 1 60.38 116 THR B O 1
ATOM 2475 N N . GLY B 1 117 ? -18.016 -17.469 3.148 1 63 117 GLY B N 1
ATOM 2476 C CA . GLY B 1 117 ? -18.297 -18.859 3.516 1 63 117 GLY B CA 1
ATOM 2477 C C . GLY B 1 117 ? -17.719 -19.859 2.541 1 63 117 GLY B C 1
ATOM 2478 O O . GLY B 1 117 ? -17.5 -19.547 1.371 1 63 117 GLY B O 1
ATOM 2479 N N . GLY B 1 118 ? -16.734 -20.578 3.07 1 75.25 118 GLY B N 1
ATOM 2480 C CA . GLY B 1 118 ? -16.125 -21.672 2.332 1 75.25 118 GLY B CA 1
ATOM 2481 C C . GLY B 1 118 ? -14.672 -21.406 1.962 1 75.25 118 GLY B C 1
ATOM 2482 O O . GLY B 1 118 ? -14.062 -20.438 2.447 1 75.25 118 GLY B O 1
ATOM 2483 N N . THR B 1 119 ? -14.18 -22.25 1.065 1 89.38 119 THR B N 1
ATOM 2484 C CA . THR B 1 119 ? -12.789 -22.234 0.635 1 89.38 119 THR B CA 1
ATOM 2485 C C . THR B 1 119 ? -12.602 -21.328 -0.577 1 89.38 119 THR B C 1
ATOM 2487 O O . THR B 1 119 ? -13.398 -21.375 -1.519 1 89.38 119 THR B O 1
ATOM 2490 N N . ALA B 1 120 ? -11.703 -20.328 -0.544 1 94.44 120 ALA B N 1
ATOM 2491 C CA . ALA B 1 120 ? -11.375 -19.484 -1.688 1 94.44 120 ALA B CA 1
ATOM 2492 C C . ALA B 1 120 ? -11.062 -20.328 -2.924 1 94.44 120 ALA B C 1
ATOM 2494 O O . ALA B 1 120 ? -10.461 -21.391 -2.816 1 94.44 120 ALA B O 1
ATOM 2495 N N . PRO B 1 121 ? -11.445 -19.844 -4.051 1 95.94 121 PRO B N 1
ATOM 2496 C CA . PRO B 1 121 ? -11.305 -20.625 -5.277 1 95.94 121 PRO B CA 1
ATOM 2497 C C . PRO B 1 121 ? -9.867 -21.047 -5.551 1 95.94 121 PRO B C 1
ATOM 2499 O O . PRO B 1 121 ? -9.633 -22.109 -6.141 1 95.94 121 PRO B O 1
ATOM 2502 N N . ALA B 1 122 ? -8.898 -20.297 -5.121 1 97 122 ALA B N 1
ATOM 2503 C CA . ALA B 1 122 ? -7.508 -20.594 -5.43 1 97 122 ALA B CA 1
ATOM 2504 C C . ALA B 1 122 ? -6.828 -21.281 -4.25 1 97 122 ALA B C 1
ATOM 2506 O O . ALA B 1 122 ? -5.602 -21.438 -4.234 1 97 122 ALA B O 1
ATOM 2507 N N . SER B 1 123 ? -7.633 -21.734 -3.275 1 97.25 123 SER B N 1
ATOM 2508 C CA . SER B 1 123 ? -7.094 -22.281 -2.031 1 97.25 123 SER B CA 1
ATOM 2509 C C . SER B 1 123 ? -6.18 -23.469 -2.297 1 97.25 123 SER B C 1
ATOM 2511 O O . SER B 1 123 ? -6.5 -24.328 -3.107 1 97.25 123 SER B O 1
ATOM 2513 N N . GLY B 1 124 ? -5.004 -23.391 -1.631 1 97.62 124 GLY B N 1
ATOM 2514 C CA . GLY B 1 124 ? -4.09 -24.516 -1.666 1 97.62 124 GLY B CA 1
ATOM 2515 C C . GLY B 1 124 ? -3.09 -24.438 -2.805 1 97.62 124 GLY B C 1
ATOM 2516 O O . GLY B 1 124 ? -2.104 -25.188 -2.822 1 97.62 124 GLY B O 1
ATOM 2517 N N . ARG B 1 125 ? -3.301 -23.578 -3.828 1 98.06 125 ARG B N 1
ATOM 2518 C CA . ARG B 1 125 ? -2.363 -23.469 -4.941 1 98.06 125 ARG B CA 1
ATOM 2519 C C . ARG B 1 125 ? -1.037 -22.875 -4.484 1 98.06 125 ARG B C 1
ATOM 2521 O O . ARG B 1 125 ? -1.017 -21.938 -3.676 1 98.06 125 ARG B O 1
ATOM 2528 N N . PRO B 1 126 ? 0.059 -23.422 -4.949 1 98.44 126 PRO B N 1
ATOM 2529 C CA . PRO B 1 126 ? 1.371 -22.953 -4.504 1 98.44 126 PRO B CA 1
ATOM 2530 C C . PRO B 1 126 ? 1.693 -21.547 -4.996 1 98.44 126 PRO B C 1
ATOM 2532 O O . PRO B 1 126 ? 1.344 -21.188 -6.125 1 98.44 126 PRO B O 1
ATOM 2535 N N . ALA B 1 127 ? 2.311 -20.781 -4.133 1 98.88 127 ALA B N 1
ATOM 2536 C CA . ALA B 1 127 ? 2.75 -19.422 -4.453 1 98.88 127 ALA B CA 1
ATOM 2537 C C . ALA B 1 127 ? 4.121 -19.125 -3.846 1 98.88 127 ALA B C 1
ATOM 2539 O O . ALA B 1 127 ? 4.395 -19.516 -2.709 1 98.88 127 ALA B O 1
ATOM 2540 N N . VAL B 1 128 ? 4.988 -18.484 -4.621 1 98.94 128 VAL B N 1
ATOM 2541 C CA . VAL B 1 128 ? 6.262 -17.984 -4.125 1 98.94 128 VAL B CA 1
ATOM 2542 C C . VAL B 1 128 ? 6.25 -16.453 -4.141 1 98.94 128 VAL B C 1
ATOM 2544 O O . VAL B 1 128 ? 5.926 -15.836 -5.16 1 98.94 128 VAL B O 1
ATOM 2547 N N . LEU B 1 129 ? 6.512 -15.883 -3.012 1 98.94 129 LEU B N 1
ATOM 2548 C CA . LEU B 1 129 ? 6.652 -14.445 -2.838 1 98.94 129 LEU B CA 1
ATOM 2549 C C . LEU B 1 129 ? 8.125 -14.055 -2.682 1 98.94 129 LEU B C 1
ATOM 2551 O O . LEU B 1 129 ? 8.797 -14.516 -1.759 1 98.94 129 LEU B O 1
ATOM 2555 N N . VAL B 1 130 ? 8.633 -13.297 -3.611 1 98.94 130 VAL B N 1
ATOM 2556 C CA . VAL B 1 130 ? 9.984 -12.75 -3.516 1 98.94 130 VAL B CA 1
ATOM 2557 C C . VAL B 1 130 ? 9.922 -11.273 -3.146 1 98.94 130 VAL B C 1
ATOM 2559 O O . VAL B 1 130 ? 9.445 -10.453 -3.932 1 98.94 130 VAL B O 1
ATOM 2562 N N . SER B 1 131 ? 10.422 -10.938 -1.992 1 98.94 131 SER B N 1
ATOM 2563 C CA . SER B 1 131 ? 10.359 -9.555 -1.519 1 98.94 131 SER B CA 1
ATOM 2564 C C . SER B 1 131 ? 11.742 -9.047 -1.116 1 98.94 131 SER B C 1
ATOM 2566 O O . SER B 1 131 ? 12.188 -9.266 0.011 1 98.94 131 SER B O 1
ATOM 2568 N N . ALA B 1 132 ? 12.383 -8.367 -2.023 1 98.75 132 ALA B N 1
ATOM 2569 C CA . ALA B 1 132 ? 13.695 -7.781 -1.761 1 98.75 132 ALA B CA 1
ATOM 2570 C C . ALA B 1 132 ? 13.57 -6.52 -0.915 1 98.75 132 ALA B C 1
ATOM 2572 O O . ALA B 1 132 ? 12.602 -5.773 -1.036 1 98.75 132 ALA B O 1
ATOM 2573 N N . ARG B 1 133 ? 14.57 -6.27 -0.099 1 97.81 133 ARG B N 1
ATOM 2574 C CA . ARG B 1 133 ? 14.547 -5.074 0.737 1 97.81 133 ARG B CA 1
ATOM 2575 C C . ARG B 1 133 ? 15.953 -4.527 0.956 1 97.81 133 ARG B C 1
ATOM 2577 O O . ARG B 1 133 ? 16.922 -5.289 1.007 1 97.81 133 ARG B O 1
ATOM 2584 N N . GLY B 1 134 ? 16.031 -3.275 1.091 1 96.88 134 GLY B N 1
ATOM 2585 C CA . GLY B 1 134 ? 17.312 -2.58 1.174 1 96.88 134 GLY B CA 1
ATOM 2586 C C . GLY B 1 134 ? 18.047 -2.842 2.473 1 96.88 134 GLY B C 1
ATOM 2587 O O . GLY B 1 134 ? 19.266 -2.984 2.479 1 96.88 134 GLY B O 1
ATOM 2588 N N . GLY B 1 135 ? 17.312 -2.908 3.592 1 96.06 135 GLY B N 1
ATOM 2589 C CA . GLY B 1 135 ? 17.875 -3.119 4.91 1 96.06 135 GLY B CA 1
ATOM 2590 C C . GLY B 1 135 ? 17.625 -4.508 5.461 1 96.06 135 GLY B C 1
ATOM 2591 O O . GLY B 1 135 ? 17.156 -5.395 4.734 1 96.06 135 GLY B O 1
ATOM 2592 N N . GLY B 1 136 ? 18.109 -4.668 6.645 1 95.94 136 GLY B N 1
ATOM 2593 C CA . GLY B 1 136 ? 17.75 -5.855 7.406 1 95.94 136 GLY B CA 1
ATOM 2594 C C . GLY B 1 136 ? 16.531 -5.656 8.297 1 95.94 136 GLY B C 1
ATOM 2595 O O . GLY B 1 136 ? 16.406 -4.625 8.961 1 95.94 136 GLY B O 1
ATOM 2596 N N . TYR B 1 137 ? 15.609 -6.598 8.281 1 96.88 137 TYR B N 1
ATOM 2597 C CA . TYR B 1 137 ? 14.352 -6.441 9 1 96.88 137 TYR B CA 1
ATOM 2598 C C . TYR B 1 137 ? 14.133 -7.594 9.977 1 96.88 137 TYR B C 1
ATOM 2600 O O . TYR B 1 137 ? 13.078 -7.684 10.609 1 96.88 137 TYR B O 1
ATOM 2608 N N . GLY B 1 138 ? 15.047 -8.5 10.039 1 92.88 138 GLY B N 1
ATOM 2609 C CA . GLY B 1 138 ? 14.945 -9.633 10.945 1 92.88 138 GLY B CA 1
ATOM 2610 C C . GLY B 1 138 ? 15.211 -9.258 12.391 1 92.88 138 GLY B C 1
ATOM 2611 O O . GLY B 1 138 ? 15.594 -8.125 12.688 1 92.88 138 GLY B O 1
ATOM 2612 N N . PRO B 1 139 ? 14.922 -10.234 13.273 1 92.81 139 PRO B N 1
ATOM 2613 C CA . PRO B 1 139 ? 15.188 -9.984 14.688 1 92.81 139 PRO B CA 1
ATOM 2614 C C . PRO B 1 139 ? 16.609 -9.461 14.938 1 92.81 139 PRO B C 1
ATOM 2616 O O . PRO B 1 139 ? 17.562 -9.961 14.344 1 92.81 139 PRO B O 1
ATOM 2619 N N . GLY B 1 140 ? 16.75 -8.43 15.742 1 92.06 140 GLY B N 1
ATOM 2620 C CA . GLY B 1 140 ? 18.062 -7.871 16.078 1 92.06 140 GLY B CA 1
ATOM 2621 C C . GLY B 1 140 ? 18.484 -6.742 15.156 1 92.06 140 GLY B C 1
ATOM 2622 O O . GLY B 1 140 ? 19.406 -5.992 15.477 1 92.06 140 GLY B O 1
ATOM 2623 N N . SER B 1 141 ? 17.844 -6.605 14.016 1 92.56 141 SER B N 1
ATOM 2624 C CA . SER B 1 141 ? 18.172 -5.52 13.094 1 92.56 141 SER B CA 1
ATOM 2625 C C . SER B 1 141 ? 17.5 -4.215 13.523 1 92.56 141 SER B C 1
ATOM 2627 O O . SER B 1 141 ? 16.5 -4.227 14.242 1 92.56 141 SER B O 1
ATOM 2629 N N . PRO B 1 142 ? 18.094 -3.078 13.125 1 88.56 142 PRO B N 1
ATOM 2630 C CA . PRO B 1 142 ? 17.516 -1.781 13.477 1 88.56 142 PRO B CA 1
ATOM 2631 C C . PRO B 1 142 ? 16.109 -1.595 12.914 1 88.56 142 PRO B C 1
ATOM 2633 O O . PRO B 1 142 ? 15.328 -0.804 13.453 1 88.56 142 PRO B O 1
ATOM 2636 N N . GLN B 1 143 ? 15.789 -2.342 11.883 1 94.56 143 GLN B N 1
ATOM 2637 C CA . GLN B 1 143 ? 14.5 -2.139 11.242 1 94.56 143 GLN B CA 1
ATOM 2638 C C . GLN B 1 143 ? 13.5 -3.213 11.664 1 94.56 143 GLN B C 1
ATOM 2640 O O . GLN B 1 143 ? 12.422 -3.328 11.078 1 94.56 143 GLN B O 1
ATOM 2645 N N . TYR B 1 144 ? 13.875 -3.982 12.727 1 95.69 144 TYR B N 1
ATOM 2646 C CA . TYR B 1 144 ? 12.992 -5.043 13.195 1 95.69 144 TYR B CA 1
ATOM 2647 C C . TYR B 1 144 ? 11.617 -4.496 13.555 1 95.69 144 TYR B C 1
ATOM 2649 O O . TYR B 1 144 ? 11.508 -3.465 14.227 1 95.69 144 TYR B O 1
ATOM 2657 N N . GLY B 1 145 ? 10.562 -5.145 12.984 1 95.62 145 GLY B N 1
ATOM 2658 C CA . GLY B 1 145 ? 9.195 -4.73 13.273 1 95.62 145 GLY B CA 1
ATOM 2659 C C . GLY B 1 145 ? 8.648 -3.736 12.266 1 95.62 145 GLY B C 1
ATOM 2660 O O . GLY B 1 145 ? 7.484 -3.352 12.344 1 95.62 145 GLY B O 1
ATOM 2661 N N . LYS B 1 146 ? 9.461 -3.385 11.281 1 97.62 146 LYS B N 1
ATOM 2662 C CA . LYS B 1 146 ? 9.039 -2.338 10.352 1 97.62 146 LYS B CA 1
ATOM 2663 C C . LYS B 1 146 ? 8.805 -2.898 8.953 1 97.62 146 LYS B C 1
ATOM 2665 O O . LYS B 1 146 ? 8.852 -2.16 7.969 1 97.62 146 LYS B O 1
ATOM 2670 N N . ASP B 1 147 ? 8.773 -4.254 8.891 1 98.19 147 ASP B N 1
ATOM 2671 C CA . ASP B 1 147 ? 8.367 -4.887 7.637 1 98.19 147 ASP B CA 1
ATOM 2672 C C . ASP B 1 147 ? 6.848 -4.918 7.508 1 98.19 147 ASP B C 1
ATOM 2674 O O . ASP B 1 147 ? 6.176 -5.699 8.18 1 98.19 147 ASP B O 1
ATOM 2678 N N . PHE B 1 148 ? 6.336 -4.098 6.613 1 98.56 148 PHE B N 1
ATOM 2679 C CA . PHE B 1 148 ? 4.898 -4.07 6.387 1 98.56 148 PHE B CA 1
ATOM 2680 C C . PHE B 1 148 ? 4.559 -4.621 5.008 1 98.56 148 PHE B C 1
ATOM 2682 O O . PHE B 1 148 ? 3.521 -4.281 4.434 1 98.56 148 PHE B O 1
ATOM 2689 N N . VAL B 1 149 ? 5.461 -5.398 4.406 1 98.75 149 VAL B N 1
ATOM 2690 C CA . VAL B 1 149 ? 5.25 -6.039 3.111 1 98.75 149 VAL B CA 1
ATOM 2691 C C . VAL B 1 149 ? 4.898 -7.512 3.314 1 98.75 149 VAL B C 1
ATOM 2693 O O . VAL B 1 149 ? 3.777 -7.934 3.025 1 98.75 149 VAL B O 1
ATOM 2696 N N . VAL B 1 150 ? 5.832 -8.266 3.92 1 98.69 150 VAL B N 1
ATOM 2697 C CA . VAL B 1 150 ? 5.734 -9.719 3.918 1 98.69 150 VAL B CA 1
ATOM 2698 C C . VAL B 1 150 ? 4.566 -10.156 4.797 1 98.69 150 VAL B C 1
ATOM 2700 O O . VAL B 1 150 ? 3.695 -10.914 4.352 1 98.69 150 VAL B O 1
ATOM 2703 N N . PRO B 1 151 ? 4.441 -9.648 6.062 1 98.5 151 PRO B N 1
ATOM 2704 C CA . PRO B 1 151 ? 3.283 -10.078 6.852 1 98.5 151 PRO B CA 1
ATOM 2705 C C . PRO B 1 151 ? 1.955 -9.703 6.195 1 98.5 151 PRO B C 1
ATOM 2707 O O . PRO B 1 151 ? 0.995 -10.469 6.254 1 98.5 151 PRO B O 1
ATOM 2710 N N . ALA B 1 152 ? 1.91 -8.523 5.613 1 98.81 152 ALA B N 1
ATOM 2711 C CA . ALA B 1 152 ? 0.692 -8.109 4.922 1 98.81 152 ALA B CA 1
ATOM 2712 C C . ALA B 1 152 ? 0.367 -9.062 3.775 1 98.81 152 ALA B C 1
ATOM 2714 O O . ALA B 1 152 ? -0.773 -9.516 3.639 1 98.81 152 ALA B O 1
ATOM 2715 N N . LEU B 1 153 ? 1.379 -9.414 2.99 1 98.94 153 LEU B N 1
ATOM 2716 C CA . LEU B 1 153 ? 1.143 -10.227 1.805 1 98.94 153 LEU B CA 1
ATOM 2717 C C . LEU B 1 153 ? 0.859 -11.68 2.191 1 98.94 153 LEU B C 1
ATOM 2719 O O . LEU B 1 153 ? 0.077 -12.359 1.525 1 98.94 153 LEU B O 1
ATOM 2723 N N . GLU B 1 154 ? 1.468 -12.148 3.244 1 98.75 154 GLU B N 1
ATOM 2724 C CA . GLU B 1 154 ? 1.13 -13.484 3.725 1 98.75 154 GLU B CA 1
ATOM 2725 C C . GLU B 1 154 ? -0.308 -13.539 4.234 1 98.75 154 GLU B C 1
ATOM 2727 O O . GLU B 1 154 ? -0.988 -14.555 4.074 1 98.75 154 GLU B O 1
ATOM 2732 N N . THR B 1 155 ? -0.768 -12.484 4.809 1 98.25 155 THR B N 1
ATOM 2733 C CA . THR B 1 155 ? -2.156 -12.398 5.25 1 98.25 155 THR B CA 1
ATOM 2734 C C . THR B 1 155 ? -3.1 -12.359 4.051 1 98.25 155 THR B C 1
ATOM 2736 O O . THR B 1 155 ? -4.078 -13.102 3.998 1 98.25 155 THR B O 1
ATOM 2739 N N . ILE B 1 156 ? -2.805 -11.539 3.062 1 98.5 156 ILE B N 1
ATOM 2740 C CA . ILE B 1 156 ? -3.682 -11.312 1.919 1 98.5 156 ILE B CA 1
ATOM 2741 C C . ILE B 1 156 ? -3.66 -12.531 1.004 1 98.5 156 ILE B C 1
ATOM 2743 O O . ILE B 1 156 ? -4.703 -13.133 0.734 1 98.5 156 ILE B O 1
ATOM 2747 N N . LEU B 1 157 ? -2.447 -12.977 0.567 1 98.81 157 LEU B N 1
ATOM 2748 C CA . LEU B 1 157 ? -2.297 -14.07 -0.385 1 98.81 157 LEU B CA 1
ATOM 2749 C C . LEU B 1 157 ? -2.572 -15.414 0.283 1 98.81 157 LEU B C 1
ATOM 2751 O O . LEU B 1 157 ? -3.217 -16.281 -0.306 1 98.81 157 LEU B O 1
ATOM 2755 N N . GLY B 1 158 ? -2.07 -15.547 1.492 1 98.06 158 GLY B N 1
ATOM 2756 C CA . GLY B 1 158 ? -2.201 -16.797 2.215 1 98.06 158 GLY B CA 1
ATOM 2757 C C . GLY B 1 158 ? -3.535 -16.938 2.926 1 98.06 158 GLY B C 1
ATOM 2758 O O . GLY B 1 158 ? -4.414 -17.672 2.465 1 98.06 158 GLY B O 1
ATOM 2759 N N . ASP B 1 159 ? -3.795 -16.125 3.924 1 95.81 159 ASP B N 1
ATOM 2760 C CA . ASP B 1 159 ? -4.957 -16.297 4.793 1 95.81 159 ASP B CA 1
ATOM 2761 C C . ASP B 1 159 ? -6.246 -15.945 4.051 1 95.81 159 ASP B C 1
ATOM 2763 O O . ASP B 1 159 ? -7.266 -16.625 4.227 1 95.81 159 ASP B O 1
ATOM 2767 N N . THR B 1 160 ? -6.262 -14.953 3.223 1 96.31 160 THR B N 1
ATOM 2768 C CA . THR B 1 160 ? -7.496 -14.461 2.621 1 96.31 160 THR B CA 1
ATOM 2769 C C . THR B 1 160 ? -7.762 -15.156 1.288 1 96.31 160 THR B C 1
ATOM 2771 O O . THR B 1 160 ? -8.844 -15.711 1.078 1 96.31 160 THR B O 1
ATOM 2774 N N . LEU B 1 161 ? -6.746 -15.242 0.423 1 98.06 161 LEU B N 1
ATOM 2775 C CA . LEU B 1 161 ? -6.93 -15.852 -0.891 1 98.06 161 LEU B CA 1
ATOM 2776 C C . LEU B 1 161 ? -6.668 -17.344 -0.839 1 98.06 161 LEU B C 1
ATOM 2778 O O . LEU B 1 161 ? -6.965 -18.078 -1.795 1 98.06 161 LEU B O 1
ATOM 2782 N N . GLY B 1 162 ? -6.02 -17.859 0.232 1 97.69 162 GLY B N 1
ATOM 2783 C CA . GLY B 1 162 ? -5.902 -19.281 0.523 1 97.69 162 GLY B CA 1
ATOM 2784 C C . GLY B 1 162 ? -4.684 -19.922 -0.113 1 97.69 162 GLY B C 1
ATOM 2785 O O . GLY B 1 162 ? -4.531 -21.141 -0.078 1 97.69 162 GLY B O 1
ATOM 2786 N N . LEU B 1 163 ? -3.793 -19.156 -0.692 1 98.56 163 LEU B N 1
ATOM 2787 C CA . LEU B 1 163 ? -2.631 -19.719 -1.371 1 98.56 163 LEU B CA 1
ATOM 2788 C C . LEU B 1 163 ? -1.663 -20.344 -0.368 1 98.56 163 LEU B C 1
ATOM 2790 O O . LEU B 1 163 ? -1.636 -19.938 0.799 1 98.56 163 LEU B O 1
ATOM 2794 N N . ASP B 1 164 ? -0.908 -21.328 -0.78 1 98.75 164 ASP B N 1
ATOM 2795 C CA . ASP B 1 164 ? 0.212 -21.875 -0.023 1 98.75 164 ASP B CA 1
ATOM 2796 C C . ASP B 1 164 ? 1.5 -21.109 -0.312 1 98.75 164 ASP B C 1
ATOM 2798 O O . ASP B 1 164 ? 2.232 -21.438 -1.245 1 98.75 164 ASP B O 1
ATOM 2802 N N . VAL B 1 165 ? 1.804 -20.156 0.525 1 98.88 165 VAL B N 1
ATOM 2803 C CA . VAL B 1 165 ? 2.803 -19.156 0.196 1 98.88 165 VAL B CA 1
ATOM 2804 C C . VAL B 1 165 ? 4.152 -19.547 0.788 1 98.88 165 VAL B C 1
ATOM 2806 O O . VAL B 1 165 ? 4.254 -19.844 1.982 1 98.88 165 VAL B O 1
ATOM 2809 N N . ARG B 1 166 ? 5.164 -19.578 -0.016 1 98.88 166 ARG B N 1
ATOM 2810 C CA . ARG B 1 166 ? 6.57 -19.609 0.375 1 98.88 166 ARG B CA 1
ATOM 2811 C C . ARG B 1 166 ? 7.246 -18.266 0.099 1 98.88 166 ARG B C 1
ATOM 2813 O O . ARG B 1 166 ? 7.191 -17.75 -1.023 1 98.88 166 ARG B O 1
ATOM 2820 N N . THR B 1 167 ? 7.934 -17.766 1.105 1 98.88 167 THR B N 1
ATOM 2821 C CA . THR B 1 167 ? 8.477 -16.422 0.983 1 98.88 167 THR B CA 1
ATOM 2822 C C . THR B 1 167 ? 10 -16.469 0.901 1 98.88 167 THR B C 1
ATOM 2824 O O . THR B 1 167 ? 10.648 -17.203 1.638 1 98.88 167 THR B O 1
ATOM 2827 N N . ILE B 1 168 ? 10.531 -15.727 -0.023 1 98.88 168 ILE B N 1
ATOM 2828 C CA . ILE B 1 168 ? 11.961 -15.5 -0.195 1 98.88 168 ILE B CA 1
ATOM 2829 C C . ILE B 1 168 ? 12.281 -14.016 -0.018 1 98.88 168 ILE B C 1
ATOM 2831 O O . ILE B 1 168 ? 11.68 -13.164 -0.676 1 98.88 168 ILE B O 1
ATOM 2835 N N . THR B 1 169 ? 13.242 -13.672 0.867 1 98.62 169 THR B N 1
ATOM 2836 C CA . THR B 1 169 ? 13.508 -12.266 1.149 1 98.62 169 THR B CA 1
ATOM 2837 C C . THR B 1 169 ? 15 -11.961 1.008 1 98.62 169 THR B C 1
ATOM 2839 O O . THR B 1 169 ? 15.742 -12.023 1.986 1 98.62 169 THR B O 1
ATOM 2842 N N . PRO B 1 170 ? 15.469 -11.641 -0.179 1 98.5 170 PRO B N 1
ATOM 2843 C CA . PRO B 1 170 ? 16.812 -11.07 -0.238 1 98.5 170 PRO B CA 1
ATOM 2844 C C . PRO B 1 170 ? 16.922 -9.734 0.5 1 98.5 170 PRO B C 1
ATOM 2846 O O . PRO B 1 170 ? 16.172 -8.805 0.212 1 98.5 170 PRO B O 1
ATOM 2849 N N . GLU B 1 171 ? 17.922 -9.594 1.392 1 98.06 171 GLU B N 1
ATOM 2850 C CA . GLU B 1 171 ? 18.031 -8.43 2.266 1 98.06 171 GLU B CA 1
ATOM 2851 C C . GLU B 1 171 ? 19.344 -7.695 2.053 1 98.06 171 GLU B C 1
ATOM 2853 O O . GLU B 1 171 ? 20.281 -8.242 1.458 1 98.06 171 GLU B O 1
ATOM 2858 N N . LEU B 1 172 ? 19.422 -6.484 2.527 1 97.88 172 LEU B N 1
ATOM 2859 C CA . LEU B 1 172 ? 20.609 -5.648 2.572 1 97.88 172 LEU B CA 1
ATOM 2860 C C . LEU B 1 172 ? 21.078 -5.285 1.166 1 97.88 172 LEU B C 1
ATOM 2862 O O . LEU B 1 172 ? 22.281 -5.176 0.912 1 97.88 172 LEU B O 1
ATOM 2866 N N . THR B 1 173 ? 20.047 -5.09 0.287 1 97.88 173 THR B N 1
ATOM 2867 C CA . THR B 1 173 ? 20.359 -4.801 -1.106 1 97.88 173 THR B CA 1
ATOM 2868 C C . THR B 1 173 ? 20.938 -3.4 -1.25 1 97.88 173 THR B C 1
ATOM 2870 O O . THR B 1 173 ? 21.516 -3.064 -2.289 1 97.88 173 THR B O 1
ATOM 2873 N N . TYR B 1 174 ? 20.906 -2.59 -0.202 1 95.69 174 TYR B N 1
ATOM 2874 C CA . TYR B 1 174 ? 21.5 -1.259 -0.221 1 95.69 174 TYR B CA 1
ATOM 2875 C C . TYR B 1 174 ? 22.969 -1.315 0.165 1 95.69 174 TYR B C 1
ATOM 2877 O O . TYR B 1 174 ? 23.719 -0.351 -0.043 1 95.69 174 TYR B O 1
ATOM 2885 N N . ALA B 1 175 ? 23.453 -2.406 0.729 1 97.25 175 ALA B N 1
ATOM 2886 C CA . ALA B 1 175 ? 24.812 -2.51 1.259 1 97.25 175 ALA B CA 1
ATOM 2887 C C . ALA B 1 175 ? 25.844 -2.17 0.189 1 97.25 175 ALA B C 1
ATOM 2889 O O . ALA B 1 175 ? 26.781 -1.423 0.448 1 97.25 175 ALA B O 1
ATOM 2890 N N . PRO B 1 176 ? 25.641 -2.639 -1.079 1 96.62 176 PRO B N 1
ATOM 2891 C CA . PRO B 1 176 ? 26.672 -2.354 -2.084 1 96.62 176 PRO B CA 1
ATOM 2892 C C . PRO B 1 176 ? 26.625 -0.907 -2.574 1 96.62 176 PRO B C 1
ATOM 2894 O O . PRO B 1 176 ? 27.578 -0.439 -3.205 1 96.62 176 PRO B O 1
ATOM 2897 N N . ILE B 1 177 ? 25.578 -0.118 -2.25 1 92.81 177 ILE B N 1
ATOM 2898 C CA . ILE B 1 177 ? 25.422 1.16 -2.938 1 92.81 177 ILE B CA 1
ATOM 2899 C C . ILE B 1 177 ? 25.422 2.297 -1.919 1 92.81 177 ILE B C 1
ATOM 2901 O O . ILE B 1 177 ? 25.562 3.467 -2.283 1 92.81 177 ILE B O 1
ATOM 2905 N N . MET B 1 178 ? 25.219 1.97 -0.683 1 91.44 178 MET B N 1
ATOM 2906 C CA . MET B 1 178 ? 25.219 2.984 0.368 1 91.44 178 MET B CA 1
ATOM 2907 C C . MET B 1 178 ? 26.484 2.869 1.23 1 91.44 178 MET B C 1
ATOM 2909 O O . MET B 1 178 ? 26.672 1.861 1.911 1 91.44 178 MET B O 1
ATOM 2913 N N . GLN B 1 179 ? 27.234 3.896 1.278 1 92.19 179 GLN B N 1
ATOM 2914 C CA . GLN B 1 179 ? 28.547 3.887 1.933 1 92.19 179 GLN B CA 1
ATOM 2915 C C . GLN B 1 179 ? 28.422 3.455 3.391 1 92.19 179 GLN B C 1
ATOM 2917 O O . GLN B 1 179 ? 29.172 2.592 3.852 1 92.19 179 GLN B O 1
ATOM 2922 N N . PRO B 1 180 ? 27.391 3.922 4.121 1 90.19 180 PRO B N 1
ATOM 2923 C CA . PRO B 1 180 ? 27.281 3.564 5.539 1 90.19 180 PRO B CA 1
ATOM 2924 C C . PRO B 1 180 ? 26.984 2.082 5.758 1 90.19 180 PRO B C 1
ATOM 2926 O O . PRO B 1 180 ? 27.188 1.565 6.859 1 90.19 180 PRO B O 1
ATOM 2929 N N . LEU B 1 181 ? 26.578 1.424 4.711 1 94.31 181 LEU B N 1
ATOM 2930 C CA . LEU B 1 181 ? 26.172 0.029 4.852 1 94.31 181 LEU B CA 1
ATOM 2931 C C . LEU B 1 181 ? 27.203 -0.903 4.219 1 94.31 181 LEU B C 1
ATO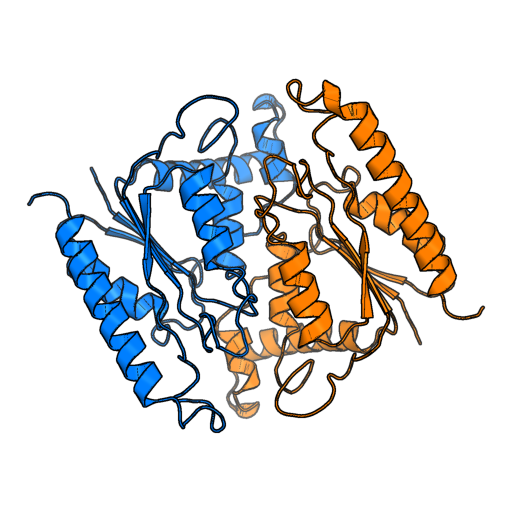M 2933 O O . LEU B 1 181 ? 27.016 -2.121 4.199 1 94.31 181 LEU B O 1
ATOM 2937 N N . ARG B 1 182 ? 28.312 -0.428 3.793 1 96.25 182 ARG B N 1
ATOM 2938 C CA . ARG B 1 182 ? 29.297 -1.193 3.033 1 96.25 182 ARG B CA 1
ATOM 2939 C C . ARG B 1 182 ? 29.844 -2.359 3.855 1 96.25 182 ARG B C 1
ATOM 2941 O O . ARG B 1 182 ? 30.172 -3.414 3.307 1 96.25 182 ARG B O 1
ATOM 2948 N N . HIS B 1 183 ? 29.891 -2.18 5.152 1 96.38 183 HIS B N 1
ATOM 2949 C CA . HIS B 1 183 ? 30.406 -3.223 6.031 1 96.38 183 HIS B CA 1
ATOM 2950 C C . HIS B 1 183 ? 29.484 -4.434 6.051 1 96.38 183 HIS B C 1
ATOM 2952 O O . HIS B 1 183 ? 29.875 -5.508 6.516 1 96.38 183 HIS B O 1
ATOM 2958 N N . LEU B 1 184 ? 28.281 -4.301 5.457 1 97.5 184 LEU B N 1
ATOM 2959 C CA . LEU B 1 184 ? 27.281 -5.371 5.477 1 97.5 184 LEU B CA 1
ATOM 2960 C C . LEU B 1 184 ? 27.266 -6.113 4.145 1 97.5 184 LEU B C 1
ATOM 2962 O O . LEU B 1 184 ? 26.438 -7.012 3.943 1 97.5 184 LEU B O 1
ATOM 2966 N N . VAL B 1 185 ? 28.172 -5.828 3.227 1 98.31 185 VAL B N 1
ATOM 2967 C CA . VAL B 1 185 ? 28.188 -6.398 1.885 1 98.31 185 VAL B CA 1
ATOM 2968 C C . VAL B 1 185 ? 28.312 -7.918 1.971 1 98.31 185 VAL B C 1
ATOM 2970 O O . VAL B 1 185 ? 27.609 -8.648 1.267 1 98.31 185 VAL B O 1
ATOM 2973 N N . PRO B 1 186 ? 29.125 -8.516 2.871 1 98.38 186 PRO B N 1
ATOM 2974 C CA . PRO B 1 186 ? 29.172 -9.977 2.941 1 98.38 186 PRO B CA 1
ATOM 2975 C C . PRO B 1 186 ? 27.828 -10.594 3.326 1 98.38 186 PRO B C 1
ATOM 2977 O O . PRO B 1 186 ? 27.469 -11.648 2.801 1 98.38 186 PRO B O 1
ATOM 2980 N N . LEU B 1 187 ? 27.109 -9.969 4.223 1 97.5 187 LEU B N 1
ATOM 2981 C CA . LEU B 1 187 ? 25.781 -10.453 4.613 1 97.5 187 LEU B CA 1
ATOM 2982 C C . LEU B 1 187 ? 24.797 -10.328 3.463 1 97.5 187 LEU B C 1
ATOM 2984 O O . LEU B 1 187 ? 23.938 -11.195 3.281 1 97.5 187 LEU B O 1
ATOM 2988 N N . TYR B 1 188 ? 24.953 -9.25 2.756 1 98.19 188 TYR B N 1
ATOM 2989 C CA . TYR B 1 188 ? 24.156 -9.062 1.542 1 98.19 188 TYR B CA 1
ATOM 2990 C C . TYR B 1 188 ? 24.422 -10.188 0.549 1 98.19 188 TYR B C 1
ATOM 2992 O O . TYR B 1 188 ? 23.469 -10.805 0.041 1 98.19 188 TYR B O 1
ATOM 3000 N N . GLU B 1 189 ? 25.625 -10.5 0.261 1 98.56 189 GLU B N 1
ATOM 3001 C CA . GLU B 1 189 ? 25.984 -11.547 -0.694 1 98.56 189 GLU B CA 1
ATOM 3002 C C . GLU B 1 189 ? 25.453 -12.906 -0.254 1 98.56 189 GLU B C 1
ATOM 3004 O O . GLU B 1 189 ? 24.953 -13.672 -1.075 1 98.56 189 GLU B O 1
ATOM 3009 N N . THR B 1 190 ? 25.531 -13.172 1.008 1 98.56 190 THR B N 1
ATOM 3010 C CA . THR B 1 190 ? 25 -14.414 1.558 1 98.56 190 THR B CA 1
ATOM 3011 C C . THR B 1 190 ? 23.484 -14.469 1.404 1 98.56 190 THR B C 1
ATOM 3013 O O . THR B 1 190 ? 22.938 -15.5 0.994 1 98.56 190 THR B O 1
ATOM 3016 N N . SER B 1 191 ? 22.844 -13.391 1.74 1 98.5 191 SER B N 1
ATOM 3017 C CA . SER B 1 191 ? 21.391 -13.312 1.636 1 98.5 191 SER B CA 1
ATOM 3018 C C . SER B 1 191 ? 20.922 -13.516 0.197 1 98.5 191 SER B C 1
ATOM 3020 O O . SER B 1 191 ? 19.953 -14.25 -0.053 1 98.5 191 SER B O 1
ATOM 3022 N N . LEU B 1 192 ? 21.594 -12.891 -0.693 1 98.69 192 LEU B N 1
ATOM 3023 C CA . LEU B 1 192 ? 21.25 -12.992 -2.105 1 98.69 192 LEU B CA 1
ATOM 3024 C C . LEU B 1 192 ? 21.469 -14.406 -2.623 1 98.69 192 LEU B C 1
ATOM 3026 O O . LEU B 1 192 ? 20.625 -14.945 -3.348 1 98.69 192 LEU B O 1
ATOM 3030 N N . ALA B 1 193 ? 22.594 -14.992 -2.279 1 98.81 193 ALA B N 1
ATOM 3031 C CA . ALA B 1 193 ? 22.875 -16.359 -2.684 1 98.81 193 ALA B CA 1
ATOM 3032 C C . ALA B 1 193 ? 21.812 -17.328 -2.156 1 98.81 193 ALA B C 1
ATOM 3034 O O . ALA B 1 193 ? 21.344 -18.203 -2.887 1 98.81 193 ALA B O 1
ATOM 3035 N N . ARG B 1 194 ? 21.469 -17.172 -0.923 1 98.81 194 ARG B N 1
ATOM 3036 C CA . ARG B 1 194 ? 20.438 -18 -0.317 1 98.81 194 ARG B CA 1
ATOM 3037 C C . ARG B 1 194 ? 19.094 -17.828 -1.039 1 98.81 194 ARG B C 1
ATOM 3039 O O . ARG B 1 194 ? 18.375 -18.797 -1.243 1 98.81 194 ARG B O 1
ATOM 3046 N N . ALA B 1 195 ? 18.766 -16.609 -1.386 1 98.94 195 ALA B N 1
ATOM 3047 C CA . ALA B 1 195 ? 17.516 -16.328 -2.096 1 98.94 195 ALA B CA 1
ATOM 3048 C C . ALA B 1 195 ? 17.469 -17.078 -3.426 1 98.94 195 ALA B C 1
ATOM 3050 O O . ALA B 1 195 ? 16.438 -17.688 -3.758 1 98.94 195 ALA B O 1
ATOM 3051 N N . HIS B 1 196 ? 18.531 -17.047 -4.16 1 98.94 196 HIS B N 1
ATOM 3052 C CA . HIS B 1 196 ? 18.578 -17.75 -5.438 1 98.94 196 HIS B CA 1
ATOM 3053 C C . HIS B 1 196 ? 18.516 -19.266 -5.238 1 98.94 196 HIS B C 1
ATOM 3055 O O . HIS B 1 196 ? 17.875 -19.969 -6.023 1 98.94 196 HIS B O 1
ATOM 3061 N N . ASP B 1 197 ? 19.188 -19.75 -4.219 1 98.88 197 ASP B N 1
ATOM 3062 C CA . ASP B 1 197 ? 19.125 -21.172 -3.916 1 98.88 197 ASP B CA 1
ATOM 3063 C C . ASP B 1 197 ? 17.703 -21.609 -3.592 1 98.88 197 ASP B C 1
ATOM 3065 O O . ASP B 1 197 ? 17.234 -22.625 -4.109 1 98.88 197 ASP B O 1
ATOM 3069 N N . LEU B 1 198 ? 17.047 -20.844 -2.775 1 98.88 198 LEU B N 1
ATOM 3070 C CA . LEU B 1 198 ? 15.656 -21.141 -2.428 1 98.88 198 LEU B CA 1
ATOM 3071 C C . LEU B 1 198 ? 14.766 -21.109 -3.666 1 98.88 198 LEU B C 1
ATOM 3073 O O . LEU B 1 198 ? 13.875 -21.938 -3.82 1 98.88 198 LEU B O 1
ATOM 3077 N N . ALA B 1 199 ? 15.008 -20.109 -4.504 1 98.88 199 ALA B N 1
ATOM 3078 C CA . ALA B 1 199 ? 14.234 -20.016 -5.738 1 98.88 199 ALA B CA 1
ATOM 3079 C C . ALA B 1 199 ? 14.367 -21.281 -6.578 1 98.88 199 ALA B C 1
ATOM 3081 O O . ALA B 1 199 ? 13.367 -21.812 -7.07 1 98.88 199 ALA B O 1
ATOM 3082 N N . ARG B 1 200 ? 15.578 -21.781 -6.762 1 98.56 200 ARG B N 1
ATOM 3083 C CA . ARG B 1 200 ? 15.812 -23 -7.531 1 98.56 200 ARG B CA 1
ATOM 3084 C C . ARG B 1 200 ? 15.133 -24.203 -6.879 1 98.56 200 ARG B C 1
ATOM 3086 O O . ARG B 1 200 ? 14.484 -25 -7.559 1 98.56 200 ARG B O 1
ATOM 3093 N N . ARG B 1 201 ? 15.266 -24.281 -5.594 1 98.44 201 ARG B N 1
ATOM 3094 C CA . ARG B 1 201 ? 14.68 -25.406 -4.867 1 98.44 201 ARG B CA 1
ATOM 3095 C C . ARG B 1 201 ? 13.156 -25.391 -4.965 1 98.44 201 ARG B C 1
ATOM 3097 O O . ARG B 1 201 ? 12.539 -26.422 -5.191 1 98.44 201 ARG B O 1
ATOM 3104 N N . HIS B 1 202 ? 12.578 -24.234 -4.746 1 98.56 202 HIS B N 1
ATOM 3105 C CA . HIS B 1 202 ? 11.125 -24.125 -4.812 1 98.56 202 HIS B CA 1
ATOM 3106 C C . HIS B 1 202 ? 10.609 -24.438 -6.211 1 98.56 202 HIS B C 1
ATOM 3108 O O . HIS B 1 202 ? 9.562 -25.062 -6.363 1 98.56 202 HIS B O 1
ATOM 3114 N N . ALA B 1 203 ? 11.305 -23.953 -7.215 1 98.06 203 ALA B N 1
ATOM 3115 C CA . ALA B 1 203 ? 10.906 -24.266 -8.586 1 98.06 203 ALA B CA 1
ATOM 3116 C C . ALA B 1 203 ? 10.898 -25.766 -8.836 1 98.06 203 ALA B C 1
ATOM 3118 O O . ALA B 1 203 ? 9.961 -26.297 -9.43 1 98.06 203 ALA B O 1
ATOM 3119 N N . ALA B 1 204 ? 11.969 -26.422 -8.398 1 96 204 ALA B N 1
ATOM 3120 C CA . ALA B 1 204 ? 12.062 -27.875 -8.555 1 96 204 ALA B CA 1
ATOM 3121 C C . ALA B 1 204 ? 10.945 -28.578 -7.797 1 96 204 ALA B C 1
ATOM 3123 O O . ALA B 1 204 ? 10.359 -29.547 -8.297 1 96 204 ALA B O 1
ATOM 3124 N N . ASP B 1 205 ? 10.641 -28.109 -6.645 1 96.69 205 ASP B N 1
ATOM 3125 C CA . ASP B 1 205 ? 9.648 -28.719 -5.766 1 96.69 205 ASP B CA 1
ATOM 3126 C C . ASP B 1 205 ? 8.242 -28.531 -6.316 1 96.69 205 ASP B C 1
ATOM 3128 O O . ASP B 1 205 ? 7.395 -29.422 -6.199 1 96.69 205 ASP B O 1
ATOM 3132 N N . LEU B 1 206 ? 7.953 -27.406 -6.93 1 96.25 206 LEU B N 1
ATOM 3133 C CA . LEU B 1 206 ? 6.582 -27 -7.215 1 96.25 206 LEU B CA 1
ATOM 3134 C C . LEU B 1 206 ? 6.234 -27.25 -8.68 1 96.25 206 LEU B C 1
ATOM 3136 O O . LEU B 1 206 ? 5.059 -27.266 -9.047 1 96.25 206 LEU B O 1
ATOM 3140 N N . SER B 1 207 ? 7.23 -27.406 -9.477 1 93.62 207 SER B N 1
ATOM 3141 C CA . SER B 1 207 ? 6.992 -27.578 -10.906 1 93.62 207 SER B CA 1
ATOM 3142 C C . SER B 1 207 ? 6.152 -28.812 -11.18 1 93.62 207 SER B C 1
ATOM 3144 O O . SER B 1 207 ? 6.34 -29.859 -10.531 1 93.62 207 SER B O 1
ATOM 3146 N N . PRO B 1 208 ? 5.18 -28.578 -12.016 1 87.69 208 PRO B N 1
ATOM 3147 C CA . PRO B 1 208 ? 4.434 -29.781 -12.391 1 87.69 208 PRO B CA 1
ATOM 3148 C C . PRO B 1 208 ? 5.324 -30.859 -13.023 1 87.69 208 PRO B C 1
ATOM 3150 O O . PRO B 1 208 ? 6.379 -30.547 -13.578 1 87.69 208 PRO B O 1
ATOM 3153 N N . ALA B 1 209 ? 4.934 -32.062 -12.773 1 79.25 209 ALA B N 1
ATOM 3154 C CA . ALA B 1 209 ? 5.652 -33.188 -13.398 1 79.25 209 ALA B CA 1
ATOM 3155 C C . ALA B 1 209 ? 5.629 -33.062 -14.914 1 79.25 209 ALA B C 1
ATOM 3157 O O . ALA B 1 209 ? 4.629 -32.625 -15.5 1 79.25 209 ALA B O 1
ATOM 3158 N N . ALA B 1 210 ? 7.027 -33.062 -15.469 1 63.03 210 ALA B N 1
ATOM 3159 C CA . ALA B 1 210 ? 7.137 -33.094 -16.922 1 63.03 210 ALA B CA 1
ATOM 3160 C C . ALA B 1 210 ? 6.254 -34.188 -17.516 1 63.03 210 ALA B C 1
ATOM 3162 O O . ALA B 1 210 ? 6.062 -35.25 -16.906 1 63.03 210 ALA B O 1
#